Protein AF-0000000086530879 (afdb_homodimer)

Solvent-accessible surface area (backbone atoms only — not comparable to full-atom values): 29934 Å² total; per-residue (Å²): 128,81,74,70,69,75,56,70,91,67,57,65,67,59,52,38,52,54,24,51,44,52,11,49,30,37,56,21,50,66,45,90,52,26,44,53,32,47,45,65,38,48,45,50,78,46,84,65,40,34,40,37,36,34,31,50,44,91,44,89,81,76,51,68,33,58,43,80,74,45,62,28,41,82,51,45,69,60,46,46,56,51,46,52,54,37,57,72,74,40,52,51,72,43,66,82,56,70,73,62,70,94,43,78,56,76,43,78,45,77,45,47,43,87,77,43,56,68,66,57,28,60,63,58,26,54,72,65,46,36,45,29,34,38,40,37,35,32,51,48,94,89,32,43,31,37,42,38,39,33,26,29,70,92,47,78,70,82,47,70,69,52,51,50,50,53,53,31,52,41,45,30,49,46,27,44,49,50,53,22,50,48,45,59,42,39,34,64,59,68,82,72,72,86,81,70,75,35,70,54,46,59,58,55,44,34,58,66,41,51,74,66,29,54,74,66,26,41,48,47,48,53,37,43,56,48,64,45,48,52,59,54,48,6,61,73,68,73,46,52,42,67,55,39,48,50,36,42,51,52,36,25,58,66,68,74,28,91,43,74,66,44,46,48,44,51,54,45,50,57,56,50,57,54,70,78,99,128,81,74,71,70,75,56,70,92,67,56,67,68,58,51,38,53,54,23,51,43,52,11,49,30,38,57,22,49,67,44,91,51,27,44,54,32,48,47,64,38,49,46,49,78,44,84,65,40,35,38,38,36,35,30,53,44,91,43,90,81,77,51,67,34,57,44,80,74,46,62,29,41,81,51,44,68,60,46,46,56,51,47,52,53,38,56,72,74,40,52,50,72,43,66,82,56,70,72,62,68,94,43,79,54,76,42,80,45,77,45,47,46,88,77,44,55,67,65,56,29,60,63,57,25,53,72,64,44,37,45,29,32,40,38,36,34,32,50,47,94,88,33,42,31,36,41,37,39,33,25,29,70,92,47,79,69,82,48,70,69,52,51,52,49,51,55,32,52,41,45,29,49,45,29,43,49,49,54,23,51,48,45,58,40,38,35,63,58,69,81,66,70,86,81,70,73,34,69,54,47,59,58,56,45,33,59,65,42,52,74,65,30,54,74,66,26,41,48,46,49,53,37,43,56,50,63,46,48,52,58,54,49,7,61,74,68,73,46,51,42,66,55,40,48,49,35,43,52,52,35,25,58,69,67,73,30,91,41,73,64,45,46,46,45,52,56,41,49,58,57,51,56,54,69,77,98

pLDDT: mean 76.53, std 20.52, range [23.14, 98.25]

Foldseek 3Di:
DPPPPPDPPDDPVNVCLLCVLLVQLLVCFQHPCNQVSVAVSLCVQPNAFKKFKKWWDPDPVPFTQIGGLDMAGPPRVLGRVLVVVCNVPPVSPFCQCVPPDQDQAKDKDKDALVPGDPVCSVRRCVSQQWGIKMKIWHDDPRMIMIMITTHHPVDDYDDPVSRVVVSVSCVSSRVSSVSSVVLLVVLQPPDDDPHPPPVVLLVVCCVVLVVQAPPLLSQLLSCLSSVDQLPRSCVVVVHDSVVSVVSPCSSCVSVVHDDSVVSNVSSVVVVVVVVVD/DPPPPPDPPDDPVNVCLLCVLLVQLLVCFQHPCNQVSVAVSLCVQPNAFKKFKKWWDPDPVPFTQIGGLDMAGPPRVLGRVLVVVCNVPPVSPFCQCVPPDQDQAKDKDKDALVPGDPVCSVRRCVSQQWGIKMKIWHDDPRMIMIMITTHHPVDDYDDPVSRVVVSVSCVSSRVSSVSSVVLLVVLQPPDDDSPPPPVVLLVVCCVVLVVQAPPLLSQLLSVLSSVDQLPRSCVVVVHDSVVSVVSPCSSCVSVVHDDSVVSNVSSVVVVVVVVVD

Nearest PDB structures (foldseek):
  5m82-assembly1_A  TM=6.038E-01  e=5.013E-04  Synechocystis sp. PCC 6803 substr. Kazusa
  6ozb-assembly1_B  TM=5.522E-01  e=3.438E-04  Nostoc sp. PCC 7120 = FACHB-418
  3e98-assembly1_B  TM=5.899E-01  e=5.085E-03  Pseudomonas aeruginosa
  5zoh-assembly1_A  TM=4.640E-01  e=2.811E-03  Nostoc sp. PCC 7120 = FACHB-418
  2c5w-assembly1_B  TM=3.373E-01  e=5.829E-01  Streptococcus pneumoniae R6

Secondary structure (DSSP, 8-state):
-----------HHHHHHHHHHHHHHHHHTTSTTHHHHHHHHHTTTS--SEEEEEEEE--TTSS-EEEEEEEEESSHHHHHHHHHHHHHHTGGG-GGGGG----SS-EEEEEEGGGS-HHHIIIIIGGGTEEEEEEEEEEETTEEEEEEEEEETTSPPPPHHHHHHHHHHHHHHHHHHHHHHHHHHHTT-SSS-SS---HHHHHHHHHHHHHHS-HHHHHHHHHHHTT--HHHHHHHHT--HHHHHHHHHHHHHHHT-SSHHHHHHHHHHHHHHHHH-/-----------HHHHHHHHHHHHHHHHHTTSTTHHHHHHHHHTTTS--SEEEEEEEE--TTSS-EEEEEEEEESSHHHHHHHHHHHHHHTGGG-GGGGG----SS-EEEEEEGGGS-HHHIIIIIGGGTEEEEEEEEEEETTEEEEEEEEEETTSPPPPHHHHHHHHHHHHHHHHHHHHHHHHHHHTT-SSS-SSS--HHHHHHHHHHHHHHS-HHHHHHHHHHHTT--HHHHHHHHT--HHHHHHHHHHHHHHHT-SSHHHHHHHHHHHHHHHHH-

Radius of gyration: 24.12 Å; Cα contacts (8 Å, |Δi|>4): 813; chains: 2; bounding box: 58×64×62 Å

Structure (mmCIF, N/CA/C/O backbone):
data_AF-0000000086530879-model_v1
#
loop_
_entity.id
_entity.type
_entity.pdbx_description
1 polymer 'Helix-turn-helix transcriptional regulator'
#
loop_
_atom_site.group_PDB
_atom_site.id
_atom_site.type_symbol
_atom_site.label_atom_id
_atom_site.label_alt_id
_atom_site.label_comp_id
_atom_site.label_asym_id
_atom_site.label_entity_id
_atom_site.label_seq_id
_atom_site.pdbx_PDB_ins_code
_atom_site.Cartn_x
_atom_site.Cartn_y
_atom_site.Cartn_z
_atom_site.occupancy
_atom_site.B_iso_or_equiv
_atom_site.auth_seq_id
_atom_site.auth_comp_id
_atom_site.auth_asym_id
_atom_site.auth_atom_id
_atom_site.pdbx_PDB_model_num
ATOM 1 N N . MET A 1 1 ? -23.359 16.75 2.439 1 23.14 1 MET A N 1
ATOM 2 C CA . MET A 1 1 ? -22.688 16.281 3.654 1 23.14 1 MET A CA 1
ATOM 3 C C . MET A 1 1 ? -22.922 14.797 3.875 1 23.14 1 MET A C 1
ATOM 5 O O . MET A 1 1 ? -23.953 14.398 4.434 1 23.14 1 MET A O 1
ATOM 9 N N . SER A 1 2 ? -22.625 13.969 2.914 1 29.23 2 SER A N 1
ATOM 10 C CA . SER A 1 2 ? -23.125 12.602 2.984 1 29.23 2 SER A CA 1
ATOM 11 C C . SER A 1 2 ? -22.672 11.914 4.273 1 29.23 2 SER A C 1
ATOM 13 O O . SER A 1 2 ? -21.5 11.969 4.637 1 29.23 2 SER A O 1
ATOM 15 N N . ALA A 1 3 ? -23.578 11.789 5.195 1 32.69 3 ALA A N 1
ATOM 16 C CA . ALA A 1 3 ? -23.5 11.109 6.484 1 32.69 3 ALA A CA 1
ATOM 17 C C . ALA A 1 3 ? -22.75 9.789 6.367 1 32.69 3 ALA A C 1
ATOM 19 O O . ALA A 1 3 ? -23.156 8.891 5.629 1 32.69 3 ALA A O 1
ATOM 20 N N . ALA A 1 4 ? -21.453 9.867 6.379 1 40.78 4 ALA A N 1
ATOM 21 C CA . ALA A 1 4 ? -20.656 8.641 6.363 1 40.78 4 ALA A CA 1
ATOM 22 C C . ALA A 1 4 ? -21.328 7.539 7.184 1 40.78 4 ALA A C 1
ATOM 24 O O . ALA A 1 4 ? -21.875 7.805 8.258 1 40.78 4 ALA A O 1
ATOM 25 N N . LEU A 1 5 ? -21.906 6.637 6.641 1 45.06 5 LEU A N 1
ATOM 26 C CA . LEU A 1 5 ? -22.5 5.508 7.34 1 45.06 5 LEU A CA 1
ATOM 27 C C . LEU A 1 5 ? -21.688 5.129 8.57 1 45.06 5 LEU A C 1
ATOM 29 O O . LEU A 1 5 ? -20.453 5.133 8.531 1 45.06 5 LEU A O 1
ATOM 33 N N . PRO A 1 6 ? -22.297 5.219 9.695 1 51.03 6 PRO A N 1
ATOM 34 C CA . PRO A 1 6 ? -21.609 4.844 10.93 1 51.03 6 PRO A CA 1
ATOM 35 C C . PRO A 1 6 ? -20.844 3.531 10.805 1 51.03 6 PRO A C 1
ATOM 37 O O . PRO A 1 6 ? -21.234 2.648 10.039 1 51.03 6 PRO A O 1
ATOM 40 N N . ALA A 1 7 ? -19.531 3.504 11.086 1 60.88 7 ALA A N 1
ATOM 41 C CA . ALA A 1 7 ? -18.734 2.283 11.172 1 60.88 7 ALA A CA 1
ATOM 42 C C . ALA A 1 7 ? -19.5 1.18 11.898 1 60.88 7 ALA A C 1
ATOM 44 O O . ALA A 1 7 ? -20.125 1.427 12.93 1 60.88 7 ALA A O 1
ATOM 45 N N . PRO A 1 8 ? -19.828 0.112 11.156 1 65.12 8 PRO A N 1
ATOM 46 C CA . PRO A 1 8 ? -20.391 -1.007 11.914 1 65.12 8 PRO A CA 1
ATOM 47 C C . PRO A 1 8 ? -19.672 -1.251 13.234 1 65.12 8 PRO A C 1
ATOM 49 O O . PRO A 1 8 ? -18.547 -0.789 13.422 1 65.12 8 PRO A O 1
ATOM 52 N N . ASP A 1 9 ? -20.375 -1.642 14.18 1 77.62 9 ASP A N 1
ATOM 53 C CA . ASP A 1 9 ? -19.75 -2.059 15.43 1 77.62 9 ASP A CA 1
ATOM 54 C C . ASP A 1 9 ? -18.672 -3.115 15.18 1 77.62 9 ASP A C 1
ATOM 56 O O . ASP A 1 9 ? -18.969 -4.309 15.117 1 77.62 9 ASP A O 1
ATOM 60 N N . LEU A 1 10 ? -17.547 -2.779 14.875 1 81.56 10 LEU A N 1
ATOM 61 C CA . LEU A 1 10 ? -16.438 -3.654 14.539 1 81.56 10 LEU A CA 1
ATOM 62 C C . LEU A 1 10 ? -15.672 -4.07 15.789 1 81.56 10 LEU A C 1
ATOM 64 O O . LEU A 1 10 ? -15.133 -3.223 16.5 1 81.56 10 LEU A O 1
ATOM 68 N N . PRO A 1 11 ? -15.773 -5.406 16.094 1 86.56 11 PRO A N 1
ATOM 69 C CA . PRO A 1 11 ? -14.867 -5.824 17.172 1 86.56 11 PRO A CA 1
ATOM 70 C C . PRO A 1 11 ? -13.406 -5.516 16.859 1 86.56 11 PRO A C 1
ATOM 72 O O . PRO A 1 11 ? -12.953 -5.715 15.734 1 86.56 11 PRO A O 1
ATOM 75 N N . LEU A 1 12 ? -12.703 -5.031 17.828 1 89.19 12 LEU A N 1
ATOM 76 C CA . LEU A 1 12 ? -11.305 -4.656 17.688 1 89.19 12 LEU A CA 1
ATOM 77 C C . LEU A 1 12 ? -10.477 -5.836 17.188 1 89.19 12 LEU A C 1
ATOM 79 O O . LEU A 1 12 ? -9.555 -5.66 16.391 1 89.19 12 LEU A O 1
ATOM 83 N N . SER A 1 13 ? -10.859 -6.988 17.594 1 88.69 13 SER A N 1
ATOM 84 C CA . SER A 1 13 ? -10.102 -8.18 17.234 1 88.69 13 SER A CA 1
ATOM 85 C C . SER A 1 13 ? -10.188 -8.453 15.734 1 88.69 13 SER A C 1
ATOM 87 O O . SER A 1 13 ? -9.227 -8.938 15.125 1 88.69 13 SER A O 1
ATOM 89 N N . HIS A 1 14 ? -11.344 -8.133 15.195 1 89.06 14 HIS A N 1
ATOM 90 C CA . HIS A 1 14 ? -11.516 -8.344 13.766 1 89.06 14 HIS A CA 1
ATOM 91 C C . HIS A 1 14 ? -10.711 -7.328 12.961 1 89.06 14 HIS A C 1
ATOM 93 O O . HIS A 1 14 ? -10.047 -7.688 11.984 1 89.06 14 HIS A O 1
ATOM 99 N N . VAL A 1 15 ? -10.734 -6.117 13.398 1 91.94 15 VAL A N 1
ATOM 100 C CA . VAL A 1 15 ? -9.961 -5.07 12.734 1 91.94 15 VAL A CA 1
ATOM 101 C C . VAL A 1 15 ? -8.469 -5.387 12.852 1 91.94 15 VAL A C 1
ATOM 103 O O . VAL A 1 15 ? -7.727 -5.277 11.875 1 91.94 15 VAL A O 1
ATOM 106 N N . ALA A 1 16 ? -8.117 -5.844 14.023 1 92.81 16 ALA A N 1
ATOM 107 C CA . ALA A 1 16 ? -6.715 -6.148 14.289 1 92.81 16 ALA A CA 1
ATOM 108 C C . ALA A 1 16 ? -6.207 -7.246 13.367 1 92.81 16 ALA A C 1
ATOM 110 O O . ALA A 1 16 ? -5.117 -7.133 12.797 1 92.81 16 ALA A O 1
ATOM 111 N N . PHE A 1 17 ? -6.996 -8.281 13.219 1 93.69 17 PHE A N 1
ATOM 112 C CA . PHE A 1 17 ? -6.574 -9.391 12.375 1 93.69 17 PHE A CA 1
ATOM 113 C C . PHE A 1 17 ? -6.383 -8.93 10.93 1 93.69 17 PHE A C 1
ATOM 115 O O . PHE A 1 17 ? -5.355 -9.219 10.312 1 93.69 17 PHE A O 1
ATOM 122 N N . VAL A 1 18 ? -7.355 -8.195 10.438 1 95.12 18 VAL A N 1
ATOM 123 C CA . VAL A 1 18 ? -7.336 -7.777 9.039 1 95.12 18 VAL A CA 1
ATOM 124 C C . VAL A 1 18 ? -6.195 -6.789 8.812 1 95.12 18 VAL A C 1
ATOM 126 O O . VAL A 1 18 ? -5.434 -6.918 7.852 1 95.12 18 VAL A O 1
ATOM 129 N N . THR A 1 19 ? -5.977 -5.848 9.688 1 95.5 19 THR A N 1
ATOM 130 C CA . THR A 1 19 ? -4.965 -4.812 9.5 1 95.5 19 THR A CA 1
ATOM 131 C C . THR A 1 19 ? -3.564 -5.387 9.695 1 95.5 19 THR A C 1
ATOM 133 O O . THR A 1 19 ? -2.625 -5 9 1 95.5 19 THR A O 1
ATOM 136 N N . GLU A 1 20 ? -3.424 -6.316 10.609 1 93.75 20 GLU A N 1
ATOM 137 C CA . GLU A 1 20 ? -2.121 -6.941 10.812 1 93.75 20 GLU A CA 1
ATOM 138 C C . GLU A 1 20 ? -1.685 -7.727 9.578 1 93.75 20 GLU A C 1
ATOM 140 O O . GLU A 1 20 ? -0.544 -7.602 9.125 1 93.75 20 GLU A O 1
ATOM 145 N N . THR A 1 21 ? -2.572 -8.484 9.062 1 95.38 21 THR A N 1
ATOM 146 C CA . THR A 1 21 ? -2.234 -9.336 7.93 1 95.38 21 THR A CA 1
ATOM 147 C C . THR A 1 21 ? -2.027 -8.508 6.664 1 95.38 21 THR A C 1
ATOM 149 O O . THR A 1 21 ? -1.065 -8.719 5.926 1 95.38 21 THR A O 1
ATOM 152 N N . LEU A 1 22 ? -2.922 -7.555 6.402 1 96.88 22 LEU A N 1
ATOM 153 C CA . LEU A 1 22 ? -2.734 -6.688 5.242 1 96.88 22 LEU A CA 1
ATOM 154 C C . LEU A 1 22 ? -1.502 -5.809 5.414 1 96.88 22 LEU A C 1
ATOM 156 O O . LEU A 1 22 ? -0.842 -5.457 4.434 1 96.88 22 LEU A O 1
ATOM 160 N N . GLY A 1 23 ? -1.239 -5.453 6.695 1 96.88 23 GLY A N 1
ATOM 161 C CA . GLY A 1 23 ? -0.026 -4.707 6.992 1 96.88 23 GLY A CA 1
ATOM 162 C C . GLY A 1 23 ? 1.238 -5.438 6.586 1 96.88 23 GLY A C 1
ATOM 163 O O . GLY A 1 23 ? 2.199 -4.816 6.125 1 96.88 23 GLY A O 1
ATOM 164 N N . ASP A 1 24 ? 1.228 -6.758 6.715 1 95 24 ASP A N 1
ATOM 165 C CA . ASP A 1 24 ? 2.369 -7.566 6.305 1 95 24 ASP A CA 1
ATOM 166 C C . ASP A 1 24 ? 2.621 -7.441 4.805 1 95 24 ASP A C 1
ATOM 168 O O . ASP A 1 24 ? 3.77 -7.367 4.367 1 95 24 ASP A O 1
ATOM 172 N N . ILE A 1 25 ? 1.554 -7.445 4.02 1 97.81 25 ILE A N 1
ATOM 173 C CA . ILE A 1 25 ? 1.708 -7.266 2.58 1 97.81 25 ILE A CA 1
ATOM 174 C C . ILE A 1 25 ? 2.23 -5.859 2.289 1 97.81 25 ILE A C 1
ATOM 176 O O . ILE A 1 25 ? 3.166 -5.688 1.504 1 97.81 25 ILE A O 1
ATOM 180 N N . ALA A 1 26 ? 1.627 -4.848 2.912 1 97.31 26 ALA A N 1
ATOM 181 C CA . ALA A 1 26 ? 2.012 -3.457 2.689 1 97.31 26 ALA A CA 1
ATOM 182 C C . ALA A 1 26 ? 3.484 -3.236 3.018 1 97.31 26 ALA A C 1
ATOM 184 O O . ALA A 1 26 ? 4.188 -2.527 2.295 1 97.31 26 ALA A O 1
ATOM 185 N N . GLN A 1 27 ? 3.953 -3.912 4.074 1 92.25 27 GLN A N 1
ATOM 186 C CA . GLN A 1 27 ? 5.348 -3.799 4.492 1 92.25 27 GLN A CA 1
ATOM 187 C C . GLN A 1 27 ? 6.289 -4.352 3.426 1 92.25 27 GLN A C 1
ATOM 189 O O . GLN A 1 27 ? 7.43 -3.906 3.307 1 92.25 27 GLN A O 1
ATOM 194 N N . ALA A 1 28 ? 5.789 -5.246 2.654 1 89.38 28 ALA A N 1
ATOM 195 C CA . ALA A 1 28 ? 6.648 -5.965 1.715 1 89.38 28 ALA A CA 1
ATOM 196 C C . ALA A 1 28 ? 6.652 -5.285 0.348 1 89.38 28 ALA A C 1
ATOM 198 O O . ALA A 1 28 ? 7.418 -5.672 -0.54 1 89.38 28 ALA A O 1
ATOM 199 N N . VAL A 1 29 ? 5.801 -4.289 0.153 1 91.94 29 VAL A N 1
ATOM 200 C CA . VAL A 1 29 ? 5.719 -3.605 -1.132 1 91.94 29 VAL A CA 1
ATOM 201 C C . VAL A 1 29 ? 7.098 -3.078 -1.526 1 91.94 29 VAL A C 1
ATOM 203 O O . VAL A 1 29 ? 7.781 -2.445 -0.719 1 91.94 29 VAL A O 1
ATOM 206 N N . GLY A 1 30 ? 7.469 -3.359 -2.754 1 81.62 30 GLY A N 1
ATOM 207 C CA . GLY A 1 30 ? 8.742 -2.902 -3.285 1 81.62 30 GLY A CA 1
ATOM 208 C C . GLY A 1 30 ? 9.906 -3.795 -2.895 1 81.62 30 GLY A C 1
ATOM 209 O O . GLY A 1 30 ? 11.055 -3.508 -3.234 1 81.62 30 GLY A O 1
ATOM 210 N N . THR A 1 31 ? 9.609 -4.891 -2.168 1 76.38 31 THR A N 1
ATOM 211 C CA . THR A 1 31 ? 10.656 -5.812 -1.755 1 76.38 31 THR A CA 1
ATOM 212 C C . THR A 1 31 ? 10.469 -7.176 -2.412 1 76.38 31 THR A C 1
ATOM 214 O O . THR A 1 31 ? 9.383 -7.496 -2.893 1 76.38 31 THR A O 1
ATOM 217 N N . PRO A 1 32 ? 11.445 -8.055 -2.4 1 72.38 32 PRO A N 1
ATOM 218 C CA . PRO A 1 32 ? 11.344 -9.391 -2.998 1 72.38 32 PRO A CA 1
ATOM 219 C C . PRO A 1 32 ? 10.383 -10.297 -2.238 1 72.38 32 PRO A C 1
ATOM 221 O O . PRO A 1 32 ? 9.992 -11.352 -2.75 1 72.38 32 PRO A O 1
ATOM 224 N N . GLN A 1 33 ? 10.031 -9.891 -1.053 1 82.38 33 GLN A N 1
ATOM 225 C CA . GLN A 1 33 ? 9.188 -10.734 -0.217 1 82.38 33 GLN A CA 1
ATOM 226 C C . GLN A 1 33 ? 7.707 -10.484 -0.507 1 82.38 33 GLN A C 1
ATOM 228 O O . GLN A 1 33 ? 6.836 -11.141 0.066 1 82.38 33 GLN A O 1
ATOM 233 N N . PHE A 1 34 ? 7.527 -9.617 -1.483 1 91.44 34 PHE A N 1
ATOM 234 C CA . PHE A 1 34 ? 6.164 -9.156 -1.697 1 91.44 34 PHE A CA 1
ATOM 235 C C . PHE A 1 34 ? 5.238 -10.32 -2.023 1 91.44 34 PHE A C 1
ATOM 237 O O . PHE A 1 34 ? 4.219 -10.516 -1.36 1 91.44 34 PHE A O 1
ATOM 244 N N . MET A 1 35 ? 5.559 -11.172 -2.98 1 91.38 35 MET A N 1
ATOM 245 C CA . MET A 1 35 ? 4.672 -12.25 -3.398 1 91.38 35 MET A CA 1
ATOM 246 C C . MET A 1 35 ? 4.504 -13.281 -2.283 1 91.38 35 MET A C 1
ATOM 248 O O . MET A 1 35 ? 3.418 -13.836 -2.107 1 91.38 35 MET A O 1
ATOM 252 N N . ARG A 1 36 ? 5.562 -13.523 -1.596 1 90.25 36 ARG A N 1
ATOM 253 C CA . ARG A 1 36 ? 5.449 -14.422 -0.452 1 90.25 36 ARG A CA 1
ATOM 254 C C . ARG A 1 36 ? 4.496 -13.859 0.596 1 90.25 36 ARG A C 1
ATOM 256 O O . ARG A 1 36 ? 3.678 -14.594 1.155 1 90.25 36 ARG A O 1
ATOM 263 N N . ALA A 1 37 ? 4.629 -12.586 0.89 1 94.69 37 ALA A N 1
ATOM 264 C CA . ALA A 1 37 ? 3.746 -11.938 1.856 1 94.69 37 ALA A CA 1
ATOM 265 C C . ALA A 1 37 ? 2.289 -12.031 1.414 1 94.69 37 ALA A C 1
ATOM 267 O O . ALA A 1 37 ? 1.397 -12.266 2.236 1 94.69 37 ALA A O 1
ATOM 268 N N . VAL A 1 38 ? 2.049 -11.844 0.111 1 98.19 38 VAL A N 1
ATOM 269 C CA . VAL A 1 38 ? 0.702 -11.961 -0.438 1 98.19 38 VAL A CA 1
ATOM 270 C C . VAL A 1 38 ? 0.165 -13.367 -0.192 1 98.19 38 VAL A C 1
ATOM 272 O O . VAL A 1 38 ? -0.937 -13.539 0.336 1 98.19 38 VAL A O 1
ATOM 275 N N . TYR A 1 39 ? 0.935 -14.375 -0.509 1 97.38 39 TYR A N 1
ATOM 276 C CA . TYR A 1 39 ? 0.527 -15.766 -0.329 1 97.38 39 TYR A CA 1
ATOM 277 C C . TYR A 1 39 ? 0.273 -16.078 1.142 1 97.38 39 TYR A C 1
ATOM 279 O O . TYR A 1 39 ? -0.799 -16.562 1.504 1 97.38 39 TYR A O 1
ATOM 287 N N . ASP A 1 40 ? 1.247 -15.734 2.008 1 95.19 40 ASP A N 1
ATOM 288 C CA . ASP A 1 40 ? 1.188 -16.047 3.43 1 95.19 40 ASP A CA 1
ATOM 289 C C . ASP A 1 40 ? -0.018 -15.383 4.09 1 95.19 40 ASP A C 1
ATOM 291 O O . ASP A 1 40 ? -0.604 -15.938 5.023 1 95.19 40 ASP A O 1
ATOM 295 N N . THR A 1 41 ? -0.344 -14.234 3.572 1 97.31 41 THR A N 1
ATOM 296 C CA . THR A 1 41 ? -1.476 -13.508 4.133 1 97.31 41 THR A CA 1
ATOM 297 C C . THR A 1 41 ? -2.797 -14.117 3.668 1 97.31 41 THR A C 1
ATOM 299 O O . THR A 1 41 ? -3.662 -14.43 4.488 1 97.31 41 THR A O 1
ATOM 302 N N . LEU A 1 42 ? -2.982 -14.312 2.406 1 97.69 42 LEU A N 1
ATOM 303 C CA . LEU A 1 42 ? -4.266 -14.734 1.851 1 97.69 42 LEU A CA 1
ATOM 304 C C . LEU A 1 42 ? -4.625 -16.141 2.314 1 97.69 42 LEU A C 1
ATOM 306 O O . LEU A 1 42 ? -5.797 -16.453 2.523 1 97.69 42 LEU A O 1
ATOM 310 N N . VAL A 1 43 ? -3.637 -16.984 2.543 1 96.62 43 VAL A N 1
ATOM 311 C CA . VAL A 1 43 ? -3.9 -18.375 2.932 1 96.62 43 VAL A CA 1
ATOM 312 C C . VAL A 1 43 ? -4.465 -18.406 4.352 1 96.62 43 VAL A C 1
ATOM 314 O O . VAL A 1 43 ? -5.031 -19.422 4.773 1 96.62 43 VAL A O 1
ATOM 317 N N . ARG A 1 44 ? -4.305 -17.359 5.117 1 95.31 44 ARG A N 1
ATOM 318 C CA . ARG A 1 44 ? -4.871 -17.266 6.461 1 95.31 44 ARG A CA 1
ATOM 319 C C . ARG A 1 44 ? -6.383 -17.078 6.41 1 95.31 44 ARG A C 1
ATOM 321 O O . ARG A 1 44 ? -7.082 -17.344 7.391 1 95.31 44 ARG A O 1
ATOM 328 N N . TYR A 1 45 ? -6.891 -16.609 5.266 1 95.44 45 TYR A N 1
ATOM 329 C CA . TYR A 1 45 ? -8.32 -16.406 5.078 1 95.44 45 TYR A CA 1
ATOM 330 C C . TYR A 1 45 ? -8.945 -17.562 4.305 1 95.44 45 TYR A C 1
ATOM 332 O O . TYR A 1 45 ? -10.031 -18.031 4.648 1 95.44 45 TYR A O 1
ATOM 340 N N . VAL A 1 46 ? -8.297 -17.953 3.221 1 96 46 VAL A N 1
ATOM 341 C CA . VAL A 1 46 ? -8.75 -19 2.309 1 96 46 VAL A CA 1
ATOM 342 C C . VAL A 1 46 ? -7.574 -19.906 1.927 1 96 46 VAL A C 1
ATOM 344 O O . VAL A 1 46 ? -6.566 -19.422 1.396 1 96 46 VAL A O 1
ATOM 347 N N . ASP A 1 47 ? -7.734 -21.203 2.223 1 96.75 47 ASP A N 1
ATOM 348 C CA . ASP A 1 47 ? -6.684 -22.141 1.841 1 96.75 47 ASP A CA 1
ATOM 349 C C . ASP A 1 47 ? -6.625 -22.312 0.325 1 96.75 47 ASP A C 1
ATOM 351 O O . ASP A 1 47 ? -7.652 -22.531 -0.321 1 96.75 47 ASP A O 1
ATOM 355 N N . PHE A 1 48 ? -5.48 -22.188 -0.266 1 97.25 48 PHE A N 1
ATOM 356 C CA . PHE A 1 48 ? -5.258 -22.375 -1.695 1 97.25 48 PHE A CA 1
ATOM 357 C C . PHE A 1 48 ? -3.811 -22.75 -1.976 1 97.25 48 PHE A C 1
ATOM 359 O O . PHE A 1 48 ? -3.01 -22.891 -1.048 1 97.25 48 PHE A O 1
ATOM 366 N N . ASP A 1 49 ? -3.441 -22.875 -3.27 1 97.19 49 ASP A N 1
ATOM 367 C CA . ASP A 1 49 ? -2.176 -23.547 -3.541 1 97.19 49 ASP A CA 1
ATOM 368 C C . ASP A 1 49 ? -1.212 -22.625 -4.285 1 97.19 49 ASP A C 1
ATOM 370 O O . ASP A 1 49 ? 0.003 -22.828 -4.246 1 97.19 49 ASP A O 1
ATOM 374 N N . ALA A 1 50 ? -1.741 -21.672 -5.047 1 97 50 ALA A N 1
ATOM 375 C CA . ALA A 1 50 ? -0.867 -20.75 -5.754 1 97 50 ALA A CA 1
ATOM 376 C C . ALA A 1 50 ? -1.575 -19.422 -6.016 1 97 50 ALA A C 1
ATOM 378 O O . ALA A 1 50 ? -2.803 -19.375 -6.129 1 97 50 ALA A O 1
ATOM 379 N N . VAL A 1 51 ? -0.781 -18.375 -6.082 1 98.19 51 VAL A N 1
ATOM 380 C CA . VAL A 1 51 ? -1.291 -17.047 -6.383 1 98.19 51 VAL A CA 1
ATOM 381 C C . VAL A 1 51 ? -0.379 -16.359 -7.398 1 98.19 51 VAL A C 1
ATOM 383 O O . VAL A 1 51 ? 0.844 -16.5 -7.34 1 98.19 51 VAL A O 1
ATOM 386 N N . HIS A 1 52 ? -0.982 -15.641 -8.344 1 96.12 52 HIS A N 1
ATOM 387 C CA . HIS A 1 52 ? -0.281 -14.945 -9.422 1 96.12 52 HIS A CA 1
ATOM 388 C C . HIS A 1 52 ? -0.783 -13.516 -9.578 1 96.12 52 HIS A C 1
ATOM 390 O O . HIS A 1 52 ? -1.985 -13.258 -9.477 1 96.12 52 HIS A O 1
ATOM 396 N N . LEU A 1 53 ? 0.116 -12.609 -9.719 1 96.12 53 LEU A N 1
ATOM 397 C CA . LEU A 1 53 ? -0.235 -11.219 -9.969 1 96.12 53 LEU A CA 1
ATOM 398 C C . LEU A 1 53 ? 0.305 -10.75 -11.32 1 96.12 53 LEU A C 1
ATOM 400 O O . LEU A 1 53 ? 1.449 -11.047 -11.672 1 96.12 53 LEU A O 1
ATOM 404 N N . ASP A 1 54 ? -0.533 -10.086 -12.094 1 92.38 54 ASP A N 1
ATOM 405 C CA . ASP A 1 54 ? -0.124 -9.539 -13.391 1 92.38 54 ASP A CA 1
ATOM 406 C C . ASP A 1 54 ? -0.879 -8.25 -13.703 1 92.38 54 ASP A C 1
ATOM 408 O O . ASP A 1 54 ? -1.683 -7.781 -12.898 1 92.38 54 ASP A O 1
ATOM 412 N N . TYR A 1 55 ? -0.515 -7.594 -14.758 1 89.25 55 TYR A N 1
ATOM 413 C CA . TYR A 1 55 ? -1.158 -6.359 -15.188 1 89.25 55 TYR A CA 1
ATOM 414 C C . TYR A 1 55 ? -1.211 -6.277 -16.703 1 89.25 55 TYR A C 1
ATOM 416 O O . TYR A 1 55 ? -0.438 -6.945 -17.406 1 89.25 55 TYR A O 1
ATOM 424 N N . GLU A 1 56 ? -2.172 -5.52 -17.125 1 85.25 56 GLU A N 1
ATOM 425 C CA . GLU A 1 56 ? -2.291 -5.316 -18.562 1 85.25 56 GLU A CA 1
ATOM 426 C C . GLU A 1 56 ? -1.394 -4.176 -19.047 1 85.25 56 GLU A C 1
ATOM 428 O O . GLU A 1 56 ? -1.404 -3.09 -18.469 1 85.25 56 GLU A O 1
ATOM 433 N N . ARG A 1 57 ? -0.699 -4.488 -20.094 1 76.5 57 ARG A N 1
ATOM 434 C CA . ARG A 1 57 ? 0.161 -3.482 -20.719 1 76.5 57 ARG A CA 1
ATOM 435 C C . ARG A 1 57 ? -0.589 -2.703 -21.781 1 76.5 57 ARG A C 1
ATOM 437 O O . ARG A 1 57 ? -1.468 -3.248 -22.453 1 76.5 57 ARG A O 1
ATOM 444 N N . SER A 1 58 ? -0.494 -1.348 -21.797 1 61.81 58 SER A N 1
ATOM 445 C CA . SER A 1 58 ? -1.1 -0.559 -22.859 1 61.81 58 SER A CA 1
ATOM 446 C C . SER A 1 58 ? -0.535 -0.948 -24.219 1 61.81 58 SER A C 1
ATOM 448 O O . SER A 1 58 ? 0.682 -0.947 -24.422 1 61.81 58 SER A O 1
ATOM 450 N N . ALA A 1 59 ? -1.057 -1.946 -24.797 1 53.94 59 ALA A N 1
ATOM 451 C CA . ALA A 1 59 ? -0.504 -2.342 -26.094 1 53.94 59 ALA A CA 1
ATOM 452 C C . ALA A 1 59 ? -1.06 -1.472 -27.219 1 53.94 59 ALA A C 1
ATOM 454 O O . ALA A 1 59 ? -2.215 -1.046 -27.156 1 53.94 59 ALA A O 1
ATOM 455 N N . SER A 1 60 ? -0.127 -0.778 -27.969 1 50.03 60 SER A N 1
ATOM 456 C CA . SER A 1 60 ? -0.432 -0.011 -29.172 1 50.03 60 SER A CA 1
ATOM 457 C C . SER A 1 60 ? -1.226 -0.844 -30.172 1 50.03 60 SER A C 1
ATOM 459 O O . SER A 1 60 ? -1.977 -0.3 -30.984 1 50.03 60 SER A O 1
ATOM 461 N N . SER A 1 61 ? -0.964 -2.014 -30.281 1 52.38 61 SER A N 1
ATOM 462 C CA . SER A 1 61 ? -1.432 -2.783 -31.422 1 52.38 61 SER A CA 1
ATOM 463 C C . SER A 1 61 ? -2.807 -3.387 -31.156 1 52.38 61 SER A C 1
ATOM 465 O O . SER A 1 61 ? -3.328 -4.141 -31.984 1 52.38 61 SER A O 1
ATOM 467 N N . GLY A 1 62 ? -3.551 -2.961 -30.094 1 59.41 62 GLY A N 1
ATOM 468 C CA . GLY A 1 62 ? -4.852 -3.572 -29.875 1 59.41 62 GLY A CA 1
ATOM 469 C C . GLY A 1 62 ? -4.766 -4.957 -29.266 1 59.41 62 GLY A C 1
ATOM 470 O O . GLY A 1 62 ? -5.785 -5.547 -28.906 1 59.41 62 GLY A O 1
ATOM 471 N N . ARG A 1 63 ? -3.641 -5.629 -29.359 1 64.44 63 ARG A N 1
ATOM 472 C CA . ARG A 1 63 ? -3.498 -6.941 -28.75 1 64.44 63 ARG A CA 1
ATOM 473 C C . ARG A 1 63 ? -3.215 -6.82 -27.25 1 64.44 63 ARG A C 1
ATOM 475 O O . ARG A 1 63 ? -2.475 -5.934 -26.828 1 64.44 63 ARG A O 1
ATOM 482 N N . ARG A 1 64 ? -3.867 -7.777 -26.516 1 75.56 64 ARG A N 1
ATOM 483 C CA . ARG A 1 64 ? -3.654 -7.824 -25.078 1 75.56 64 ARG A CA 1
ATOM 484 C C . ARG A 1 64 ? -2.211 -8.188 -24.75 1 75.56 64 ARG A C 1
ATOM 486 O O . ARG A 1 64 ? -1.644 -9.102 -25.344 1 75.56 64 ARG A O 1
ATOM 493 N N . SER A 1 65 ? -1.536 -7.344 -24 1 82.12 65 SER A N 1
ATOM 494 C CA . SER A 1 65 ? -0.207 -7.621 -23.469 1 82.12 65 SER A CA 1
ATOM 495 C C . SER A 1 65 ? -0.202 -7.578 -21.938 1 82.12 65 SER A C 1
ATOM 497 O O . SER A 1 65 ? -0.783 -6.672 -21.344 1 82.12 65 SER A O 1
ATOM 499 N N . VAL A 1 66 ? 0.346 -8.695 -21.422 1 86.94 66 VAL A N 1
ATOM 500 C CA . VAL A 1 66 ? 0.282 -8.852 -19.969 1 86.94 66 VAL A CA 1
ATOM 501 C C . VAL A 1 66 ? 1.692 -8.828 -19.391 1 86.94 66 VAL A C 1
ATOM 503 O O . VAL A 1 66 ? 2.619 -9.406 -19.953 1 86.94 66 VAL A O 1
ATOM 506 N N . GLY A 1 67 ? 1.842 -8.039 -18.344 1 86.81 67 GLY A N 1
ATOM 507 C CA . GLY A 1 67 ? 3.066 -8.062 -17.562 1 86.81 67 GLY A CA 1
ATOM 508 C C . GLY A 1 67 ? 2.947 -8.891 -16.297 1 86.81 67 GLY A C 1
ATOM 509 O O . GLY A 1 67 ? 1.913 -8.867 -15.625 1 86.81 67 GLY A O 1
ATOM 510 N N . TRP A 1 68 ? 3.996 -9.609 -16.016 1 88.94 68 TRP A N 1
ATOM 511 C CA . TRP A 1 68 ? 4.055 -10.484 -14.852 1 88.94 68 TRP A CA 1
ATOM 512 C C . TRP A 1 68 ? 4.668 -9.758 -13.664 1 88.94 68 TRP A C 1
ATOM 514 O O . TRP A 1 68 ? 5.785 -9.242 -13.75 1 88.94 68 TRP A O 1
ATOM 524 N N . ILE A 1 69 ? 3.947 -9.703 -12.594 1 89.06 69 ILE A N 1
ATOM 525 C CA . ILE A 1 69 ? 4.48 -9.109 -11.375 1 89.06 69 ILE A CA 1
ATOM 526 C C . ILE A 1 69 ? 5.188 -10.188 -10.547 1 89.06 69 ILE A C 1
ATOM 528 O O . ILE A 1 69 ? 6.293 -9.969 -10.055 1 89.06 69 ILE A O 1
ATOM 532 N N . GLY A 1 70 ? 4.461 -11.344 -10.375 1 89.62 70 GLY A N 1
ATOM 533 C CA . GLY A 1 70 ? 5.059 -12.453 -9.648 1 89.62 70 GLY A CA 1
ATOM 534 C C . GLY A 1 70 ? 4.066 -13.547 -9.297 1 89.62 70 GLY A C 1
ATOM 535 O O . GLY A 1 70 ? 2.863 -13.391 -9.508 1 89.62 70 GLY A O 1
ATOM 536 N N . SER A 1 71 ? 4.672 -14.68 -8.828 1 92.62 71 SER A N 1
ATOM 537 C CA . SER A 1 71 ? 3.893 -15.836 -8.406 1 92.62 71 SER A CA 1
ATOM 538 C C . SER A 1 71 ? 4.508 -16.484 -7.172 1 92.62 71 SER A C 1
ATOM 540 O O . SER A 1 71 ? 5.715 -16.391 -6.949 1 92.62 71 SER A O 1
ATOM 542 N N . PHE A 1 72 ? 3.615 -17.062 -6.375 1 92.5 72 PHE A N 1
ATOM 543 C CA . PHE A 1 72 ? 4.062 -17.812 -5.215 1 92.5 72 PHE A CA 1
ATOM 544 C C . PHE A 1 72 ? 3.043 -18.891 -4.844 1 92.5 72 PHE A C 1
ATOM 546 O O . PHE A 1 72 ? 1.884 -18.828 -5.254 1 92.5 72 PHE A O 1
ATOM 553 N N . GLY A 1 73 ? 3.502 -19.969 -4.125 1 94.25 73 GLY A N 1
ATOM 554 C CA . GLY A 1 73 ? 2.582 -21.016 -3.736 1 94.25 73 GLY A CA 1
ATOM 555 C C . GLY A 1 73 ? 3.211 -22.047 -2.82 1 94.25 73 GLY A C 1
ATOM 556 O O . GLY A 1 73 ? 4.281 -21.812 -2.256 1 94.25 73 GLY A O 1
ATOM 557 N N . ARG A 1 74 ? 2.438 -23.062 -2.568 1 93.31 74 ARG A N 1
ATOM 558 C CA . ARG A 1 74 ? 2.84 -24.156 -1.685 1 93.31 74 ARG A CA 1
ATOM 559 C C . ARG A 1 74 ? 4.133 -24.797 -2.166 1 93.31 74 ARG A C 1
ATOM 561 O O . ARG A 1 74 ? 4.965 -25.219 -1.355 1 93.31 74 ARG A O 1
ATOM 568 N N . GLU A 1 75 ? 4.309 -24.922 -3.461 1 89.19 75 GLU A N 1
ATOM 569 C CA . GLU A 1 75 ? 5.52 -25.391 -4.117 1 89.19 75 GLU A CA 1
ATOM 570 C C . GLU A 1 75 ? 6.184 -24.281 -4.93 1 89.19 75 GLU A C 1
ATOM 572 O O . GLU A 1 75 ? 6.055 -24.25 -6.156 1 89.19 75 GLU A O 1
ATOM 577 N N . PRO A 1 76 ? 6.922 -23.5 -4.297 1 83.56 76 PRO A N 1
ATOM 578 C CA . PRO A 1 76 ? 7.375 -22.25 -4.91 1 83.56 76 PRO A CA 1
ATOM 579 C C . PRO A 1 76 ? 8.211 -22.484 -6.168 1 83.56 76 PRO A C 1
ATOM 581 O O . PRO A 1 76 ? 8.078 -21.75 -7.148 1 83.56 76 PRO A O 1
ATOM 584 N N . GLU A 1 77 ? 9.062 -23.469 -6.195 1 78.31 77 GLU A N 1
ATOM 585 C CA . GLU A 1 77 ? 9.914 -23.734 -7.352 1 78.31 77 GLU A CA 1
ATOM 586 C C . GLU A 1 77 ? 9.094 -24.172 -8.562 1 78.31 77 GLU A C 1
ATOM 588 O O . GLU A 1 77 ? 9.32 -23.703 -9.68 1 78.31 77 GLU A O 1
ATOM 593 N N . LEU A 1 78 ? 8.172 -25.062 -8.305 1 83.25 78 LEU A N 1
ATOM 594 C CA . LEU A 1 78 ? 7.285 -25.531 -9.367 1 83.25 78 LEU A CA 1
ATOM 595 C C . LEU A 1 78 ? 6.457 -24.375 -9.914 1 83.25 78 LEU A C 1
ATOM 597 O O . LEU A 1 78 ? 6.34 -24.219 -11.133 1 83.25 78 LEU A O 1
ATOM 601 N N . VAL A 1 79 ? 5.879 -23.578 -9.023 1 90.38 79 VAL A N 1
ATOM 602 C CA . VAL A 1 79 ? 5.055 -22.438 -9.414 1 90.38 79 VAL A CA 1
ATOM 603 C C . VAL A 1 79 ? 5.875 -21.484 -10.281 1 90.38 79 VAL A C 1
ATOM 605 O O . VAL A 1 79 ? 5.422 -21.047 -11.336 1 90.38 79 VAL A O 1
ATOM 608 N N . ALA A 1 80 ? 7.039 -21.203 -9.852 1 81.94 80 ALA A N 1
ATOM 609 C CA . ALA A 1 80 ? 7.906 -20.297 -10.586 1 81.94 80 ALA A CA 1
ATOM 610 C C . ALA A 1 80 ? 8.203 -20.828 -11.984 1 81.94 80 ALA A C 1
ATOM 612 O O . ALA A 1 80 ? 8.141 -20.078 -12.961 1 81.94 80 ALA A O 1
ATOM 613 N N . GLN A 1 81 ? 8.539 -22.062 -12.094 1 80.38 81 GLN A N 1
ATOM 614 C CA . GLN A 1 81 ? 8.875 -22.672 -13.375 1 80.38 81 GLN A CA 1
ATOM 615 C C . GLN A 1 81 ? 7.684 -22.641 -14.328 1 80.38 81 GLN A C 1
ATOM 617 O O . GLN A 1 81 ? 7.812 -22.234 -15.477 1 80.38 81 GLN A O 1
ATOM 622 N N . VAL A 1 82 ? 6.535 -23.047 -13.859 1 86.69 82 VAL A N 1
ATOM 623 C CA . VAL A 1 82 ? 5.328 -23.156 -14.672 1 86.69 82 VAL A CA 1
ATOM 624 C C . VAL A 1 82 ? 4.875 -21.75 -15.102 1 86.69 82 VAL A C 1
ATOM 626 O O . VAL A 1 82 ? 4.539 -21.531 -16.266 1 86.69 82 VAL A O 1
ATOM 629 N N . MET A 1 83 ? 4.945 -20.859 -14.195 1 89.75 83 MET A N 1
ATOM 630 C CA . MET A 1 83 ? 4.387 -19.531 -14.469 1 89.75 83 MET A CA 1
ATOM 631 C C . MET A 1 83 ? 5.332 -18.719 -15.344 1 89.75 83 MET A C 1
ATOM 633 O O . MET A 1 83 ? 4.891 -17.891 -16.141 1 89.75 83 MET A O 1
ATOM 637 N N . ARG A 1 84 ? 6.57 -19 -15.234 1 82 84 ARG A N 1
ATOM 638 C CA . ARG A 1 84 ? 7.504 -18.391 -16.172 1 82 84 ARG A CA 1
ATOM 639 C C . ARG A 1 84 ? 7.148 -18.75 -17.609 1 82 84 ARG A C 1
ATOM 641 O O . ARG A 1 84 ? 7.148 -17.875 -18.484 1 82 84 ARG A O 1
ATOM 648 N N . HIS A 1 85 ? 6.934 -19.953 -17.812 1 85 85 HIS A N 1
ATOM 649 C CA . HIS A 1 85 ? 6.539 -20.422 -19.125 1 85 85 HIS A CA 1
ATOM 650 C C . HIS A 1 85 ? 5.195 -19.828 -19.547 1 85 85 HIS A C 1
ATOM 652 O O . HIS A 1 85 ? 5.039 -19.375 -20.688 1 85 85 HIS A O 1
ATOM 658 N N . TYR A 1 86 ? 4.238 -19.781 -18.703 1 89.69 86 TYR A N 1
ATOM 659 C CA . TYR A 1 86 ? 2.9 -19.281 -18.969 1 89.69 86 TYR A CA 1
ATOM 660 C C . TYR A 1 86 ? 2.951 -17.812 -19.375 1 89.69 86 TYR A C 1
ATOM 662 O O . TYR A 1 86 ? 2.391 -17.422 -20.406 1 89.69 86 TYR A O 1
ATOM 670 N N . TYR A 1 87 ? 3.635 -16.969 -18.625 1 87.56 87 TYR A N 1
ATOM 671 C CA . TYR A 1 87 ? 3.6 -15.531 -18.859 1 87.56 87 TYR A CA 1
ATOM 672 C C . TYR A 1 87 ? 4.48 -15.148 -20.047 1 87.56 87 TYR A C 1
ATOM 674 O O . TYR A 1 87 ? 4.27 -14.109 -20.672 1 87.56 87 TYR A O 1
ATOM 682 N N . ARG A 1 88 ? 5.402 -15.984 -20.359 1 79.38 88 ARG A N 1
ATOM 683 C CA . ARG A 1 88 ? 6.254 -15.727 -21.516 1 79.38 88 ARG A CA 1
ATOM 684 C C . ARG A 1 88 ? 5.512 -16.016 -22.812 1 79.38 88 ARG A C 1
ATOM 686 O O . ARG A 1 88 ? 5.648 -15.273 -23.781 1 79.38 88 ARG A O 1
ATOM 693 N N . SER A 1 89 ? 4.645 -17 -22.75 1 84.38 89 SER A N 1
ATOM 694 C CA . SER A 1 89 ? 4.242 -17.531 -24.047 1 84.38 89 SER A CA 1
ATOM 695 C C . SER A 1 89 ? 2.725 -17.594 -24.172 1 84.38 89 SER A C 1
ATOM 697 O O . SER A 1 89 ? 2.189 -17.719 -25.281 1 84.38 89 SER A O 1
ATOM 699 N N . TYR A 1 90 ? 1.964 -17.547 -23.047 1 86.25 90 TYR A N 1
ATOM 700 C CA . TYR A 1 90 ? 0.562 -17.938 -23.156 1 86.25 90 TYR A CA 1
ATOM 701 C C . TYR A 1 90 ? -0.347 -16.875 -22.562 1 86.25 90 TYR A C 1
ATOM 703 O O . TYR A 1 90 ? -1.51 -16.75 -22.953 1 86.25 90 TYR A O 1
ATOM 711 N N . ALA A 1 91 ? 0.142 -16.125 -21.656 1 87.19 91 ALA A N 1
ATOM 712 C CA . ALA A 1 91 ? -0.691 -15.227 -20.859 1 87.19 91 ALA A CA 1
ATOM 713 C C . ALA A 1 91 ? -1.411 -14.211 -21.75 1 87.19 91 ALA A C 1
ATOM 715 O O . ALA A 1 91 ? -2.596 -13.938 -21.547 1 87.19 91 ALA A O 1
ATOM 716 N N . SER A 1 92 ? -0.776 -13.68 -22.719 1 83.19 92 SER A N 1
ATOM 717 C CA . SER A 1 92 ? -1.34 -12.625 -23.562 1 83.19 92 SER A CA 1
ATOM 718 C C . SER A 1 92 ? -2.443 -13.18 -24.469 1 83.19 92 SER A C 1
ATOM 720 O O . SER A 1 92 ? -3.301 -12.422 -24.938 1 83.19 92 SER A O 1
ATOM 722 N N . ASP A 1 93 ? -2.48 -14.461 -24.641 1 83.12 93 ASP A N 1
ATOM 723 C CA . ASP A 1 93 ? -3.463 -15.078 -25.531 1 83.12 93 ASP A CA 1
ATOM 724 C C . ASP A 1 93 ? -4.5 -15.867 -24.734 1 83.12 93 ASP A C 1
ATOM 726 O O . ASP A 1 93 ? -5.324 -16.578 -25.312 1 83.12 93 ASP A O 1
ATOM 730 N N . ASP A 1 94 ? -4.414 -15.836 -23.5 1 86.06 94 ASP A N 1
ATOM 731 C CA . ASP A 1 94 ? -5.336 -16.594 -22.656 1 86.06 94 ASP A CA 1
ATOM 732 C C . ASP A 1 94 ? -6.734 -15.984 -22.703 1 86.06 94 ASP A C 1
ATOM 734 O O . ASP A 1 94 ? -6.965 -14.891 -22.172 1 86.06 94 ASP A O 1
ATOM 738 N N . ALA A 1 95 ? -7.672 -16.688 -23.219 1 79.56 95 ALA A N 1
ATOM 739 C CA . ALA A 1 95 ? -9.031 -16.219 -23.469 1 79.56 95 ALA A CA 1
ATOM 740 C C . ALA A 1 95 ? -9.797 -16.031 -22.156 1 79.56 95 ALA A C 1
ATOM 742 O O . ALA A 1 95 ? -10.844 -15.383 -22.125 1 79.56 95 ALA A O 1
ATOM 743 N N . THR A 1 96 ? -9.352 -16.672 -21.078 1 76.56 96 THR A N 1
ATOM 744 C CA . THR A 1 96 ? -9.992 -16.547 -19.781 1 76.56 96 THR A CA 1
ATOM 745 C C . THR A 1 96 ? -10.156 -15.078 -19.391 1 76.56 96 THR A C 1
ATOM 747 O O . THR A 1 96 ? -11.172 -14.688 -18.812 1 76.56 96 THR A O 1
ATOM 750 N N . TYR A 1 97 ? -9.195 -14.281 -19.828 1 77.88 97 TYR A N 1
ATOM 751 C CA . TYR A 1 97 ? -9.156 -12.891 -19.391 1 77.88 97 TYR A CA 1
ATOM 752 C C . TYR A 1 97 ? -9.945 -11.992 -20.344 1 77.88 97 TYR A C 1
ATOM 754 O O . TYR A 1 97 ? -10.164 -10.82 -20.047 1 77.88 97 TYR A O 1
ATOM 762 N N . ALA A 1 98 ? -10.273 -12.5 -21.453 1 74.31 98 ALA A N 1
ATOM 763 C CA . ALA A 1 98 ? -11.055 -11.734 -22.422 1 74.31 98 ALA A CA 1
ATOM 764 C C . ALA A 1 98 ? -12.422 -11.359 -21.859 1 74.31 98 ALA A C 1
ATOM 766 O O . ALA A 1 98 ? -13.016 -10.367 -22.281 1 74.31 98 ALA A O 1
ATOM 767 N N . ALA A 1 99 ? -12.82 -12.102 -20.875 1 71.81 99 ALA A N 1
ATOM 768 C CA . ALA A 1 99 ? -14.148 -11.883 -20.312 1 71.81 99 ALA A CA 1
ATOM 769 C C . ALA A 1 99 ? -14.117 -10.773 -19.266 1 71.81 99 ALA A C 1
ATOM 771 O O . ALA A 1 99 ? -15.172 -10.289 -18.828 1 71.81 99 ALA A O 1
ATOM 772 N N . ILE A 1 100 ? -12.953 -10.406 -18.844 1 75.88 100 ILE A N 1
ATOM 773 C CA . ILE A 1 100 ? -12.836 -9.398 -17.797 1 75.88 100 ILE A CA 1
ATOM 774 C C . ILE A 1 100 ? -12.891 -8.008 -18.406 1 75.88 100 ILE A C 1
ATOM 776 O O . ILE A 1 100 ? -12.023 -7.641 -19.219 1 75.88 100 ILE A O 1
ATOM 780 N N . GLU A 1 101 ? -14 -7.344 -18.188 1 68.38 101 GLU A N 1
ATOM 781 C CA . GLU A 1 101 ? -14.219 -6.004 -18.719 1 68.38 101 GLU A CA 1
ATOM 782 C C . GLU A 1 101 ? -13.453 -4.953 -17.922 1 68.38 101 GLU A C 1
ATOM 784 O O . GLU A 1 101 ? -13.18 -5.145 -16.734 1 68.38 101 GLU A O 1
ATOM 789 N N . THR A 1 102 ? -13.039 -4 -18.656 1 61.53 102 THR A N 1
ATOM 790 C CA . THR A 1 102 ? -12.273 -2.912 -18.078 1 61.53 102 THR A CA 1
ATOM 791 C C . THR A 1 102 ? -13.188 -1.944 -17.328 1 61.53 102 THR A C 1
ATOM 793 O O . THR A 1 102 ? -13.758 -1.034 -17.922 1 61.53 102 THR A O 1
ATOM 796 N N . GLU A 1 103 ? -13.891 -2.533 -16.469 1 62.31 103 GLU A N 1
ATOM 797 C CA . GLU A 1 103 ? -14.656 -1.585 -15.672 1 62.31 103 GLU A CA 1
ATOM 798 C C . GLU A 1 103 ? -13.906 -1.214 -14.398 1 62.31 103 GLU A C 1
ATOM 800 O O . GLU A 1 103 ? -12.953 -1.895 -14.008 1 62.31 103 GLU A O 1
ATOM 805 N N . ASN A 1 104 ? -14.219 -0.117 -13.82 1 63.16 104 ASN A N 1
ATOM 806 C CA . ASN A 1 104 ? -13.57 0.461 -12.648 1 63.16 104 ASN A CA 1
ATOM 807 C C . ASN A 1 104 ? -13.773 -0.404 -11.414 1 63.16 104 ASN A C 1
ATOM 809 O O . ASN A 1 104 ? -12.977 -0.356 -10.477 1 63.16 104 ASN A O 1
ATOM 813 N N . ASP A 1 105 ? -14.703 -1.342 -11.492 1 76.5 105 ASP A N 1
ATOM 814 C CA . ASP A 1 105 ? -14.969 -2.135 -10.297 1 76.5 105 ASP A CA 1
ATOM 815 C C . ASP A 1 105 ? -14.203 -3.453 -10.328 1 76.5 105 ASP A C 1
ATOM 817 O O . ASP A 1 105 ? -13.852 -3.949 -11.406 1 76.5 105 ASP A O 1
ATOM 821 N N . VAL A 1 106 ? -13.891 -3.918 -9.203 1 87.31 106 VAL A N 1
ATOM 822 C CA . VAL A 1 106 ? -13.242 -5.215 -9.062 1 87.31 106 VAL A CA 1
ATOM 823 C C . VAL A 1 106 ? -14.172 -6.32 -9.555 1 87.31 106 VAL A C 1
ATOM 825 O O . VAL A 1 106 ? -15.328 -6.391 -9.141 1 87.31 106 VAL A O 1
ATOM 828 N N . GLN A 1 107 ? -13.758 -7.074 -10.508 1 89.12 107 GLN A N 1
ATOM 829 C CA . GLN A 1 107 ? -14.5 -8.195 -11.078 1 89.12 107 GLN A CA 1
ATOM 830 C C . GLN A 1 107 ? -13.867 -9.523 -10.688 1 89.12 107 GLN A C 1
ATOM 832 O O . GLN A 1 107 ? -12.656 -9.617 -10.516 1 89.12 107 GLN A O 1
ATOM 837 N N . LEU A 1 108 ? -14.742 -10.523 -10.484 1 92.81 108 LEU A N 1
ATOM 838 C CA . LEU A 1 108 ? -14.297 -11.859 -10.102 1 92.81 108 LEU A CA 1
ATOM 839 C C . LEU A 1 108 ? -14.789 -12.906 -11.094 1 92.81 108 LEU A C 1
ATOM 841 O O . LEU A 1 108 ? -15.961 -12.891 -11.484 1 92.81 108 LEU A O 1
ATOM 845 N N . LEU A 1 109 ? -13.906 -13.711 -11.586 1 90.06 109 LEU A N 1
ATOM 846 C CA . LEU A 1 109 ? -14.211 -14.859 -12.43 1 90.06 109 LEU A CA 1
ATOM 847 C C . LEU A 1 109 ? -13.711 -16.156 -11.789 1 90.06 109 LEU A C 1
ATOM 849 O O . LEU A 1 109 ? -12.562 -16.219 -11.344 1 90.06 109 LEU A O 1
ATOM 853 N N . GLN A 1 110 ? -14.586 -17.078 -11.641 1 92.94 110 GLN A N 1
ATOM 854 C CA . GLN A 1 110 ? -14.164 -18.422 -11.227 1 92.94 110 GLN A CA 1
ATOM 855 C C . GLN A 1 110 ? -14.008 -19.344 -12.43 1 92.94 110 GLN A C 1
ATOM 857 O O . GLN A 1 110 ? -14.906 -19.438 -13.266 1 92.94 110 GLN A O 1
ATOM 862 N N . VAL A 1 111 ? -12.914 -19.984 -12.523 1 89.81 111 VAL A N 1
ATOM 863 C CA . VAL A 1 111 ? -12.57 -20.812 -13.672 1 89.81 111 VAL A CA 1
ATOM 864 C C . VAL A 1 111 ? -12.328 -22.25 -13.234 1 89.81 111 VAL A C 1
ATOM 866 O O . VAL A 1 111 ? -11.438 -22.516 -12.422 1 89.81 111 VAL A O 1
ATOM 869 N N . SER A 1 112 ? -13.125 -23.156 -13.797 1 89.25 112 SER A N 1
ATOM 870 C CA . SER A 1 112 ? -12.875 -24.578 -13.617 1 89.25 112 SER A CA 1
ATOM 871 C C . SER A 1 112 ? -11.898 -25.109 -14.664 1 89.25 112 SER A C 1
ATOM 873 O O . SER A 1 112 ? -11.953 -24.703 -15.828 1 89.25 112 SER A O 1
ATOM 875 N N . ALA A 1 113 ? -11.047 -25.969 -14.227 1 87.94 113 ALA A N 1
ATOM 876 C CA . ALA A 1 113 ? -10.078 -26.562 -15.156 1 87.94 113 ALA A CA 1
ATOM 877 C C . ALA A 1 113 ? -10.781 -27.156 -16.375 1 87.94 113 ALA A C 1
ATOM 879 O O . ALA A 1 113 ? -10.234 -27.156 -17.469 1 87.94 113 ALA A O 1
ATOM 880 N N . GLN A 1 114 ? -11.961 -27.641 -16.234 1 84.75 114 GLN A N 1
ATOM 881 C CA . GLN A 1 114 ? -12.719 -28.281 -17.297 1 84.75 114 GLN A CA 1
ATOM 882 C C . GLN A 1 114 ? -13.109 -27.281 -18.391 1 84.75 114 GLN A C 1
ATOM 884 O O . GLN A 1 114 ? -13.414 -27.656 -19.516 1 84.75 114 GLN A O 1
ATOM 889 N N . ARG A 1 115 ? -13.062 -25.969 -18.078 1 83.25 115 ARG A N 1
ATOM 890 C CA . ARG A 1 115 ? -13.508 -24.938 -19 1 83.25 115 ARG A CA 1
ATOM 891 C C . ARG A 1 115 ? -12.328 -24.281 -19.703 1 83.25 115 ARG A C 1
ATOM 893 O O . ARG A 1 115 ? -12.508 -23.391 -20.547 1 83.25 115 ARG A O 1
ATOM 900 N N . VAL A 1 116 ? -11.195 -24.703 -19.312 1 84.19 116 VAL A N 1
ATOM 901 C CA . VAL A 1 116 ? -9.969 -24.172 -19.906 1 84.19 116 VAL A CA 1
ATOM 902 C C . VAL A 1 116 ? -9.586 -25 -21.125 1 84.19 116 VAL A C 1
ATOM 904 O O . VAL A 1 116 ? -9.883 -26.203 -21.203 1 84.19 116 VAL A O 1
ATOM 907 N N . SER A 1 117 ? -8.945 -24.281 -22.078 1 83.38 117 SER A N 1
ATOM 908 C CA . SER A 1 117 ? -8.492 -25.016 -23.266 1 83.38 117 SER A CA 1
ATOM 909 C C . SER A 1 117 ? -7.582 -26.172 -22.875 1 83.38 117 SER A C 1
ATOM 911 O O . SER A 1 117 ? -6.859 -26.094 -21.875 1 83.38 117 SER A O 1
ATOM 913 N N . SER A 1 118 ? -7.652 -27.203 -23.688 1 84.31 118 SER A N 1
ATOM 914 C CA . SER A 1 118 ? -6.906 -28.422 -23.406 1 84.31 118 SER A CA 1
ATOM 915 C C . SER A 1 118 ? -5.41 -28.141 -23.312 1 84.31 118 SER A C 1
ATOM 917 O O . SER A 1 118 ? -4.727 -28.703 -22.453 1 84.31 118 SER A O 1
ATOM 919 N N . GLU A 1 119 ? -4.965 -27.297 -24.109 1 83.75 119 GLU A N 1
ATOM 920 C CA . GLU A 1 119 ? -3.539 -26.984 -24.109 1 83.75 119 GLU A CA 1
ATOM 921 C C . GLU A 1 119 ? -3.129 -26.312 -22.797 1 83.75 119 GLU A C 1
ATOM 923 O O . GLU A 1 119 ? -2.184 -26.75 -22.141 1 83.75 119 GLU A O 1
ATOM 928 N N . LEU A 1 120 ? -3.84 -25.297 -22.469 1 85.75 120 LEU A N 1
ATOM 929 C CA . LEU A 1 120 ? -3.535 -24.562 -21.25 1 85.75 120 LEU A CA 1
ATOM 930 C C . LEU A 1 120 ? -3.715 -25.453 -20.016 1 85.75 120 LEU A C 1
ATOM 932 O O . LEU A 1 120 ? -2.914 -25.406 -19.078 1 85.75 120 LEU A O 1
ATOM 936 N N . ARG A 1 121 ? -4.727 -26.25 -20.062 1 87.94 121 ARG A N 1
ATOM 937 C CA . ARG A 1 121 ? -4.992 -27.156 -18.953 1 87.94 121 ARG A CA 1
ATOM 938 C C . ARG A 1 121 ? -3.826 -28.125 -18.734 1 87.94 121 ARG A C 1
ATOM 940 O O . ARG A 1 121 ? -3.346 -28.281 -17.609 1 87.94 121 ARG A O 1
ATOM 947 N N . HIS A 1 122 ? -3.42 -28.75 -19.781 1 85.75 122 HIS A N 1
ATOM 948 C CA . HIS A 1 122 ? -2.346 -29.734 -19.703 1 85.75 122 HIS A CA 1
ATOM 949 C C . HIS A 1 122 ? -1.041 -29.094 -19.25 1 85.75 122 HIS A C 1
ATOM 951 O O . HIS A 1 122 ? -0.298 -29.672 -18.469 1 85.75 122 HIS A O 1
ATOM 957 N N . LEU A 1 123 ? -0.815 -27.922 -19.688 1 82 123 LEU A N 1
ATOM 958 C CA . LEU A 1 123 ? 0.48 -27.297 -19.453 1 82 123 LEU A CA 1
ATOM 959 C C . LEU A 1 123 ? 0.523 -26.641 -18.078 1 82 123 LEU A C 1
ATOM 961 O O . LEU A 1 123 ? 1.549 -26.688 -17.391 1 82 123 LEU A O 1
ATOM 965 N N . PHE A 1 124 ? -0.598 -26.172 -17.594 1 84.81 124 PHE A N 1
ATOM 966 C CA . PHE A 1 124 ? -0.462 -25.266 -16.469 1 84.81 124 PHE A CA 1
ATOM 967 C 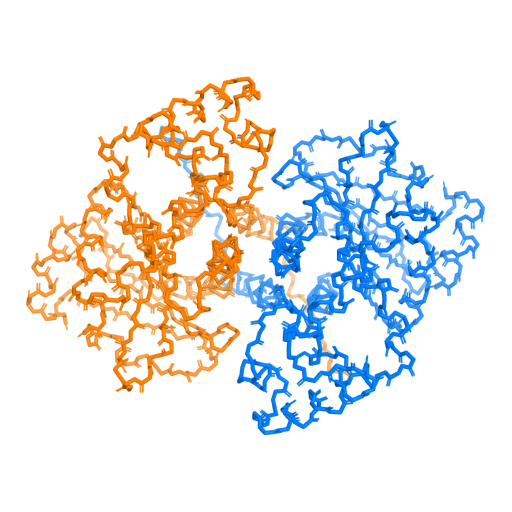C . PHE A 1 124 ? -1.355 -25.703 -15.312 1 84.81 124 PHE A C 1
ATOM 969 O O . PHE A 1 124 ? -1.031 -25.469 -14.141 1 84.81 124 PHE A O 1
ATOM 976 N N . PHE A 1 125 ? -2.445 -26.344 -15.523 1 89.25 125 PHE A N 1
ATOM 977 C CA . PHE A 1 125 ? -3.314 -26.828 -14.461 1 89.25 125 PHE A CA 1
ATOM 978 C C . PHE A 1 125 ? -2.85 -28.203 -13.961 1 89.25 125 PHE A C 1
ATOM 980 O O . PHE A 1 125 ? -2.674 -28.391 -12.758 1 89.25 125 PHE A O 1
ATOM 987 N N . ASP A 1 126 ? -2.605 -29.062 -14.883 1 89.88 126 ASP A N 1
ATOM 988 C CA . ASP A 1 126 ? -2.246 -30.422 -14.539 1 89.88 126 ASP A CA 1
ATOM 989 C C . ASP A 1 126 ? -0.901 -30.484 -13.82 1 89.88 126 ASP A C 1
ATOM 991 O O . ASP A 1 126 ? -0.7 -31.312 -12.93 1 89.88 126 ASP A O 1
ATOM 995 N N . ALA A 1 127 ? -0.016 -29.562 -14.266 1 84.94 127 ALA A N 1
ATOM 996 C CA . ALA A 1 127 ? 1.318 -29.547 -13.672 1 84.94 127 ALA A CA 1
ATOM 997 C C . ALA A 1 127 ? 1.239 -29.422 -12.156 1 84.94 127 ALA A C 1
ATOM 999 O O . ALA A 1 127 ? 2.055 -30 -11.438 1 84.94 127 ALA A O 1
ATOM 1000 N N . GLY A 1 128 ? 0.231 -28.703 -11.609 1 87.38 128 GLY A N 1
ATOM 1001 C CA . GLY A 1 128 ? 0.075 -28.516 -10.172 1 87.38 128 GLY A CA 1
ATOM 1002 C C . GLY A 1 128 ? -1.171 -29.188 -9.617 1 87.38 128 GLY A C 1
ATOM 1003 O O . GLY A 1 128 ? -1.618 -28.844 -8.516 1 87.38 128 GLY A O 1
ATOM 1004 N N . ASP A 1 129 ? -1.757 -30.016 -10.422 1 93.69 129 ASP A N 1
ATOM 1005 C CA . ASP A 1 129 ? -3.006 -30.688 -10.07 1 93.69 129 ASP A CA 1
ATOM 1006 C C . ASP A 1 129 ? -4.094 -29.672 -9.727 1 93.69 129 ASP A C 1
ATOM 1008 O O . ASP A 1 129 ? -4.863 -29.875 -8.789 1 93.69 129 ASP A O 1
ATOM 1012 N N . ILE A 1 130 ? -4.086 -28.562 -10.406 1 95.44 130 ILE A N 1
ATOM 1013 C CA . ILE A 1 130 ? -5.02 -27.469 -10.18 1 95.44 130 ILE A CA 1
ATOM 1014 C C . ILE A 1 130 ? -6.367 -27.797 -10.82 1 95.44 130 ILE A C 1
ATOM 1016 O O . ILE A 1 130 ? -6.418 -28.297 -11.945 1 95.44 130 ILE A O 1
ATOM 1020 N N . HIS A 1 131 ? -7.477 -27.562 -10.164 1 94.81 131 HIS A N 1
ATOM 1021 C CA . HIS A 1 131 ? -8.781 -27.844 -10.766 1 94.81 131 HIS A CA 1
ATOM 1022 C C . HIS A 1 131 ? -9.703 -26.625 -10.664 1 94.81 131 HIS A C 1
ATOM 1024 O O . HIS A 1 131 ? -10.734 -26.578 -11.336 1 94.81 131 HIS A O 1
ATOM 1030 N N . ASP A 1 132 ? -9.453 -25.672 -9.773 1 95.81 132 ASP A N 1
ATOM 1031 C CA . ASP A 1 132 ? -10.273 -24.484 -9.586 1 95.81 132 ASP A CA 1
ATOM 1032 C C . ASP A 1 132 ? -9.406 -23.234 -9.438 1 95.81 132 ASP A C 1
ATOM 1034 O O . ASP A 1 132 ? -8.344 -23.281 -8.805 1 95.81 132 ASP A O 1
ATOM 1038 N N . GLU A 1 133 ? -9.797 -22.188 -10.094 1 95.31 133 GLU A N 1
ATOM 1039 C CA . GLU A 1 133 ? -9.07 -20.922 -10.07 1 95.31 133 GLU A CA 1
ATOM 1040 C C . GLU A 1 133 ? -10.031 -19.734 -9.969 1 95.31 133 GLU A C 1
ATOM 1042 O O . GLU A 1 133 ? -11.141 -19.781 -10.508 1 95.31 133 GLU A O 1
ATOM 1047 N N . CYS A 1 134 ? -9.648 -18.797 -9.195 1 95.62 134 CYS A N 1
ATOM 1048 C CA . CYS A 1 134 ? -10.352 -17.531 -9.086 1 95.62 134 CYS A CA 1
ATOM 1049 C C . CYS A 1 134 ? -9.492 -16.375 -9.594 1 95.62 134 CYS A C 1
ATOM 1051 O O . CYS A 1 134 ? -8.352 -16.219 -9.156 1 95.62 134 CYS A O 1
ATOM 1053 N N . VAL A 1 135 ? -10 -15.641 -10.547 1 94.69 135 VAL A N 1
ATOM 1054 C CA . VAL A 1 135 ? -9.297 -14.477 -11.078 1 94.69 135 VAL A CA 1
ATOM 1055 C C . VAL A 1 135 ? -10.055 -13.203 -10.695 1 94.69 135 VAL A C 1
ATOM 1057 O O . VAL A 1 135 ? -11.25 -13.078 -10.969 1 94.69 135 VAL A O 1
ATOM 1060 N N . ILE A 1 136 ? -9.391 -12.305 -10.086 1 95.38 136 ILE A N 1
ATOM 1061 C CA . ILE A 1 136 ? -9.961 -11.016 -9.695 1 95.38 136 ILE A CA 1
ATOM 1062 C C . ILE A 1 136 ? -9.18 -9.883 -10.352 1 95.38 136 ILE A C 1
ATOM 1064 O O . ILE A 1 136 ? -7.945 -9.859 -10.289 1 95.38 136 ILE A O 1
ATOM 1068 N N . ALA A 1 137 ? -9.906 -8.969 -10.992 1 94 137 ALA A N 1
ATOM 1069 C CA . ALA A 1 137 ? -9.258 -7.879 -11.703 1 94 137 ALA A CA 1
ATOM 1070 C C . ALA A 1 137 ? -9.836 -6.527 -11.297 1 94 137 ALA A C 1
ATOM 1072 O O . ALA A 1 137 ? -11.023 -6.426 -10.977 1 94 137 ALA A O 1
ATOM 1073 N N . GLY A 1 138 ? -9.016 -5.559 -11.242 1 91.31 138 GLY A N 1
ATOM 1074 C CA . GLY A 1 138 ? -9.391 -4.176 -10.977 1 91.31 138 GLY A CA 1
ATOM 1075 C C . GLY A 1 138 ? -8.453 -3.172 -11.625 1 91.31 138 GLY A C 1
ATOM 1076 O O . GLY A 1 138 ? -7.395 -3.541 -12.133 1 91.31 138 GLY A O 1
ATOM 1077 N N . VAL A 1 139 ? -8.93 -1.963 -11.602 1 88 139 VAL A N 1
ATOM 1078 C CA . VAL A 1 139 ? -8.156 -0.918 -12.266 1 88 139 VAL A CA 1
ATOM 1079 C C . VAL A 1 139 ? -7.527 0.004 -11.219 1 88 139 VAL A C 1
ATOM 1081 O O . VAL A 1 139 ? -8.203 0.439 -10.281 1 88 139 VAL A O 1
ATOM 1084 N N . THR A 1 140 ? -6.324 0.223 -11.273 1 86.44 140 THR A N 1
ATOM 1085 C CA . THR A 1 140 ? -5.582 1.195 -10.484 1 86.44 140 THR A CA 1
ATOM 1086 C C . THR A 1 140 ? -4.742 2.1 -11.383 1 86.44 140 THR A C 1
ATOM 1088 O O . THR A 1 140 ? -3.914 1.617 -12.156 1 86.44 140 THR A O 1
ATOM 1091 N N . GLY A 1 141 ? -4.938 3.422 -11.297 1 78.06 141 GLY A N 1
ATOM 1092 C CA . GLY A 1 141 ? -4.176 4.352 -12.117 1 78.06 141 GLY A CA 1
ATOM 1093 C C . GLY A 1 141 ? -4.34 4.105 -13.602 1 78.06 141 GLY A C 1
ATOM 1094 O O . GLY A 1 141 ? -3.371 4.184 -14.359 1 78.06 141 GLY A O 1
ATOM 1095 N N . GLY A 1 142 ? -5.422 3.607 -14.023 1 77.94 142 GLY A N 1
ATOM 1096 C CA . GLY A 1 142 ? -5.719 3.402 -15.43 1 77.94 142 GLY A CA 1
ATOM 1097 C C . GLY A 1 142 ? -5.223 2.068 -15.961 1 77.94 142 GLY A C 1
ATOM 1098 O O . GLY A 1 142 ? -5.445 1.733 -17.125 1 77.94 142 GLY A O 1
ATOM 1099 N N . THR A 1 143 ? -4.559 1.361 -15.172 1 84 143 THR A N 1
ATOM 1100 C CA . THR A 1 143 ? -4.031 0.056 -15.547 1 84 143 THR A CA 1
ATOM 1101 C C . THR A 1 143 ? -4.812 -1.062 -14.867 1 84 143 THR A C 1
ATOM 1103 O O . THR A 1 143 ? -5.133 -0.965 -13.68 1 84 143 THR A O 1
ATOM 1106 N N . ARG A 1 144 ? -5.074 -2.057 -15.617 1 88.88 144 ARG A N 1
ATOM 1107 C CA . ARG A 1 144 ? -5.762 -3.205 -15.039 1 88.88 144 ARG A CA 1
ATOM 1108 C C . ARG A 1 144 ? -4.77 -4.16 -14.383 1 88.88 144 ARG A C 1
ATOM 1110 O O . ARG A 1 144 ? -3.787 -4.57 -15.008 1 88.88 144 ARG A O 1
ATOM 1117 N N . TYR A 1 145 ? -4.98 -4.453 -13.195 1 92.44 145 TYR A N 1
ATOM 1118 C CA . TYR A 1 145 ? -4.23 -5.465 -12.461 1 92.44 145 TYR A CA 1
ATOM 1119 C C . TYR A 1 145 ? -5.105 -6.672 -12.148 1 92.44 145 TYR A C 1
ATOM 1121 O O . TYR A 1 145 ? -6.324 -6.543 -12 1 92.44 145 TYR A O 1
ATOM 1129 N N . SER A 1 146 ? -4.484 -7.848 -12.086 1 94.25 146 SER A N 1
ATOM 1130 C CA . SER A 1 146 ? -5.246 -9.055 -11.781 1 94.25 146 SER A CA 1
ATOM 1131 C C . SER A 1 146 ? -4.492 -9.953 -10.805 1 94.25 146 SER A C 1
ATOM 1133 O O . SER A 1 146 ? -3.26 -10 -10.828 1 94.25 146 SER A O 1
ATOM 1135 N N . ILE A 1 147 ? -5.266 -10.57 -9.953 1 97.25 147 ILE A N 1
ATOM 1136 C CA . ILE A 1 147 ? -4.762 -11.617 -9.07 1 97.25 147 ILE A CA 1
ATOM 1137 C C . ILE A 1 147 ? -5.473 -12.938 -9.383 1 97.25 147 ILE A C 1
ATOM 1139 O O . ILE A 1 147 ? -6.703 -12.977 -9.484 1 97.25 147 ILE A O 1
ATOM 1143 N N . SER A 1 148 ? -4.703 -13.977 -9.648 1 96.69 148 SER A N 1
ATOM 1144 C CA . SER A 1 148 ? -5.215 -15.32 -9.875 1 96.69 148 SER A CA 1
ATOM 1145 C C . SER A 1 148 ? -4.848 -16.25 -8.727 1 96.69 148 SER A C 1
ATOM 1147 O O . SER A 1 148 ? -3.676 -16.359 -8.359 1 96.69 148 SER A O 1
ATOM 1149 N N . ILE A 1 149 ? -5.824 -16.891 -8.18 1 97.94 149 ILE A N 1
ATOM 1150 C CA . ILE A 1 149 ? -5.641 -17.797 -7.055 1 97.94 149 ILE A CA 1
ATOM 1151 C C . ILE A 1 149 ? -6.09 -19.203 -7.449 1 97.94 149 ILE A C 1
ATOM 1153 O O . ILE A 1 149 ? -7.234 -19.406 -7.871 1 97.94 149 ILE A O 1
ATOM 1157 N N . ALA A 1 150 ? -5.184 -20.141 -7.297 1 97.25 150 ALA A N 1
ATOM 1158 C CA . ALA A 1 150 ? -5.422 -21.484 -7.809 1 97.25 150 ALA A CA 1
ATOM 1159 C C . ALA A 1 150 ? -5.484 -22.5 -6.668 1 97.25 150 ALA A C 1
ATOM 1161 O O . ALA A 1 150 ? -4.738 -22.391 -5.691 1 97.25 150 ALA A O 1
ATOM 1162 N N . ARG A 1 151 ? -6.363 -23.375 -6.848 1 97 151 ARG A N 1
ATOM 1163 C CA . ARG A 1 151 ? -6.535 -24.453 -5.867 1 97 151 ARG A CA 1
ATOM 1164 C C . ARG A 1 151 ? -6.383 -25.812 -6.52 1 97 151 ARG A C 1
ATOM 1166 O O . ARG A 1 151 ? -6.926 -26.062 -7.602 1 97 151 ARG A O 1
ATOM 1173 N N . SER A 1 152 ? -5.605 -26.703 -5.914 1 96.31 152 SER A N 1
ATOM 1174 C CA . SER A 1 152 ? -5.406 -28.078 -6.383 1 96.31 152 SER A CA 1
ATOM 1175 C C . SER A 1 152 ? -6.535 -28.984 -5.91 1 96.31 152 SER A C 1
ATOM 1177 O O . SER A 1 152 ? -7.418 -28.562 -5.168 1 96.31 152 SER A O 1
ATOM 1179 N N . ARG A 1 153 ? -6.5 -30.25 -6.332 1 95.81 153 ARG A N 1
ATOM 1180 C CA . ARG A 1 153 ? -7.559 -31.219 -6.051 1 95.81 153 ARG A CA 1
ATOM 1181 C C . ARG A 1 153 ? -7.512 -31.688 -4.598 1 95.81 153 ARG A C 1
ATOM 1183 O O . ARG A 1 153 ? -8.414 -32.375 -4.133 1 95.81 153 ARG A O 1
ATOM 1190 N N . ARG A 1 154 ? -6.527 -31.25 -3.863 1 95.12 154 ARG A N 1
ATOM 1191 C CA . ARG A 1 154 ? -6.492 -31.547 -2.436 1 95.12 154 ARG A CA 1
ATOM 1192 C C . ARG A 1 154 ? -7.664 -30.891 -1.71 1 95.12 154 ARG A C 1
ATOM 1194 O O . ARG A 1 154 ? -8.031 -31.297 -0.608 1 95.12 154 ARG A O 1
ATOM 1201 N N . LEU A 1 155 ? -8.211 -29.875 -2.314 1 95.25 155 LEU A N 1
ATOM 1202 C CA . LEU A 1 155 ? -9.328 -29.125 -1.742 1 95.25 155 LEU A CA 1
ATOM 1203 C C . LEU A 1 155 ? -10.5 -29.062 -2.721 1 95.25 155 LEU A C 1
ATOM 1205 O O . LEU A 1 155 ? -10.305 -29.188 -3.932 1 95.25 155 LEU A O 1
ATOM 1209 N N . PRO A 1 156 ? -11.719 -28.906 -2.193 1 96.12 156 PRO A N 1
ATOM 1210 C CA . PRO A 1 156 ? -12.844 -28.672 -3.096 1 96.12 156 PRO A CA 1
ATOM 1211 C C . PRO A 1 156 ? -12.781 -27.312 -3.791 1 96.12 156 PRO A C 1
ATOM 1213 O O . PRO A 1 156 ? -11.953 -26.469 -3.43 1 96.12 156 PRO A O 1
ATOM 1216 N N . PRO A 1 157 ? -13.609 -27.109 -4.805 1 96.12 157 PRO A N 1
ATOM 1217 C CA . PRO A 1 157 ? -13.656 -25.781 -5.426 1 96.12 157 PRO A CA 1
ATOM 1218 C C . PRO A 1 157 ? -13.969 -24.672 -4.43 1 96.12 157 PRO A C 1
ATOM 1220 O O . PRO A 1 157 ? -14.5 -24.938 -3.35 1 96.12 157 PRO A O 1
ATOM 1223 N N . PHE A 1 158 ? -13.586 -23.484 -4.785 1 96.62 158 PHE A N 1
ATOM 1224 C CA . PHE A 1 158 ? -13.852 -22.344 -3.914 1 96.62 158 PHE A CA 1
ATOM 1225 C C . PHE A 1 158 ? -15.352 -22.188 -3.67 1 96.62 158 PHE A C 1
ATOM 1227 O O . PHE A 1 158 ? -16.141 -22.266 -4.605 1 96.62 158 PHE A O 1
ATOM 1234 N N . SER A 1 159 ? -15.742 -22 -2.422 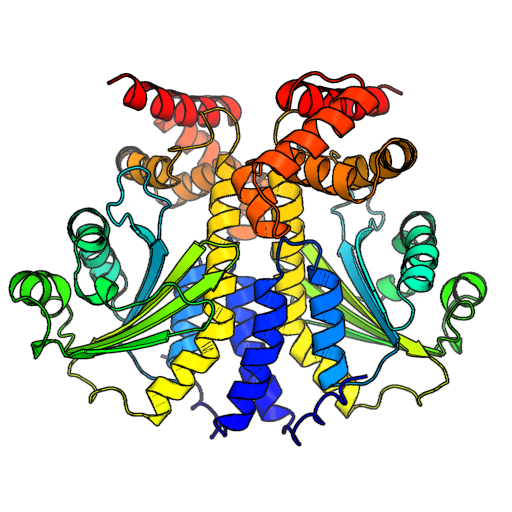1 95.38 159 SER A N 1
ATOM 1235 C CA . SER A 1 159 ? -17.125 -21.672 -2.074 1 95.38 159 SER A CA 1
ATOM 1236 C C . SER A 1 159 ? -17.422 -20.203 -2.348 1 95.38 159 SER A C 1
ATOM 1238 O O . SER A 1 159 ? -16.516 -19.406 -2.547 1 95.38 159 SER A O 1
ATOM 1240 N N . LEU A 1 160 ? -18.703 -19.875 -2.328 1 94.81 160 LEU A N 1
ATOM 1241 C CA . LEU A 1 160 ? -19.109 -18.5 -2.537 1 94.81 160 LEU A CA 1
ATOM 1242 C C . LEU A 1 160 ? -18.547 -17.594 -1.448 1 94.81 160 LEU A C 1
ATOM 1244 O O . LEU A 1 160 ? -18.125 -16.453 -1.726 1 94.81 160 LEU A O 1
ATOM 1248 N N . LYS A 1 161 ? -18.578 -18.047 -0.239 1 94.38 161 LYS A N 1
ATOM 1249 C CA . LYS A 1 161 ? -18.016 -17.281 0.869 1 94.38 161 LYS A CA 1
ATOM 1250 C C . LYS A 1 161 ? -16.531 -17 0.657 1 94.38 161 LYS A C 1
ATOM 1252 O O . LYS A 1 161 ? -16.062 -15.883 0.882 1 94.38 161 LYS A O 1
ATOM 1257 N N . GLU A 1 162 ? -15.805 -18.031 0.236 1 95.31 162 GLU A N 1
ATOM 1258 C CA . GLU A 1 162 ? -14.375 -17.875 -0.007 1 95.31 162 GLU A CA 1
ATOM 1259 C C . GLU A 1 162 ? -14.102 -16.922 -1.155 1 95.31 162 GLU A C 1
ATOM 1261 O O . GLU A 1 162 ? -13.203 -16.078 -1.071 1 95.31 162 GLU A O 1
ATOM 1266 N N . LEU A 1 163 ? -14.883 -17.047 -2.217 1 96.31 163 LEU A N 1
ATOM 1267 C CA . LEU A 1 163 ? -14.75 -16.141 -3.352 1 96.31 163 LEU A CA 1
ATOM 1268 C C . LEU A 1 163 ? -15.016 -14.703 -2.928 1 96.31 163 LEU A C 1
ATOM 1270 O O . LEU A 1 163 ? -14.305 -13.789 -3.354 1 96.31 163 LEU A O 1
ATOM 1274 N N . SER A 1 164 ? -16 -14.523 -2.104 1 95.44 164 SER A N 1
ATOM 1275 C CA . SER A 1 164 ? -16.344 -13.188 -1.615 1 95.44 164 SER A CA 1
ATOM 1276 C C . SER A 1 164 ? -15.203 -12.602 -0.78 1 95.44 164 SER A C 1
ATOM 1278 O O . SER A 1 164 ? -14.883 -11.422 -0.902 1 95.44 164 SER A O 1
ATOM 1280 N N . LEU A 1 165 ? -14.656 -13.406 0.062 1 95.5 165 LEU A N 1
ATOM 1281 C CA . LEU A 1 165 ? -13.531 -12.969 0.889 1 95.5 165 LEU A CA 1
ATOM 1282 C C . LEU A 1 165 ? -12.352 -12.547 0.023 1 95.5 165 LEU A C 1
ATOM 1284 O O . LEU A 1 165 ? -11.75 -11.5 0.249 1 95.5 165 LEU A O 1
ATOM 1288 N N . LEU A 1 166 ? -12.008 -13.367 -0.961 1 96.94 166 LEU A N 1
ATOM 1289 C CA . LEU A 1 166 ? -10.875 -13.078 -1.837 1 96.94 166 LEU A CA 1
ATOM 1290 C C . LEU A 1 166 ? -11.117 -11.789 -2.623 1 96.94 166 LEU A C 1
ATOM 1292 O O . LEU A 1 166 ? -10.195 -11 -2.828 1 96.94 166 LEU A O 1
ATOM 1296 N N . LYS A 1 167 ? -12.336 -11.625 -3.037 1 96.25 167 LYS A N 1
ATOM 1297 C CA . LYS A 1 167 ? -12.688 -10.398 -3.742 1 96.25 167 LYS A CA 1
ATOM 1298 C C . LYS A 1 167 ? -12.469 -9.172 -2.857 1 96.25 167 LYS A C 1
ATOM 1300 O O . LYS A 1 167 ? -11.898 -8.18 -3.301 1 96.25 167 LYS A O 1
ATOM 1305 N N . GLN A 1 168 ? -12.922 -9.273 -1.621 1 95.44 168 GLN A N 1
ATOM 1306 C CA . GLN A 1 168 ? -12.766 -8.164 -0.686 1 95.44 168 GLN A CA 1
ATOM 1307 C C . GLN A 1 168 ? -11.289 -7.875 -0.417 1 95.44 168 GLN A C 1
ATOM 1309 O O . GLN A 1 168 ? -10.859 -6.719 -0.447 1 95.44 168 GLN A O 1
ATOM 1314 N N . LEU A 1 169 ? -10.5 -8.891 -0.164 1 97.12 169 LEU A N 1
ATOM 1315 C CA . LEU A 1 169 ? -9.078 -8.719 0.101 1 97.12 169 LEU A CA 1
ATOM 1316 C C . LEU A 1 169 ? -8.375 -8.109 -1.102 1 97.12 169 LEU A C 1
ATOM 1318 O O . LEU A 1 169 ? -7.441 -7.312 -0.941 1 97.12 169 LEU A O 1
ATOM 1322 N N . SER A 1 170 ? -8.852 -8.422 -2.301 1 97 170 SER A N 1
ATOM 1323 C CA . SER A 1 170 ? -8.219 -7.949 -3.527 1 97 170 SER A CA 1
ATOM 1324 C C . SER A 1 170 ? -8.398 -6.445 -3.695 1 97 170 SER A C 1
ATOM 1326 O O . SER A 1 170 ? -7.645 -5.805 -4.438 1 97 170 SER A O 1
ATOM 1328 N N . GLN A 1 171 ? -9.375 -5.855 -2.996 1 95.19 171 GLN A N 1
ATOM 1329 C CA . GLN A 1 171 ? -9.562 -4.41 -3.027 1 95.19 171 GLN A CA 1
ATOM 1330 C C . GLN A 1 171 ? -8.344 -3.68 -2.484 1 95.19 171 GLN A C 1
ATOM 1332 O O . GLN A 1 171 ? -8.102 -2.52 -2.83 1 95.19 171 GLN A O 1
ATOM 1337 N N . VAL A 1 172 ? -7.586 -4.359 -1.662 1 97.75 172 VAL A N 1
ATOM 1338 C CA . VAL A 1 172 ? -6.367 -3.783 -1.102 1 97.75 172 VAL A CA 1
ATOM 1339 C C . VAL A 1 172 ? -5.148 -4.328 -1.842 1 97.75 172 VAL A C 1
ATOM 1341 O O . VAL A 1 172 ? -4.234 -3.578 -2.186 1 97.75 172 VAL A O 1
ATOM 1344 N N . VAL A 1 173 ? -5.121 -5.598 -2.146 1 98.12 173 VAL A N 1
ATOM 1345 C CA . VAL A 1 173 ? -3.949 -6.285 -2.684 1 98.12 173 VAL A CA 1
ATOM 1346 C C . VAL A 1 173 ? -3.623 -5.738 -4.074 1 98.12 173 VAL A C 1
ATOM 1348 O O . VAL A 1 173 ? -2.453 -5.555 -4.414 1 98.12 173 VAL A O 1
ATOM 1351 N N . LEU A 1 174 ? -4.625 -5.477 -4.902 1 97.06 174 LEU A N 1
ATOM 1352 C CA . LEU A 1 174 ? -4.379 -5.062 -6.281 1 97.06 174 LEU A CA 1
ATOM 1353 C C . LEU A 1 174 ? -3.723 -3.686 -6.324 1 97.06 174 LEU A C 1
ATOM 1355 O O . LEU A 1 174 ? -2.707 -3.5 -7 1 97.06 174 LEU A O 1
ATOM 1359 N N . PRO A 1 175 ? -4.23 -2.703 -5.574 1 96 175 PRO A N 1
ATOM 1360 C CA . PRO A 1 175 ? -3.492 -1.439 -5.555 1 96 175 PRO A CA 1
ATOM 1361 C C . PRO A 1 175 ? -2.09 -1.585 -4.965 1 96 175 PRO A C 1
ATOM 1363 O O . PRO A 1 175 ? -1.167 -0.879 -5.379 1 96 175 PRO A O 1
ATOM 1366 N N . LEU A 1 176 ? -1.918 -2.471 -3.977 1 97.62 176 LEU A N 1
ATOM 1367 C CA . LEU A 1 176 ? -0.578 -2.723 -3.457 1 97.62 176 LEU A CA 1
ATOM 1368 C C . LEU A 1 176 ? 0.321 -3.314 -4.535 1 97.62 176 LEU A C 1
ATOM 1370 O O . LEU A 1 176 ? 1.507 -2.984 -4.613 1 97.62 176 LEU A O 1
ATOM 1374 N N . ALA A 1 177 ? -0.242 -4.199 -5.352 1 95.44 177 ALA A N 1
ATOM 1375 C CA . ALA A 1 177 ? 0.501 -4.754 -6.48 1 95.44 177 ALA A CA 1
ATOM 1376 C C . ALA A 1 177 ? 0.921 -3.656 -7.453 1 95.44 177 ALA A C 1
ATOM 1378 O O . ALA A 1 177 ? 2.031 -3.686 -7.992 1 95.44 177 ALA A O 1
ATOM 1379 N N . SER A 1 178 ? 0.039 -2.729 -7.695 1 92.56 178 SER A N 1
ATOM 1380 C CA . SER A 1 178 ? 0.361 -1.58 -8.539 1 92.56 178 SER A CA 1
ATOM 1381 C C . SER A 1 178 ? 1.534 -0.79 -7.973 1 92.56 178 SER A C 1
ATOM 1383 O O . SER A 1 178 ? 2.49 -0.487 -8.688 1 92.56 178 SER A O 1
ATOM 1385 N N . ALA A 1 179 ? 1.451 -0.466 -6.684 1 90.25 179 ALA A N 1
ATOM 1386 C CA . ALA A 1 179 ? 2.543 0.262 -6.043 1 90.25 179 ALA A CA 1
ATOM 1387 C C . ALA A 1 179 ? 3.85 -0.523 -6.129 1 90.25 179 ALA A C 1
ATOM 1389 O O . ALA A 1 179 ? 4.91 0.051 -6.387 1 90.25 179 ALA A O 1
ATOM 1390 N N . HIS A 1 180 ? 3.768 -1.795 -5.902 1 89.56 180 HIS A N 1
ATOM 1391 C CA . HIS A 1 180 ? 4.934 -2.672 -5.957 1 89.56 180 HIS A CA 1
ATOM 1392 C C . HIS A 1 180 ? 5.586 -2.631 -7.336 1 89.56 180 HIS A C 1
ATOM 1394 O O . HIS A 1 180 ? 6.797 -2.422 -7.445 1 89.56 180 HIS A O 1
ATOM 1400 N N . LYS A 1 181 ? 4.746 -2.783 -8.328 1 85.12 181 LYS A N 1
ATOM 1401 C CA . LYS A 1 181 ? 5.238 -2.758 -9.703 1 85.12 181 LYS A CA 1
ATOM 1402 C C . LYS A 1 181 ? 5.871 -1.412 -10.039 1 85.12 181 LYS A C 1
ATOM 1404 O O . LYS A 1 181 ? 6.934 -1.358 -10.656 1 85.12 181 LYS A O 1
ATOM 1409 N N . ARG A 1 182 ? 5.25 -0.365 -9.672 1 80.81 182 ARG A N 1
ATOM 1410 C CA . ARG A 1 182 ? 5.723 0.98 -9.984 1 80.81 182 ARG A CA 1
ATOM 1411 C C . ARG A 1 182 ? 7.051 1.266 -9.281 1 80.81 182 ARG A C 1
ATOM 1413 O O . ARG A 1 182 ? 7.922 1.935 -9.844 1 80.81 182 ARG A O 1
ATOM 1420 N N . LEU A 1 183 ? 7.176 0.815 -8.133 1 75.5 183 LEU A N 1
ATOM 1421 C CA . LEU A 1 183 ? 8.422 1.012 -7.395 1 75.5 183 LEU A CA 1
ATOM 1422 C C . LEU A 1 183 ? 9.555 0.203 -8.016 1 75.5 183 LEU A C 1
ATOM 1424 O O . LEU A 1 183 ? 10.703 0.652 -8.039 1 75.5 183 LEU A O 1
ATOM 1428 N N . LEU A 1 184 ? 9.156 -0.899 -8.477 1 66.56 184 LEU A N 1
ATOM 1429 C CA . LEU A 1 184 ? 10.172 -1.71 -9.141 1 66.56 184 LEU A CA 1
ATOM 1430 C C . LEU A 1 184 ? 10.602 -1.076 -10.461 1 66.56 184 LEU A C 1
ATOM 1432 O O . LEU A 1 184 ? 11.773 -1.142 -10.828 1 66.56 184 LEU A O 1
ATOM 1436 N N . GLY A 1 185 ? 9.57 -0.452 -11.219 1 57.5 185 GLY A N 1
ATOM 1437 C CA . GLY A 1 185 ? 9.867 0.237 -12.461 1 57.5 185 GLY A CA 1
ATOM 1438 C C . GLY A 1 185 ? 10.602 1.547 -12.266 1 57.5 185 GLY A C 1
ATOM 1439 O O . GLY A 1 185 ? 11.43 1.935 -13.094 1 57.5 185 GLY A O 1
ATOM 1440 N N . ALA A 1 186 ? 10.148 2.496 -11.43 1 43.72 186 ALA A N 1
ATOM 1441 C CA . ALA A 1 186 ? 10.781 3.777 -11.125 1 43.72 186 ALA A CA 1
ATOM 1442 C C . ALA A 1 186 ? 12.258 3.592 -10.773 1 43.72 186 ALA A C 1
ATOM 1444 O O . ALA A 1 186 ? 13.086 4.445 -11.086 1 43.72 186 ALA A O 1
ATOM 1445 N N . ILE A 1 187 ? 12.516 2.686 -10.297 1 37.38 187 ILE A N 1
ATOM 1446 C CA . ILE A 1 187 ? 13.914 2.398 -10.008 1 37.38 187 ILE A CA 1
ATOM 1447 C C . ILE A 1 187 ? 14.664 2.102 -11.305 1 37.38 187 ILE A C 1
ATOM 1449 O O . ILE A 1 187 ? 15.836 2.439 -11.445 1 37.38 187 ILE A O 1
ATOM 1453 N N . SER A 1 188 ? 13.867 1.718 -12.445 1 33.72 188 SER A N 1
ATOM 1454 C CA . SER A 1 188 ? 14.469 1.353 -13.727 1 33.72 188 SER A CA 1
ATOM 1455 C C . SER A 1 188 ? 14.5 2.543 -14.68 1 33.72 188 SER A C 1
ATOM 1457 O O . SER A 1 188 ? 15.016 2.438 -15.789 1 33.72 188 SER A O 1
ATOM 1459 N N . ALA A 1 189 ? 13.797 3.785 -14.422 1 32.62 189 ALA A N 1
ATOM 1460 C CA . ALA A 1 189 ? 13.641 4.848 -15.406 1 32.62 189 ALA A CA 1
ATOM 1461 C C . ALA A 1 189 ? 14.969 5.531 -15.703 1 32.62 189 ALA A C 1
ATOM 1463 O O . ALA A 1 189 ? 15 6.598 -16.328 1 32.62 189 ALA A O 1
ATOM 1464 N N . ASP A 1 190 ? 16.094 5.578 -15.312 1 29.67 190 ASP A N 1
ATOM 1465 C CA . ASP A 1 190 ? 17.141 6.359 -15.945 1 29.67 190 ASP A CA 1
ATOM 1466 C C . ASP A 1 190 ? 17.016 6.32 -17.469 1 29.67 190 ASP A C 1
ATOM 1468 O O . ASP A 1 190 ? 16.641 7.316 -18.094 1 29.67 190 ASP A O 1
ATOM 1472 N N . ASP A 1 191 ? 18.156 6.004 -18.312 1 28.47 191 ASP A N 1
ATOM 1473 C CA . ASP A 1 191 ? 18.516 6.344 -19.688 1 28.47 191 ASP A CA 1
ATOM 1474 C C . ASP A 1 191 ? 17.469 5.832 -20.672 1 28.47 191 ASP A C 1
ATOM 1476 O O . ASP A 1 191 ? 17.516 6.148 -21.859 1 28.47 191 ASP A O 1
ATOM 1480 N N . ALA A 1 192 ? 17.266 4.457 -20.938 1 28.77 192 ALA A N 1
ATOM 1481 C CA . ALA A 1 192 ? 16.734 4.102 -22.25 1 28.77 192 ALA A CA 1
ATOM 1482 C C . ALA A 1 192 ? 15.297 4.602 -22.406 1 28.77 192 ALA A C 1
ATOM 1484 O O . ALA A 1 192 ? 14.594 4.809 -21.406 1 28.77 192 ALA A O 1
ATOM 1485 N N . PRO A 1 193 ? 14.773 5.094 -23.531 1 28.95 193 PRO A N 1
ATOM 1486 C CA . PRO A 1 193 ? 13.422 5.496 -23.906 1 28.95 193 PRO A CA 1
ATOM 1487 C C . PRO A 1 193 ? 12.344 4.801 -23.078 1 28.95 193 PRO A C 1
ATOM 1489 O O . PRO A 1 193 ? 12.508 3.637 -22.688 1 28.95 193 PRO A O 1
ATOM 1492 N N . ARG A 1 194 ? 11.492 5.5 -22.25 1 31.47 194 ARG A N 1
ATOM 1493 C CA . ARG A 1 194 ? 10.406 5.211 -21.328 1 31.47 194 ARG A CA 1
ATOM 1494 C C . ARG A 1 194 ? 9.703 3.908 -21.688 1 31.47 194 ARG A C 1
ATOM 1496 O O . ARG A 1 194 ? 8.758 3.494 -21.016 1 31.47 194 ARG A O 1
ATOM 1503 N N . ASP A 1 195 ? 9.406 3.66 -22.953 1 29.17 195 ASP A N 1
ATOM 1504 C CA . ASP A 1 195 ? 8.578 2.516 -23.328 1 29.17 195 ASP A CA 1
ATOM 1505 C C . ASP A 1 195 ? 9.031 1.253 -22.594 1 29.17 195 ASP A C 1
ATOM 1507 O O . ASP A 1 195 ? 8.219 0.545 -22 1 29.17 195 ASP A O 1
ATOM 1511 N N . GLU A 1 196 ? 9.938 0.343 -23.219 1 28.11 196 GLU A N 1
ATOM 1512 C CA . GLU A 1 196 ? 10.305 -1.068 -23.203 1 28.11 196 GLU A CA 1
ATOM 1513 C C . GLU A 1 196 ? 11.266 -1.364 -22.047 1 28.11 196 GLU A C 1
ATOM 1515 O O . GLU A 1 196 ? 11.938 -2.395 -22.047 1 28.11 196 GLU A O 1
ATOM 1520 N N . LEU A 1 197 ? 11.828 -0.455 -21.453 1 30.11 197 LEU A N 1
ATOM 1521 C CA . LEU A 1 197 ? 12.773 -1.063 -20.516 1 30.11 197 LEU A CA 1
ATOM 1522 C C . LEU A 1 197 ? 12.047 -1.919 -19.484 1 30.11 197 LEU A C 1
ATOM 1524 O O . LEU A 1 197 ? 11.32 -1.396 -18.641 1 30.11 197 LEU A O 1
ATOM 1528 N N . ASP A 1 198 ? 11.422 -2.926 -19.906 1 29.94 198 ASP A N 1
ATOM 1529 C CA . ASP A 1 198 ? 10.82 -4.102 -19.281 1 29.94 198 ASP A CA 1
ATOM 1530 C C . ASP A 1 198 ? 11.523 -4.461 -17.984 1 29.94 198 ASP A C 1
ATOM 1532 O O . ASP A 1 198 ? 12.695 -4.844 -17.984 1 29.94 198 ASP A O 1
ATOM 1536 N N . LEU A 1 199 ? 11.438 -3.867 -17.016 1 32.25 199 LEU A N 1
ATOM 1537 C CA . LEU A 1 199 ? 11.766 -4.664 -15.836 1 32.25 199 LEU A CA 1
ATOM 1538 C C . LEU A 1 199 ? 11.836 -6.145 -16.188 1 32.25 199 LEU A C 1
ATOM 1540 O O . LEU A 1 199 ? 12.375 -6.941 -15.414 1 32.25 199 LEU A O 1
ATOM 1544 N N . ASP A 1 200 ? 11.242 -6.527 -17.281 1 30.94 200 ASP A N 1
ATOM 1545 C CA . ASP A 1 200 ? 11.492 -7.715 -18.094 1 30.94 200 ASP A CA 1
ATOM 1546 C C . ASP A 1 200 ? 12.922 -7.73 -18.625 1 30.94 200 ASP A C 1
ATOM 1548 O O . ASP A 1 200 ? 13.43 -8.781 -19.031 1 30.94 200 ASP A O 1
ATOM 1552 N N . LEU A 1 201 ? 13.453 -6.621 -18.812 1 32.38 201 LEU A N 1
ATOM 1553 C CA . LEU A 1 201 ? 14.82 -6.664 -19.312 1 32.38 201 LEU A CA 1
ATOM 1554 C C . LEU A 1 201 ? 15.789 -7.102 -18.219 1 32.38 201 LEU A C 1
ATOM 1556 O O . LEU A 1 201 ? 16.672 -7.922 -18.453 1 32.38 201 LEU A O 1
ATOM 1560 N N . VAL A 1 202 ? 15.68 -6.531 -17.031 1 35.88 202 VAL A N 1
ATOM 1561 C CA . VAL A 1 202 ? 16.5 -7.078 -15.953 1 35.88 202 VAL A CA 1
ATOM 1562 C C . VAL A 1 202 ? 16.125 -8.531 -15.703 1 35.88 202 VAL A C 1
ATOM 1564 O O . VAL A 1 202 ? 17 -9.391 -15.531 1 35.88 202 VAL A O 1
ATOM 1567 N N . ALA A 1 203 ? 14.859 -8.742 -15.672 1 35.62 203 ALA A N 1
ATOM 1568 C CA . ALA A 1 203 ? 14.375 -10.117 -15.578 1 35.62 203 ALA A CA 1
ATOM 1569 C C . ALA A 1 203 ? 14.812 -10.938 -16.781 1 35.62 203 ALA A C 1
ATOM 1571 O O . ALA A 1 203 ? 15.047 -12.141 -16.672 1 35.62 203 ALA A O 1
ATOM 1572 N N . GLN A 1 204 ? 14.852 -10.352 -17.875 1 36.28 204 GLN A N 1
ATOM 1573 C CA . GLN A 1 204 ? 15.32 -11.062 -19.062 1 36.28 204 GLN A CA 1
ATOM 1574 C C . GLN A 1 204 ? 16.828 -11.242 -19.031 1 36.28 204 GLN A C 1
ATOM 1576 O O . GLN A 1 204 ? 17.359 -12.195 -19.609 1 36.28 204 GLN A O 1
ATOM 1581 N N . TRP A 1 205 ? 17.453 -10.336 -18.562 1 38.03 205 TRP A N 1
ATOM 1582 C CA . TRP A 1 205 ? 18.891 -10.477 -18.531 1 38.03 205 TRP A CA 1
ATOM 1583 C C . TRP A 1 205 ? 19.328 -11.266 -17.297 1 38.03 205 TRP A C 1
ATOM 1585 O O . TRP A 1 205 ? 20.484 -11.695 -17.203 1 38.03 205 TRP A O 1
ATOM 1595 N N . LEU A 1 206 ? 18.438 -11.336 -16.438 1 41.03 206 LEU A N 1
ATOM 1596 C CA . LEU A 1 206 ? 18.688 -12.117 -15.227 1 41.03 206 LEU A CA 1
ATOM 1597 C C . LEU A 1 206 ? 19.016 -13.562 -15.578 1 41.03 206 LEU A C 1
ATOM 1599 O O . LEU A 1 206 ? 19.875 -14.18 -14.945 1 41.03 206 LEU A O 1
ATOM 1603 N N . PRO A 1 207 ? 18.391 -13.953 -16.562 1 41.22 207 PRO A N 1
ATOM 1604 C CA . PRO A 1 207 ? 18.812 -15.328 -16.828 1 41.22 207 PRO A CA 1
ATOM 1605 C C . PRO A 1 207 ? 20.297 -15.438 -17.156 1 41.22 207 PRO A C 1
ATOM 1607 O O . PRO A 1 207 ? 20.969 -16.375 -16.703 1 41.22 207 PRO A O 1
ATOM 1610 N N . GLU A 1 208 ? 20.812 -14.523 -17.938 1 48.12 208 GLU A N 1
ATOM 1611 C CA . GLU A 1 208 ? 22.234 -14.617 -18.25 1 48.12 208 GLU A CA 1
ATOM 1612 C C . GLU A 1 208 ? 23.094 -14.266 -17.047 1 48.12 208 GLU A C 1
ATOM 1614 O O . GLU A 1 208 ? 24.141 -14.859 -16.828 1 48.12 208 GLU A O 1
ATOM 1619 N N . TRP A 1 209 ? 22.625 -13.453 -16.25 1 52.75 209 TRP A N 1
ATOM 1620 C CA . TRP A 1 209 ? 23.344 -13.102 -15.031 1 52.75 209 TRP A CA 1
ATOM 1621 C C . TRP A 1 209 ? 23.172 -14.172 -13.961 1 52.75 209 TRP A C 1
ATOM 1623 O O . TRP A 1 209 ? 24.062 -14.398 -13.148 1 52.75 209 TRP A O 1
ATOM 1633 N N . GLN A 1 210 ? 22.047 -14.742 -14.086 1 49.03 210 GLN A N 1
ATOM 1634 C CA . GLN A 1 210 ? 21.766 -15.812 -13.125 1 49.03 210 GLN A CA 1
ATOM 1635 C C . GLN A 1 210 ? 22.734 -16.969 -13.297 1 49.03 210 GLN A C 1
ATOM 1637 O O . GLN A 1 210 ? 23.016 -17.703 -12.336 1 49.03 210 GLN A O 1
ATOM 1642 N N . GLU A 1 211 ? 23.156 -17.078 -14.516 1 59.97 211 GLU A N 1
ATOM 1643 C CA . GLU A 1 211 ? 24.141 -18.125 -14.742 1 59.97 211 GLU A CA 1
ATOM 1644 C C . GLU A 1 211 ? 25.516 -17.703 -14.211 1 59.97 211 GLU A C 1
ATOM 1646 O O . GLU A 1 211 ? 26.344 -18.562 -13.867 1 59.97 211 GLU A O 1
ATOM 1651 N N . ARG A 1 212 ? 25.719 -16.438 -14.062 1 67.06 212 ARG A N 1
ATOM 1652 C CA . ARG A 1 212 ? 27.047 -15.961 -13.719 1 67.06 212 ARG A CA 1
ATOM 1653 C C . ARG A 1 212 ? 27.094 -15.484 -12.266 1 67.06 212 ARG A C 1
ATOM 1655 O O . ARG A 1 212 ? 28.156 -15.484 -11.648 1 67.06 212 ARG A O 1
ATOM 1662 N N . LEU A 1 213 ? 25.875 -15.172 -11.758 1 72.38 213 LEU A N 1
ATOM 1663 C CA . LEU A 1 213 ? 25.844 -14.594 -10.422 1 72.38 213 LEU A CA 1
ATOM 1664 C C . LEU A 1 213 ? 25.141 -15.523 -9.445 1 72.38 213 LEU A C 1
ATOM 1666 O O . LEU A 1 213 ? 24.188 -16.219 -9.812 1 72.38 213 LEU A O 1
ATOM 1670 N N . THR A 1 214 ? 25.734 -15.648 -8.281 1 68.81 214 THR A N 1
ATOM 1671 C CA . THR A 1 214 ? 25 -16.312 -7.211 1 68.81 214 THR A CA 1
ATOM 1672 C C . THR A 1 214 ? 23.734 -15.531 -6.859 1 68.81 214 THR A C 1
ATOM 1674 O O . THR A 1 214 ? 23.578 -14.375 -7.25 1 68.81 214 THR A O 1
ATOM 1677 N N . ALA A 1 215 ? 22.859 -16.156 -6.172 1 64.06 215 ALA A N 1
ATOM 1678 C CA . ALA A 1 215 ? 21.594 -15.539 -5.77 1 64.06 215 ALA A CA 1
ATOM 1679 C C . ALA A 1 215 ? 21.859 -14.258 -4.973 1 64.06 215 ALA A C 1
ATOM 1681 O O . ALA A 1 215 ? 21.172 -13.25 -5.168 1 64.06 215 ALA A O 1
ATOM 1682 N N . ARG A 1 216 ? 22.812 -14.273 -4.141 1 73 216 ARG A N 1
ATOM 1683 C CA . ARG A 1 216 ? 23.125 -13.109 -3.309 1 73 216 ARG A CA 1
ATOM 1684 C C . ARG A 1 216 ? 23.719 -11.977 -4.145 1 73 216 ARG A C 1
ATOM 1686 O O . ARG A 1 216 ? 23.375 -10.812 -3.949 1 73 216 ARG A O 1
ATOM 1693 N N . GLU A 1 217 ? 24.609 -12.328 -5.082 1 73.44 217 GLU A N 1
ATOM 1694 C CA . GLU A 1 217 ? 25.203 -11.359 -5.992 1 73.44 217 GLU A CA 1
ATOM 1695 C C . GLU A 1 217 ? 24.141 -10.711 -6.883 1 73.44 217 GLU A C 1
ATOM 1697 O O . GLU A 1 217 ? 24.172 -9.5 -7.102 1 73.44 217 GLU A O 1
ATOM 1702 N N . MET A 1 218 ? 23.281 -11.516 -7.234 1 68.12 218 MET A N 1
ATOM 1703 C CA . MET A 1 218 ? 22.172 -11.039 -8.062 1 68.12 218 MET A CA 1
ATOM 1704 C C . MET A 1 218 ? 21.297 -10.055 -7.293 1 68.12 218 MET A C 1
ATOM 1706 O O . MET A 1 218 ? 20.906 -9.016 -7.824 1 68.12 218 MET A O 1
ATOM 1710 N N . HIS A 1 219 ? 21.062 -10.391 -6.188 1 66.38 219 HIS A N 1
ATOM 1711 C CA . HIS A 1 219 ? 20.266 -9.523 -5.332 1 66.38 219 HIS A CA 1
ATOM 1712 C C . HIS A 1 219 ? 20.922 -8.156 -5.16 1 66.38 219 HIS A C 1
ATOM 1714 O O . HIS A 1 219 ? 20.266 -7.125 -5.258 1 66.38 219 HIS A O 1
ATOM 1720 N N . VAL A 1 220 ? 22.172 -8.219 -4.879 1 72.69 220 VAL A N 1
ATOM 1721 C CA . VAL A 1 220 ? 22.938 -6.984 -4.676 1 72.69 220 VAL A CA 1
ATOM 1722 C C . VAL A 1 220 ? 22.891 -6.145 -5.949 1 72.69 220 VAL A C 1
ATOM 1724 O O . VAL A 1 220 ? 22.609 -4.945 -5.902 1 72.69 220 VAL A O 1
ATOM 1727 N N . CYS A 1 221 ? 23.078 -6.809 -7.105 1 70 221 CYS A N 1
ATOM 1728 C CA . CYS A 1 221 ? 23.078 -6.098 -8.383 1 70 221 CYS A CA 1
ATOM 1729 C C . CYS A 1 221 ? 21.688 -5.531 -8.68 1 70 221 CYS A C 1
ATOM 1731 O O . CYS A 1 221 ? 21.562 -4.371 -9.086 1 70 221 CYS A O 1
ATOM 1733 N N . ALA A 1 222 ? 20.812 -6.398 -8.438 1 62.16 222 ALA A N 1
ATOM 1734 C CA . ALA A 1 222 ? 19.438 -5.969 -8.648 1 62.16 222 ALA A CA 1
ATOM 1735 C C . ALA A 1 222 ? 19.078 -4.777 -7.762 1 62.16 222 ALA A C 1
ATOM 1737 O O . ALA A 1 222 ? 18.438 -3.832 -8.211 1 62.16 222 ALA A O 1
ATOM 1738 N N . SER A 1 223 ? 19.578 -4.848 -6.543 1 63 223 SER A N 1
ATOM 1739 C CA . SER A 1 223 ? 19.344 -3.785 -5.574 1 63 223 SER A CA 1
ATOM 1740 C C . SER A 1 223 ? 20.031 -2.494 -5.984 1 63 223 SER A C 1
ATOM 1742 O O . SER A 1 223 ? 19.469 -1.407 -5.863 1 63 223 SER A O 1
ATOM 1744 N N . PHE A 1 224 ? 21.297 -2.688 -6.535 1 62.34 224 PHE A N 1
ATOM 1745 C CA . PHE A 1 224 ? 22.047 -1.539 -7.031 1 62.34 224 PHE A CA 1
ATOM 1746 C C . PHE A 1 224 ? 21.312 -0.881 -8.195 1 62.34 224 PHE A C 1
ATOM 1748 O O . PHE A 1 224 ? 21.234 0.347 -8.273 1 62.34 224 PHE A O 1
ATOM 1755 N N . ILE A 1 225 ? 20.844 -1.783 -8.969 1 58.38 225 ILE A N 1
ATOM 1756 C CA . ILE A 1 225 ? 20.156 -1.315 -10.164 1 58.38 225 ILE A CA 1
ATOM 1757 C C . ILE A 1 225 ? 18.891 -0.557 -9.766 1 58.38 225 ILE A C 1
ATOM 1759 O O . ILE A 1 225 ? 18.516 0.419 -10.414 1 58.38 225 ILE A O 1
ATOM 1763 N N . GLN A 1 226 ? 18.5 -0.992 -8.664 1 49.34 226 GLN A N 1
ATOM 1764 C CA . GLN A 1 226 ? 17.297 -0.369 -8.109 1 49.34 226 GLN A CA 1
ATOM 1765 C C . GLN A 1 226 ? 17.641 0.899 -7.336 1 49.34 226 GLN A C 1
ATOM 1767 O O . GLN A 1 226 ? 16.766 1.545 -6.77 1 49.34 226 GLN A O 1
ATOM 1772 N N . GLY A 1 227 ? 18.922 1.213 -7.262 1 52.19 227 GLY A N 1
ATOM 1773 C CA . GLY A 1 227 ? 19.375 2.461 -6.676 1 52.19 227 GLY A CA 1
ATOM 1774 C C . GLY A 1 227 ? 19.688 2.352 -5.195 1 52.19 227 GLY A C 1
ATOM 1775 O O . GLY A 1 227 ? 19.922 3.359 -4.527 1 52.19 227 GLY A O 1
ATOM 1776 N N . MET A 1 228 ? 19.594 1.303 -4.73 1 56.84 228 MET A N 1
ATOM 1777 C CA . MET A 1 228 ? 19.875 1.14 -3.307 1 56.84 228 MET A CA 1
ATOM 1778 C C . MET A 1 228 ? 21.359 1.308 -3.021 1 56.84 228 MET A C 1
ATOM 1780 O O . MET A 1 228 ? 22.203 0.937 -3.846 1 56.84 228 MET A O 1
ATOM 1784 N N . THR A 1 229 ? 21.641 1.995 -1.894 1 61.44 229 THR A N 1
ATOM 1785 C CA . THR A 1 229 ? 23.016 2.074 -1.441 1 61.44 229 THR A CA 1
ATOM 1786 C C . THR A 1 229 ? 23.453 0.757 -0.806 1 61.44 229 THR A C 1
ATOM 1788 O O . THR A 1 229 ? 22.625 -0.076 -0.451 1 61.44 229 THR A O 1
ATOM 1791 N N . SER A 1 230 ? 24.781 0.576 -0.713 1 71.5 230 SER A N 1
ATOM 1792 C CA . SER A 1 230 ? 25.312 -0.605 -0.046 1 71.5 230 SER A CA 1
ATOM 1793 C C . SER A 1 230 ? 24.781 -0.73 1.376 1 71.5 230 SER A C 1
ATOM 1795 O O . SER A 1 230 ? 24.484 -1.833 1.838 1 71.5 230 SER A O 1
ATOM 1797 N N . ALA A 1 231 ? 24.562 0.404 1.949 1 68.75 231 ALA A N 1
ATOM 1798 C CA . ALA A 1 231 ? 24.078 0.405 3.324 1 68.75 231 ALA A CA 1
ATOM 1799 C C . ALA A 1 231 ? 22.625 -0.041 3.385 1 68.75 231 ALA A C 1
ATOM 1801 O O . ALA A 1 231 ? 22.25 -0.844 4.242 1 68.75 231 ALA A O 1
ATOM 1802 N N . ALA A 1 232 ? 21.938 0.371 2.48 1 62.34 232 ALA A N 1
ATOM 1803 C CA . ALA A 1 232 ? 20.516 0.006 2.404 1 62.34 232 ALA A CA 1
ATOM 1804 C C . ALA A 1 232 ? 20.359 -1.473 2.066 1 62.34 232 ALA A C 1
ATOM 1806 O O . ALA A 1 232 ? 19.5 -2.158 2.646 1 62.34 232 ALA A O 1
ATOM 1807 N N . ILE A 1 233 ? 21.094 -1.936 1.198 1 68.5 233 ILE A N 1
ATOM 1808 C CA . ILE A 1 233 ? 21.094 -3.34 0.807 1 68.5 233 ILE A CA 1
ATOM 1809 C C . ILE A 1 233 ? 21.484 -4.211 2 1 68.5 233 ILE A C 1
ATOM 1811 O O . ILE A 1 233 ? 20.844 -5.23 2.268 1 68.5 233 ILE A O 1
ATOM 1815 N N . ALA A 1 234 ? 22.5 -3.744 2.688 1 75.56 234 ALA A N 1
ATOM 1816 C CA . ALA A 1 234 ? 22.969 -4.465 3.871 1 75.56 234 ALA A CA 1
ATOM 1817 C C . ALA A 1 234 ? 21.844 -4.613 4.898 1 75.56 234 ALA A C 1
ATOM 1819 O O . ALA A 1 234 ? 21.609 -5.707 5.418 1 75.56 234 ALA A O 1
ATOM 1820 N N . GLN A 1 235 ? 21.25 -3.578 5.074 1 63.16 235 GLN A N 1
ATOM 1821 C CA . GLN A 1 235 ? 20.141 -3.572 6.035 1 63.16 235 GLN A CA 1
ATOM 1822 C C . GLN A 1 235 ? 19.016 -4.504 5.59 1 63.16 235 GLN A C 1
ATOM 1824 O O . GLN A 1 235 ? 18.484 -5.27 6.395 1 63.16 235 GLN A O 1
ATOM 1829 N N . SER A 1 236 ? 18.828 -4.473 4.363 1 59.19 236 SER A N 1
ATOM 1830 C CA . SER A 1 236 ? 17.719 -5.266 3.828 1 59.19 236 SER A CA 1
ATOM 1831 C C . SER A 1 236 ? 18.047 -6.754 3.865 1 59.19 236 SER A C 1
ATOM 1833 O O . SER A 1 236 ? 17.141 -7.59 3.98 1 59.19 236 SER A O 1
ATOM 1835 N N . MET A 1 237 ? 19.281 -7.062 3.781 1 62.19 237 MET A N 1
ATOM 1836 C CA . MET A 1 237 ? 19.734 -8.445 3.701 1 62.19 237 MET A CA 1
ATOM 1837 C C . MET A 1 237 ? 20.234 -8.938 5.059 1 62.19 237 MET A C 1
ATOM 1839 O O . MET A 1 237 ? 20.594 -10.109 5.211 1 62.19 237 MET A O 1
ATOM 1843 N N . GLY A 1 238 ? 20.156 -7.945 6.02 1 66.81 238 GLY A N 1
ATOM 1844 C CA . GLY A 1 238 ? 20.719 -8.305 7.309 1 66.81 238 GLY A CA 1
ATOM 1845 C C . GLY A 1 238 ? 22.203 -8.586 7.254 1 66.81 238 GLY A C 1
ATOM 1846 O O . GLY A 1 238 ? 22.688 -9.516 7.891 1 66.81 238 GLY A O 1
ATOM 1847 N N . LEU A 1 239 ? 22.891 -7.992 6.484 1 76.19 239 LEU A N 1
ATOM 1848 C CA . LEU A 1 239 ? 24.328 -8.164 6.293 1 76.19 239 LEU A CA 1
ATOM 1849 C C . LEU A 1 239 ? 25.078 -6.879 6.641 1 76.19 239 LEU A C 1
ATOM 1851 O O . LEU A 1 239 ? 24.469 -5.824 6.805 1 76.19 239 LEU A O 1
ATOM 1855 N N . LYS A 1 240 ? 26.359 -6.996 6.883 1 79.25 240 LYS A N 1
ATOM 1856 C CA . LYS A 1 240 ? 27.219 -5.82 6.988 1 79.25 240 LYS A CA 1
ATOM 1857 C C . LYS A 1 240 ? 27.422 -5.16 5.625 1 79.25 240 LYS A C 1
ATOM 1859 O O . LYS A 1 240 ? 27.484 -5.848 4.605 1 79.25 240 LYS A O 1
ATOM 1864 N N . THR A 1 241 ? 27.484 -3.852 5.707 1 80.38 241 THR A N 1
ATOM 1865 C CA . THR A 1 241 ? 27.719 -3.102 4.48 1 80.38 241 THR A CA 1
ATOM 1866 C C . THR A 1 241 ? 28.969 -3.617 3.766 1 80.38 241 THR A C 1
ATOM 1868 O O . THR A 1 241 ? 29 -3.688 2.535 1 80.38 241 THR A O 1
ATOM 1871 N N . SER A 1 242 ? 29.922 -4.051 4.527 1 87.81 242 SER A N 1
ATOM 1872 C CA . SER A 1 242 ? 31.141 -4.586 3.949 1 87.81 242 SER A CA 1
ATOM 1873 C C . SER A 1 242 ? 30.875 -5.875 3.182 1 87.81 242 SER A C 1
ATOM 1875 O O . SER A 1 242 ? 31.516 -6.141 2.162 1 87.81 242 SER A O 1
ATOM 1877 N N . THR A 1 243 ? 29.984 -6.688 3.617 1 86.12 243 THR A N 1
ATOM 1878 C CA . THR A 1 243 ? 29.609 -7.93 2.955 1 86.12 243 THR A CA 1
ATOM 1879 C C . THR A 1 243 ? 28.906 -7.648 1.632 1 86.12 243 THR A C 1
ATOM 1881 O O . THR A 1 243 ? 29.156 -8.328 0.634 1 86.12 243 THR A O 1
ATOM 1884 N N . VAL A 1 244 ? 28.109 -6.656 1.714 1 81.94 244 VAL A N 1
ATOM 1885 C CA . VAL A 1 244 ? 27.422 -6.254 0.489 1 81.94 244 VAL A CA 1
ATOM 1886 C C . VAL A 1 244 ? 28.453 -5.75 -0.53 1 81.94 244 VAL A C 1
ATOM 1888 O O . VAL A 1 244 ? 28.359 -6.078 -1.717 1 81.94 244 VAL A O 1
ATOM 1891 N N . ASP A 1 245 ? 29.359 -4.996 -0.046 1 84 245 ASP A N 1
ATOM 1892 C CA . ASP A 1 245 ? 30.406 -4.508 -0.927 1 84 245 ASP A CA 1
ATOM 1893 C C . ASP A 1 245 ? 31.203 -5.664 -1.536 1 84 245 ASP A C 1
ATOM 1895 O O . ASP A 1 245 ? 31.594 -5.605 -2.701 1 84 245 ASP A O 1
ATOM 1899 N N . THR A 1 246 ? 31.406 -6.605 -0.757 1 87.5 246 THR A N 1
ATOM 1900 C CA . THR A 1 246 ? 32.094 -7.809 -1.237 1 87.5 246 THR A CA 1
ATOM 1901 C C . THR A 1 246 ? 31.25 -8.492 -2.32 1 87.5 246 THR A C 1
ATOM 1903 O O . THR A 1 246 ? 31.781 -8.867 -3.369 1 87.5 246 THR A O 1
ATOM 1906 N N . TYR A 1 247 ? 30 -8.695 -2.111 1 83.88 247 TYR A N 1
ATOM 1907 C CA . TYR A 1 247 ? 29.109 -9.289 -3.109 1 83.88 247 TYR A CA 1
ATOM 1908 C C . TYR A 1 247 ? 29.094 -8.453 -4.383 1 83.88 247 TYR A C 1
ATOM 1910 O O . TYR A 1 247 ? 29.094 -8.992 -5.488 1 83.88 247 TYR A O 1
ATOM 1918 N N . ALA A 1 248 ? 29.031 -7.191 -4.164 1 83.94 248 ALA A N 1
ATOM 1919 C CA . ALA A 1 248 ? 29.031 -6.277 -5.305 1 83.94 248 ALA A CA 1
ATOM 1920 C C . ALA A 1 248 ? 30.312 -6.43 -6.117 1 83.94 248 ALA A C 1
ATOM 1922 O O . ALA A 1 248 ? 30.266 -6.531 -7.348 1 83.94 248 ALA A O 1
ATOM 1923 N N . LYS A 1 249 ? 31.344 -6.387 -5.438 1 85.62 249 LYS A N 1
ATOM 1924 C CA . LYS A 1 249 ? 32.625 -6.539 -6.102 1 85.62 249 LYS A CA 1
ATOM 1925 C C . LYS A 1 249 ? 32.719 -7.855 -6.871 1 85.62 249 LYS A C 1
ATOM 1927 O O . LYS A 1 249 ? 33.188 -7.891 -8.008 1 85.62 249 LYS A O 1
ATOM 1932 N N . ARG A 1 250 ? 32.281 -8.922 -6.289 1 85.81 250 ARG A N 1
ATOM 1933 C CA . ARG A 1 250 ? 32.25 -10.227 -6.945 1 85.81 250 ARG A CA 1
ATOM 1934 C C . ARG A 1 250 ? 31.344 -10.211 -8.164 1 85.81 250 ARG A C 1
ATOM 1936 O O . ARG A 1 250 ? 31.703 -10.711 -9.227 1 85.81 250 ARG A O 1
ATOM 1943 N N . ALA A 1 251 ? 30.203 -9.703 -7.941 1 81.44 251 ALA A N 1
ATOM 1944 C CA . ALA A 1 251 ? 29.234 -9.617 -9.031 1 81.44 251 ALA A CA 1
ATOM 1945 C C . ALA A 1 251 ? 29.781 -8.781 -10.188 1 81.44 251 ALA A C 1
ATOM 1947 O O . ALA A 1 251 ? 29.656 -9.164 -11.352 1 81.44 251 ALA A O 1
ATOM 1948 N N . PHE A 1 252 ? 30.406 -7.695 -9.859 1 80.94 252 PHE A N 1
ATOM 1949 C CA . PHE A 1 252 ? 30.953 -6.805 -10.867 1 80.94 252 PHE A CA 1
ATOM 1950 C C . PHE A 1 252 ? 32.062 -7.504 -11.664 1 80.94 252 PHE A C 1
ATOM 1952 O O . PHE A 1 252 ? 32.094 -7.395 -12.891 1 80.94 252 PHE A O 1
ATOM 1959 N N . ALA A 1 253 ? 32.875 -8.148 -10.961 1 85.62 253 ALA A N 1
ATOM 1960 C CA . ALA A 1 253 ? 33.938 -8.914 -11.609 1 85.62 253 ALA A CA 1
ATOM 1961 C C . ALA A 1 253 ? 33.344 -9.938 -12.586 1 85.62 253 ALA A C 1
ATOM 1963 O O . ALA A 1 253 ? 33.844 -10.07 -13.711 1 85.62 253 ALA A O 1
ATOM 1964 N N . LYS A 1 254 ? 32.25 -10.586 -12.18 1 81.5 254 LYS A N 1
ATOM 1965 C CA . LYS A 1 254 ? 31.641 -11.625 -13.008 1 81.5 254 LYS A CA 1
ATOM 1966 C C . LYS A 1 254 ? 30.953 -11.016 -14.227 1 81.5 254 LYS A C 1
ATOM 1968 O O . LYS A 1 254 ? 30.859 -11.648 -15.281 1 81.5 254 LYS A O 1
ATOM 1973 N N . LEU A 1 255 ? 30.625 -9.859 -14.016 1 75.44 255 LEU A N 1
ATOM 1974 C CA . LEU A 1 255 ? 29.859 -9.203 -15.078 1 75.44 255 LEU A CA 1
ATOM 1975 C C . LEU A 1 255 ? 30.781 -8.32 -15.922 1 75.44 255 LEU A C 1
ATOM 1977 O O . LEU A 1 255 ? 30.344 -7.758 -16.938 1 75.44 255 LEU A O 1
ATOM 1981 N N . GLY A 1 256 ? 32.031 -8.156 -15.5 1 79.56 256 GLY A N 1
ATOM 1982 C CA . GLY A 1 256 ? 33 -7.363 -16.25 1 79.56 256 GLY A CA 1
ATOM 1983 C C . GLY A 1 256 ? 32.781 -5.871 -16.094 1 79.56 256 GLY A C 1
ATOM 1984 O O . GLY A 1 256 ? 32.969 -5.105 -17.031 1 79.56 256 GLY A O 1
ATOM 1985 N N . VAL A 1 257 ? 32.219 -5.574 -14.922 1 77.88 257 VAL A N 1
ATOM 1986 C CA . VAL A 1 257 ? 32.062 -4.152 -14.641 1 77.88 257 VAL A CA 1
ATOM 1987 C C . VAL A 1 257 ? 32.844 -3.781 -13.383 1 77.88 257 VAL A C 1
ATOM 1989 O O . VAL A 1 257 ? 33.156 -4.645 -12.562 1 77.88 257 VAL A O 1
ATOM 1992 N N . ASP A 1 258 ? 33.219 -2.432 -13.312 1 74.62 258 ASP A N 1
ATOM 1993 C CA . ASP A 1 258 ? 34.094 -2.018 -12.234 1 74.62 258 ASP A CA 1
ATOM 1994 C C . ASP A 1 258 ? 33.375 -1.126 -11.234 1 74.62 258 ASP A C 1
ATOM 1996 O O . ASP A 1 258 ? 33.938 -0.723 -10.219 1 74.62 258 ASP A O 1
ATOM 2000 N N . SER A 1 259 ? 32.156 -0.748 -11.609 1 70.56 259 SER A N 1
ATOM 2001 C CA . SER A 1 259 ? 31.438 0.195 -10.758 1 70.56 259 SER A CA 1
ATOM 2002 C C . SER A 1 259 ? 29.938 0.058 -10.922 1 70.56 259 SER A C 1
ATOM 2004 O O . SER A 1 259 ? 29.469 -0.545 -11.891 1 70.56 259 SER A O 1
ATOM 2006 N N . ARG A 1 260 ? 29.297 0.545 -9.93 1 64.44 260 ARG A N 1
ATOM 2007 C CA . ARG A 1 260 ? 27.844 0.612 -10 1 64.44 260 ARG A CA 1
ATOM 2008 C C . ARG A 1 260 ? 27.391 1.337 -11.266 1 64.44 260 ARG A C 1
ATOM 2010 O O . ARG A 1 260 ? 26.422 0.932 -11.906 1 64.44 260 ARG A O 1
ATOM 2017 N N . ARG A 1 261 ? 28.094 2.309 -11.539 1 57.97 261 ARG A N 1
ATOM 2018 C CA . ARG A 1 261 ? 27.797 3.057 -12.75 1 57.97 261 ARG A CA 1
ATOM 2019 C C . ARG A 1 261 ? 27.906 2.172 -13.984 1 57.97 261 ARG A C 1
ATOM 2021 O O . ARG A 1 261 ? 27.062 2.217 -14.875 1 57.97 261 ARG A O 1
ATOM 2028 N N . GLN A 1 262 ? 28.984 1.453 -14.094 1 62.88 262 GLN A N 1
ATOM 2029 C CA . GLN A 1 262 ? 29.188 0.557 -15.227 1 62.88 262 GLN A CA 1
ATOM 2030 C C . GLN A 1 262 ? 28.141 -0.55 -15.25 1 62.88 262 GLN A C 1
ATOM 2032 O O . GLN A 1 262 ? 27.719 -0.991 -16.312 1 62.88 262 GLN A O 1
ATOM 2037 N N . LEU A 1 263 ? 27.719 -1.01 -14.07 1 68.06 263 LEU A N 1
ATOM 2038 C CA . LEU A 1 263 ? 26.609 -1.967 -13.992 1 68.06 263 LEU A CA 1
ATOM 2039 C C . LEU A 1 263 ? 25.359 -1.403 -14.648 1 68.06 263 LEU A C 1
ATOM 2041 O O . LEU A 1 263 ? 24.719 -2.084 -15.453 1 68.06 263 LEU A O 1
ATOM 2045 N N . MET A 1 264 ? 25.156 -0.252 -14.336 1 58.62 264 MET A N 1
ATOM 2046 C CA . MET A 1 264 ? 23.969 0.407 -14.891 1 58.62 264 MET A CA 1
ATOM 2047 C C . MET A 1 264 ? 24.094 0.569 -16.406 1 58.62 264 MET A C 1
ATOM 2049 O O . MET A 1 264 ? 23.125 0.366 -17.125 1 58.62 264 MET A O 1
ATOM 2053 N N . THR A 1 265 ? 25.312 0.955 -16.766 1 55.53 265 THR A N 1
ATOM 2054 C CA . THR A 1 265 ? 25.594 1.075 -18.203 1 55.53 265 THR A CA 1
ATOM 2055 C C . THR A 1 265 ? 25.406 -0.267 -18.906 1 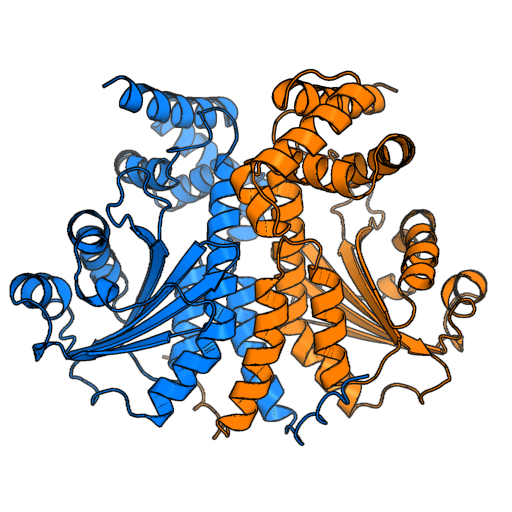55.53 265 THR A C 1
ATOM 2057 O O . THR A 1 265 ? 24.859 -0.328 -20 1 55.53 265 THR A O 1
ATOM 2060 N N . LEU A 1 266 ? 25.984 -1.271 -18.281 1 59.28 266 LEU A N 1
ATOM 2061 C CA . LEU A 1 266 ? 25.859 -2.615 -18.828 1 59.28 266 LEU A CA 1
ATOM 2062 C C . LEU A 1 266 ? 24.391 -2.998 -19.016 1 59.28 266 LEU A C 1
ATOM 2064 O O . LEU A 1 266 ? 24.016 -3.574 -20.031 1 59.28 266 LEU A O 1
ATOM 2068 N N . VAL A 1 267 ? 23.719 -2.684 -18.031 1 56.72 267 VAL A N 1
ATOM 2069 C CA . VAL A 1 267 ? 22.297 -3.023 -18.047 1 56.72 267 VAL A CA 1
ATOM 2070 C C . VAL A 1 267 ? 21.578 -2.217 -19.141 1 56.72 267 VAL A C 1
ATOM 2072 O O . VAL A 1 267 ? 20.75 -2.754 -19.875 1 56.72 267 VAL A O 1
ATOM 2075 N N . LEU A 1 268 ? 21.984 -1.052 -19.188 1 47.22 268 LEU A N 1
ATOM 2076 C CA . LEU A 1 268 ? 21.375 -0.153 -20.156 1 47.22 268 LEU A CA 1
ATOM 2077 C C . LEU A 1 268 ? 21.797 -0.521 -21.578 1 47.22 268 LEU A C 1
ATOM 2079 O O . LEU A 1 268 ? 20.984 -0.461 -22.516 1 47.22 268 LEU A O 1
ATOM 2083 N N . ARG A 1 269 ? 23.109 -0.662 -21.75 1 47.31 269 ARG A N 1
ATOM 2084 C CA . ARG A 1 269 ? 23.641 -1.048 -23.062 1 47.31 269 ARG A CA 1
ATOM 2085 C C . ARG A 1 269 ? 22.969 -2.318 -23.578 1 47.31 269 ARG A C 1
ATOM 2087 O O . ARG A 1 269 ? 22.688 -2.445 -24.766 1 47.31 269 ARG A O 1
ATOM 2094 N N . ASN A 1 270 ? 22.875 -3.154 -22.734 1 44.66 270 ASN A N 1
ATOM 2095 C CA . ASN A 1 270 ? 22.266 -4.41 -23.172 1 44.66 270 ASN A CA 1
ATOM 2096 C C . ASN A 1 270 ? 20.766 -4.238 -23.469 1 44.66 270 ASN A C 1
ATOM 2098 O O . ASN A 1 270 ? 20.219 -4.945 -24.297 1 44.66 270 ASN A O 1
ATOM 2102 N N . ALA A 1 271 ? 20.25 -3.363 -22.875 1 40.69 271 ALA A N 1
ATOM 2103 C CA . ALA A 1 271 ? 18.859 -3.029 -23.172 1 40.69 271 ALA A CA 1
ATOM 2104 C C . ALA A 1 271 ? 18.719 -2.375 -24.547 1 40.69 271 ALA A C 1
ATOM 2106 O O . ALA A 1 271 ? 17.75 -2.619 -25.266 1 40.69 271 ALA A O 1
ATOM 2107 N N . SER A 1 272 ? 19.609 -1.472 -24.891 1 37.81 272 SER A N 1
ATOM 2108 C CA . SER A 1 272 ? 19.625 -0.809 -26.188 1 37.81 272 SER A CA 1
ATOM 2109 C C . SER A 1 272 ? 19.953 -1.795 -27.297 1 37.81 272 SER A C 1
ATOM 2111 O O . SER A 1 272 ? 19.469 -1.65 -28.422 1 37.81 272 SER A O 1
ATOM 2113 N N . ARG A 1 273 ? 20.953 -2.525 -27.172 1 37.47 273 ARG A N 1
ATOM 2114 C CA . ARG A 1 273 ? 21.375 -3.432 -28.234 1 37.47 273 ARG A CA 1
ATOM 2115 C C . ARG A 1 273 ? 20.203 -4.297 -28.703 1 37.47 273 ARG A C 1
ATOM 2117 O O . ARG A 1 273 ? 20.156 -4.699 -29.875 1 37.47 273 ARG A O 1
ATOM 2124 N N . ARG A 1 274 ? 19.297 -4.609 -28.031 1 35.41 274 ARG A N 1
ATOM 2125 C CA . ARG A 1 274 ? 18.234 -5.488 -28.531 1 35.41 274 ARG A CA 1
ATOM 2126 C C . ARG A 1 274 ? 17.188 -4.699 -29.312 1 35.41 274 ARG A C 1
ATOM 2128 O O . ARG A 1 274 ? 16.422 -5.281 -30.078 1 35.41 274 ARG A O 1
ATOM 2135 N N . HIS A 1 275 ? 17.031 -3.52 -29.031 1 33.12 275 HIS A N 1
ATOM 2136 C CA . HIS A 1 275 ? 16.188 -2.738 -29.922 1 33.12 275 HIS A CA 1
ATOM 2137 C C . HIS A 1 275 ? 16.797 -2.615 -31.312 1 33.12 275 HIS A C 1
ATOM 2139 O O . HIS A 1 275 ? 16.078 -2.482 -32.312 1 33.12 275 HIS A O 1
ATOM 2145 N N . ASP A 1 276 ? 17.969 -2.492 -31.453 1 30.98 276 ASP A N 1
ATOM 21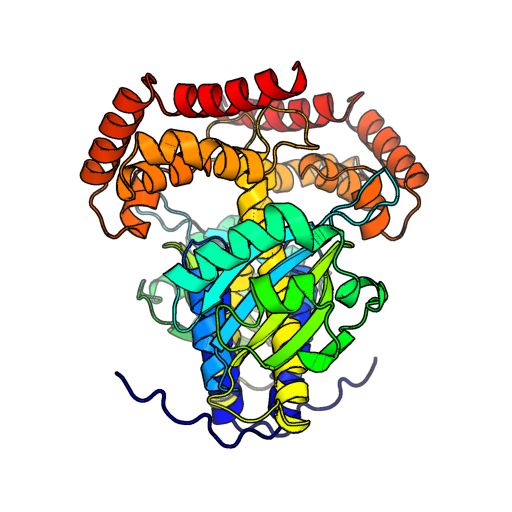46 C CA . ASP A 1 276 ? 18.562 -2.412 -32.781 1 30.98 276 ASP A CA 1
ATOM 2147 C C . ASP A 1 276 ? 18.562 -3.779 -33.469 1 30.98 276 ASP A C 1
ATOM 2149 O O . ASP A 1 276 ? 18.75 -3.875 -34.688 1 30.98 276 ASP A O 1
ATOM 2153 N N . ALA A 1 277 ? 18.328 -4.836 -32.844 1 31.59 277 ALA A N 1
ATOM 2154 C CA . ALA A 1 277 ? 18.297 -6.105 -33.562 1 31.59 277 ALA A CA 1
ATOM 2155 C C . ALA A 1 277 ? 16.859 -6.504 -33.906 1 31.59 277 ALA A C 1
ATOM 2157 O O . ALA A 1 277 ? 15.938 -6.297 -33.094 1 31.59 277 ALA A O 1
ATOM 2158 N N . MET B 1 1 ? 6.246 -26.078 11.062 1 23.66 1 MET B N 1
ATOM 2159 C CA . MET B 1 1 ? 4.988 -25.922 10.344 1 23.66 1 MET B CA 1
ATOM 2160 C C . MET B 1 1 ? 4 -25.078 11.141 1 23.66 1 MET B C 1
ATOM 2162 O O . MET B 1 1 ? 3.289 -25.594 12 1 23.66 1 MET B O 1
ATOM 2166 N N . SER B 1 2 ? 4.402 -23.875 11.531 1 29.39 2 SER B N 1
ATOM 2167 C CA . SER B 1 2 ? 3.619 -23.188 12.547 1 29.39 2 SER B CA 1
ATOM 2168 C C . SER B 1 2 ? 2.158 -23.062 12.125 1 29.39 2 SER B C 1
ATOM 2170 O O . SER B 1 2 ? 1.867 -22.625 11.008 1 29.39 2 SER B O 1
ATOM 2172 N N . ALA B 1 3 ? 1.32 -23.859 12.703 1 32.94 3 ALA B N 1
ATOM 2173 C CA . ALA B 1 3 ? -0.134 -23.922 12.578 1 32.94 3 ALA B CA 1
ATOM 2174 C C . ALA B 1 3 ? -0.735 -22.516 12.555 1 32.94 3 ALA B C 1
ATOM 2176 O O . ALA B 1 3 ? -0.626 -21.766 13.531 1 32.94 3 ALA B O 1
ATOM 2177 N N . ALA B 1 4 ? -0.695 -21.906 11.438 1 41 4 ALA B N 1
ATOM 2178 C CA . ALA B 1 4 ? -1.316 -20.594 11.289 1 41 4 ALA B CA 1
ATOM 2179 C C . ALA B 1 4 ? -2.615 -20.5 12.094 1 41 4 ALA B C 1
ATOM 2181 O O . ALA B 1 4 ? -3.4 -21.453 12.109 1 41 4 ALA B O 1
ATOM 2182 N N . LEU B 1 5 ? -2.672 -19.906 13.141 1 44.97 5 LEU B N 1
ATOM 2183 C CA . LEU B 1 5 ? -3.889 -19.719 13.922 1 44.97 5 LEU B CA 1
ATOM 2184 C C . LEU B 1 5 ? -5.102 -19.562 13.016 1 44.97 5 LEU B C 1
ATOM 2186 O O . LEU B 1 5 ? -5.031 -18.875 11.992 1 44.97 5 LEU B O 1
ATOM 2190 N N . PRO B 1 6 ? -6.016 -20.453 13.148 1 50.84 6 PRO B N 1
ATOM 2191 C CA . PRO B 1 6 ? -7.234 -20.359 12.336 1 50.84 6 PRO B CA 1
ATOM 2192 C C . PRO B 1 6 ? -7.812 -18.938 12.305 1 50.84 6 PRO B C 1
ATOM 2194 O O . PRO B 1 6 ? -7.664 -18.188 13.273 1 50.84 6 PRO B O 1
ATOM 2197 N N . ALA B 1 7 ? -8.039 -18.359 11.141 1 60.84 7 ALA B N 1
ATOM 2198 C CA . ALA B 1 7 ? -8.742 -17.078 10.984 1 60.84 7 ALA B CA 1
ATOM 2199 C C . ALA B 1 7 ? -9.977 -17.031 11.883 1 60.84 7 ALA B C 1
ATOM 2201 O O . ALA B 1 7 ? -10.719 -18 11.984 1 60.84 7 ALA B O 1
ATOM 2202 N N . PRO B 1 8 ? -9.938 -16.125 12.867 1 65.12 8 PRO B N 1
ATOM 2203 C CA . PRO B 1 8 ? -11.195 -15.953 13.602 1 65.12 8 PRO B CA 1
ATOM 2204 C C . PRO B 1 8 ? -12.422 -15.977 12.688 1 65.12 8 PRO B C 1
ATOM 2206 O O . PRO B 1 8 ? -12.289 -15.781 11.477 1 65.12 8 PRO B O 1
ATOM 2209 N N . ASP B 1 9 ? -13.453 -16.484 13.141 1 77.81 9 ASP B N 1
ATOM 2210 C CA . ASP B 1 9 ? -14.711 -16.391 12.406 1 77.81 9 ASP B CA 1
ATOM 2211 C C . ASP B 1 9 ? -15.031 -14.953 12.039 1 77.81 9 ASP B C 1
ATOM 2213 O O . ASP B 1 9 ? -15.633 -14.227 12.836 1 77.81 9 ASP B O 1
ATOM 2217 N N . LEU B 1 10 ? -14.555 -14.461 11.055 1 81.62 10 LEU B N 1
ATOM 2218 C CA . LEU B 1 10 ? -14.703 -13.078 10.602 1 81.62 10 LEU B CA 1
ATOM 2219 C C . LEU B 1 10 ? -15.961 -12.922 9.75 1 81.62 10 LEU B C 1
ATOM 2221 O O . LEU B 1 10 ? -16.078 -13.555 8.703 1 81.62 10 LEU B O 1
ATOM 2225 N N . PRO B 1 11 ? -16.938 -12.141 10.336 1 86.44 11 PRO B N 1
ATOM 2226 C CA . PRO B 1 11 ? -18.047 -11.828 9.422 1 86.44 11 PRO B CA 1
ATOM 2227 C C . PRO B 1 11 ? -17.578 -11.125 8.148 1 86.44 11 PRO B C 1
ATOM 2229 O O . PRO B 1 11 ? -16.719 -10.234 8.211 1 86.44 11 PRO B O 1
ATOM 2232 N N . LEU B 1 12 ? -18.109 -11.531 7.031 1 89.06 12 LEU B N 1
ATOM 2233 C CA . LEU B 1 12 ? -17.734 -10.977 5.734 1 89.06 12 LEU B CA 1
ATOM 2234 C C . LEU B 1 12 ? -17.922 -9.461 5.711 1 89.06 12 LEU B C 1
ATOM 2236 O O . LEU B 1 12 ? -17.125 -8.742 5.109 1 89.06 12 LEU B O 1
ATOM 2240 N N . SER B 1 13 ? -18.891 -9.023 6.418 1 88.69 13 SER B N 1
ATOM 2241 C CA . SER B 1 13 ? -19.203 -7.594 6.41 1 88.69 13 SER B CA 1
ATOM 2242 C C . SER B 1 13 ? -18.094 -6.785 7.074 1 88.69 13 SER B C 1
ATOM 2244 O O . SER B 1 13 ? -17.812 -5.656 6.664 1 88.69 13 SER B O 1
ATOM 2246 N N . HIS B 1 14 ? -17.516 -7.402 8.07 1 89.12 14 HIS B N 1
ATOM 2247 C CA . HIS B 1 14 ? -16.422 -6.715 8.766 1 89.12 14 HIS B CA 1
ATOM 2248 C C . HIS B 1 14 ? -15.172 -6.66 7.895 1 89.12 14 HIS B C 1
ATOM 2250 O O . HIS B 1 14 ? -14.523 -5.613 7.801 1 89.12 14 HIS B O 1
ATOM 2256 N N . VAL B 1 15 ? -14.891 -7.742 7.246 1 91.88 15 VAL B N 1
ATOM 2257 C CA . VAL B 1 15 ? -13.75 -7.785 6.34 1 91.88 15 VAL B CA 1
ATOM 2258 C C . VAL B 1 15 ? -13.969 -6.809 5.188 1 91.88 15 VAL B C 1
ATOM 2260 O O . VAL B 1 15 ? -13.055 -6.062 4.82 1 91.88 15 VAL B O 1
ATOM 2263 N N . ALA B 1 16 ? -15.188 -6.797 4.723 1 92.81 16 ALA B N 1
ATOM 2264 C CA . ALA B 1 16 ? -15.523 -5.938 3.592 1 92.81 16 ALA B CA 1
ATOM 2265 C C . ALA B 1 16 ? -15.32 -4.469 3.939 1 92.81 16 ALA B C 1
ATOM 2267 O O . ALA B 1 16 ? -14.742 -3.713 3.156 1 92.81 16 ALA B O 1
ATOM 2268 N N . PHE B 1 17 ? -15.773 -4.09 5.113 1 93.62 17 PHE B N 1
ATOM 2269 C CA . PHE B 1 17 ? -15.648 -2.695 5.516 1 93.62 17 PHE B CA 1
ATOM 2270 C C . PHE B 1 17 ? -14.18 -2.291 5.609 1 93.62 17 PHE B C 1
ATOM 2272 O O . PHE B 1 17 ? -13.781 -1.259 5.066 1 93.62 17 PHE B O 1
ATOM 2279 N N . VAL B 1 18 ? -13.406 -3.129 6.254 1 95.19 18 VAL B N 1
ATOM 2280 C CA . VAL B 1 18 ? -12 -2.807 6.5 1 95.19 18 VAL B CA 1
ATOM 2281 C C . VAL B 1 18 ? -11.234 -2.809 5.18 1 95.19 18 VAL B C 1
ATOM 2283 O O . VAL B 1 18 ? -10.469 -1.885 4.898 1 95.19 18 VAL B O 1
ATOM 2286 N N . THR B 1 19 ? -11.461 -3.752 4.305 1 95.56 19 THR B N 1
ATOM 2287 C CA . THR B 1 19 ? -10.711 -3.867 3.061 1 95.56 19 THR B CA 1
ATOM 2288 C C . THR B 1 19 ? -11.133 -2.783 2.07 1 95.56 19 THR B C 1
ATOM 2290 O O . THR B 1 19 ? -10.297 -2.248 1.337 1 95.56 19 THR B O 1
ATOM 2293 N N . GLU B 1 20 ? -12.391 -2.439 2.064 1 93.75 20 GLU B N 1
ATOM 2294 C CA . GLU B 1 20 ? -12.852 -1.376 1.178 1 93.75 20 GLU B CA 1
ATOM 2295 C C . GLU B 1 20 ? -12.219 -0.037 1.546 1 93.75 20 GLU B C 1
ATOM 2297 O O . GLU B 1 20 ? -11.734 0.684 0.675 1 93.75 20 GLU B O 1
ATOM 2302 N N . THR B 1 21 ? -12.219 0.261 2.789 1 95.5 21 THR B N 1
ATOM 2303 C CA . THR B 1 21 ? -11.711 1.554 3.24 1 95.5 21 THR B CA 1
ATOM 2304 C C . THR B 1 21 ? -10.195 1.618 3.104 1 95.5 21 THR B C 1
ATOM 2306 O O . THR B 1 21 ? -9.648 2.615 2.623 1 95.5 21 THR B O 1
ATOM 2309 N N . LEU B 1 22 ? -9.5 0.554 3.508 1 96.94 22 LEU B N 1
ATOM 2310 C CA . LEU B 1 22 ? -8.055 0.541 3.338 1 96.94 22 LEU B CA 1
ATOM 2311 C C . LEU B 1 22 ? -7.68 0.5 1.859 1 96.94 22 LEU B C 1
ATOM 2313 O O . LEU B 1 22 ? -6.645 1.038 1.462 1 96.94 22 LEU B O 1
ATOM 2317 N N . GLY B 1 23 ? -8.555 -0.178 1.076 1 96.94 23 GLY B N 1
ATOM 2318 C CA . GLY B 1 23 ? -8.359 -0.185 -0.365 1 96.94 23 GLY B CA 1
ATOM 2319 C C . GLY B 1 23 ? -8.367 1.204 -0.976 1 96.94 23 GLY B C 1
ATOM 2320 O O . GLY B 1 23 ? -7.613 1.481 -1.908 1 96.94 23 GLY B O 1
ATOM 2321 N N . ASP B 1 24 ? -9.195 2.088 -0.435 1 95.12 24 ASP B N 1
ATOM 2322 C CA . ASP B 1 24 ? -9.25 3.469 -0.905 1 95.12 24 ASP B CA 1
ATOM 2323 C C . ASP B 1 24 ? -7.914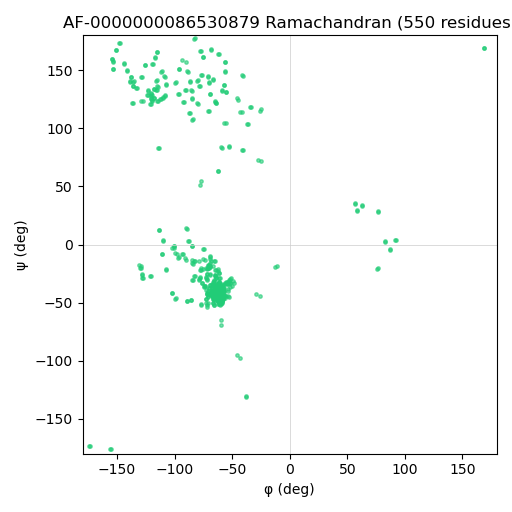 4.172 -0.697 1 95.12 24 ASP B C 1
ATOM 2325 O O . ASP B 1 24 ? -7.465 4.93 -1.56 1 95.12 24 ASP B O 1
ATOM 2329 N N . ILE B 1 25 ? -7.293 3.943 0.453 1 97.94 25 ILE B N 1
ATOM 2330 C CA . ILE B 1 25 ? -5.98 4.527 0.701 1 97.94 25 ILE B CA 1
ATOM 2331 C C . ILE B 1 25 ? -4.961 3.932 -0.264 1 97.94 25 ILE B C 1
ATOM 2333 O O . ILE B 1 25 ? -4.176 4.66 -0.877 1 97.94 25 ILE B O 1
ATOM 2337 N N . ALA B 1 26 ? -4.957 2.613 -0.399 1 97.38 26 ALA B N 1
ATOM 2338 C CA . ALA B 1 26 ? -4.004 1.921 -1.261 1 97.38 26 ALA B CA 1
ATOM 2339 C C . ALA B 1 26 ? -4.109 2.414 -2.701 1 97.38 26 ALA B C 1
ATOM 2341 O O . ALA B 1 26 ? -3.094 2.605 -3.375 1 97.38 26 ALA B O 1
ATOM 2342 N N . GLN B 1 27 ? -5.34 2.682 -3.133 1 92.31 27 GLN B N 1
ATOM 2343 C CA . GLN B 1 27 ? -5.582 3.168 -4.488 1 92.31 27 GLN B CA 1
ATOM 2344 C C . GLN B 1 27 ? -4.953 4.543 -4.699 1 92.31 27 GLN B C 1
ATOM 2346 O O . GLN B 1 27 ? -4.574 4.891 -5.816 1 92.31 27 GLN B O 1
ATOM 2351 N N . ALA B 1 28 ? -4.805 5.262 -3.646 1 89.69 28 ALA B N 1
ATOM 2352 C CA . ALA B 1 28 ? -4.375 6.652 -3.756 1 89.69 28 ALA B CA 1
ATOM 2353 C C . ALA B 1 28 ? -2.857 6.766 -3.629 1 89.69 28 ALA B C 1
ATOM 2355 O O . ALA B 1 28 ? -2.291 7.844 -3.826 1 89.69 28 ALA B O 1
ATOM 2356 N N . VAL B 1 29 ? -2.193 5.676 -3.289 1 92.31 29 VAL B N 1
ATOM 2357 C CA . VAL B 1 29 ? -0.744 5.703 -3.115 1 92.31 29 VAL B CA 1
ATOM 2358 C C . VAL B 1 29 ? -0.082 6.238 -4.383 1 92.31 29 VAL B C 1
ATOM 2360 O O . VAL B 1 29 ? -0.395 5.793 -5.488 1 92.31 29 VAL B O 1
ATOM 2363 N N . GLY B 1 30 ? 0.808 7.176 -4.191 1 81.88 30 GLY B N 1
ATOM 2364 C CA . GLY B 1 30 ? 1.544 7.766 -5.297 1 81.88 30 GLY B CA 1
ATOM 2365 C C . GLY B 1 30 ? 0.774 8.859 -6.008 1 81.88 30 GLY B C 1
ATOM 2366 O O . GLY B 1 30 ? 1.252 9.422 -7 1 81.88 30 GLY B O 1
ATOM 2367 N N . THR B 1 31 ? -0.439 9.18 -5.496 1 76.81 31 THR B N 1
ATOM 2368 C CA . THR B 1 31 ? -1.249 10.227 -6.105 1 76.81 31 THR B CA 1
ATOM 2369 C C . THR B 1 31 ? -1.435 11.398 -5.141 1 76.81 31 THR B C 1
ATOM 2371 O O . THR B 1 31 ? -1.244 11.25 -3.934 1 76.81 31 THR B O 1
ATOM 2374 N N . PRO B 1 32 ? -1.895 12.555 -5.594 1 73.44 32 PRO B N 1
ATOM 2375 C CA . PRO B 1 32 ? -2.111 13.719 -4.73 1 73.44 32 PRO B CA 1
ATOM 2376 C C . PRO B 1 32 ? -3.273 13.523 -3.758 1 73.44 32 PRO B C 1
ATOM 2378 O O . PRO B 1 32 ? -3.422 14.289 -2.803 1 73.44 32 PRO B O 1
ATOM 2381 N N . GLN B 1 33 ? -4.035 12.516 -4 1 82.44 33 GLN B N 1
ATOM 2382 C CA . GLN B 1 33 ? -5.223 12.297 -3.182 1 82.44 33 GLN B CA 1
ATOM 2383 C C . GLN B 1 33 ? -4.895 11.445 -1.957 1 82.44 33 GLN B C 1
ATOM 2385 O O . GLN B 1 33 ? -5.762 11.188 -1.12 1 82.44 33 GLN B O 1
ATOM 2390 N N . PHE B 1 34 ? -3.602 11.156 -1.878 1 91.62 34 PHE B N 1
ATOM 2391 C CA . PHE B 1 34 ? -3.219 10.18 -0.867 1 91.62 34 PHE B CA 1
ATOM 2392 C C . PHE B 1 34 ? -3.609 10.664 0.526 1 91.62 34 PHE B C 1
ATOM 2394 O O . PHE B 1 34 ? -4.305 9.953 1.259 1 91.62 34 PHE B O 1
ATOM 2401 N N . MET B 1 35 ? -3.268 11.875 0.923 1 92 35 MET B N 1
ATOM 2402 C CA . MET B 1 35 ? -3.529 12.352 2.275 1 92 35 MET B CA 1
ATOM 2403 C C . MET B 1 35 ? -5.027 12.508 2.516 1 92 35 MET B C 1
ATOM 2405 O O . MET B 1 35 ? -5.516 12.25 3.619 1 92 35 MET B O 1
ATOM 2409 N N . ARG B 1 36 ? -5.699 12.945 1.528 1 90.69 36 ARG B N 1
ATOM 2410 C CA . ARG B 1 36 ? -7.152 13.031 1.654 1 90.69 36 ARG B CA 1
ATOM 2411 C C . ARG B 1 36 ? -7.762 11.656 1.881 1 90.69 36 ARG B C 1
ATOM 2413 O O . ARG B 1 36 ? -8.656 11.492 2.715 1 90.69 36 ARG B O 1
ATOM 2420 N N . ALA B 1 37 ? -7.328 10.688 1.117 1 94.81 37 ALA B N 1
ATOM 2421 C CA . ALA B 1 37 ? -7.824 9.328 1.273 1 94.81 37 ALA B CA 1
ATOM 2422 C C . ALA B 1 37 ? -7.551 8.797 2.68 1 94.81 37 ALA B C 1
ATOM 2424 O O . ALA B 1 37 ? -8.398 8.125 3.273 1 94.81 37 ALA B O 1
ATOM 2425 N N . VAL B 1 38 ? -6.359 9.102 3.207 1 98.25 38 VAL B N 1
ATOM 2426 C CA . VAL B 1 38 ? -6.008 8.695 4.566 1 98.25 38 VAL B CA 1
ATOM 2427 C C . VAL B 1 38 ? -6.988 9.312 5.559 1 98.25 38 VAL B C 1
ATOM 2429 O O . VAL B 1 38 ? -7.562 8.602 6.391 1 98.25 38 VAL B O 1
ATOM 2432 N N . TYR B 1 39 ? -7.23 10.594 5.453 1 97.44 39 TYR B N 1
ATOM 2433 C CA . TYR B 1 39 ? -8.148 11.297 6.348 1 97.44 39 TYR B CA 1
ATOM 2434 C C . TYR B 1 39 ? -9.562 10.734 6.234 1 97.44 39 TYR B C 1
ATOM 2436 O O . TYR B 1 39 ? -10.164 10.352 7.238 1 97.44 39 TYR B O 1
ATOM 2444 N N . ASP B 1 40 ? -10.07 10.633 5 1 95.31 40 ASP B N 1
ATOM 2445 C CA . ASP B 1 40 ? -11.445 10.211 4.742 1 95.31 40 ASP B CA 1
ATOM 2446 C C . ASP B 1 40 ? -11.688 8.789 5.258 1 95.31 40 ASP B C 1
ATOM 2448 O O . ASP B 1 40 ? -12.789 8.469 5.699 1 95.31 40 ASP B O 1
ATOM 2452 N N . THR B 1 41 ? -10.648 8.023 5.188 1 97.31 41 THR B N 1
ATOM 2453 C CA . THR B 1 41 ? -10.766 6.641 5.641 1 97.31 41 THR B CA 1
ATOM 2454 C C . THR B 1 41 ? -10.75 6.57 7.164 1 97.31 41 THR B C 1
ATOM 2456 O O . THR B 1 41 ? -11.633 5.969 7.773 1 97.31 41 THR B O 1
ATOM 2459 N N . LEU B 1 42 ? -9.789 7.164 7.809 1 97.69 42 LEU B N 1
ATOM 2460 C CA . LEU B 1 42 ? -9.594 7.016 9.25 1 97.69 42 LEU B CA 1
ATOM 2461 C C . LEU B 1 42 ? -10.75 7.633 10.023 1 97.69 42 LEU B C 1
ATOM 2463 O O . LEU B 1 42 ? -11.133 7.129 11.078 1 97.69 42 LEU B O 1
ATOM 2467 N N . VAL B 1 43 ? -11.367 8.672 9.492 1 96.69 43 VAL B N 1
ATOM 2468 C CA . VAL B 1 43 ? -12.445 9.352 10.203 1 96.69 43 VAL B CA 1
ATOM 2469 C C . VAL B 1 43 ? -13.68 8.461 10.25 1 96.69 43 VAL B C 1
ATOM 2471 O O . VAL B 1 43 ? -14.594 8.688 11.039 1 96.69 43 VAL B O 1
ATOM 2474 N N . ARG B 1 44 ? -13.758 7.441 9.406 1 95.31 44 ARG B N 1
ATOM 2475 C CA . ARG B 1 44 ? -14.867 6.488 9.43 1 95.31 44 ARG B CA 1
ATOM 2476 C C . ARG B 1 44 ? -14.773 5.562 10.633 1 95.31 44 ARG B C 1
ATOM 2478 O O . ARG B 1 44 ? -15.766 4.945 11.023 1 95.31 44 ARG B O 1
ATOM 2485 N N . TYR B 1 45 ? -13.57 5.449 11.203 1 95.5 45 TYR B N 1
ATOM 2486 C CA . TYR B 1 45 ? -13.352 4.613 12.375 1 95.5 45 TYR B CA 1
ATOM 2487 C C . TYR B 1 45 ? -13.352 5.449 13.648 1 95.5 45 TYR B C 1
ATOM 2489 O O . TYR B 1 45 ? -13.922 5.051 14.664 1 95.5 45 TYR B O 1
ATOM 2497 N N . VAL B 1 46 ? -12.633 6.562 13.617 1 96.06 46 VAL B N 1
ATOM 2498 C CA . VAL B 1 46 ? -12.445 7.469 14.75 1 96.06 46 VAL B CA 1
ATOM 2499 C C . VAL B 1 46 ? -12.562 8.914 14.273 1 96.06 46 VAL B C 1
ATOM 2501 O O . VAL B 1 46 ? -11.82 9.352 13.391 1 96.06 46 VAL B O 1
ATOM 2504 N N . ASP B 1 47 ? -13.523 9.633 14.891 1 96.69 47 ASP B N 1
ATOM 2505 C CA . ASP B 1 47 ? -13.672 11.039 14.539 1 96.69 47 ASP B CA 1
ATOM 2506 C C . ASP B 1 47 ? -12.484 11.859 15.047 1 96.69 47 ASP B C 1
ATOM 2508 O O . ASP B 1 47 ? -12.094 11.75 16.203 1 96.69 47 ASP B O 1
ATOM 2512 N N . PHE B 1 48 ? -11.883 12.648 14.219 1 97.25 48 PHE B N 1
ATOM 2513 C CA . PHE B 1 48 ? -10.766 13.516 14.555 1 97.25 48 PHE B CA 1
ATOM 2514 C C . PHE B 1 48 ? -10.68 14.695 13.594 1 97.25 48 PHE B C 1
ATOM 2516 O O . PHE B 1 48 ? -11.516 14.82 12.688 1 97.25 48 PHE B O 1
ATOM 2523 N N . ASP B 1 49 ? -9.633 15.547 13.734 1 97.19 49 ASP B N 1
ATOM 2524 C CA . ASP B 1 49 ? -9.727 16.828 13.047 1 97.19 49 ASP B CA 1
ATOM 2525 C C . ASP B 1 49 ? -8.562 17.016 12.07 1 97.19 49 ASP B C 1
ATOM 2527 O O . ASP B 1 49 ? -8.664 17.797 11.125 1 97.19 49 ASP B O 1
ATOM 2531 N N . ALA B 1 50 ? -7.445 16.391 12.336 1 97.06 50 ALA B N 1
ATOM 2532 C CA . ALA B 1 50 ? -6.316 16.5 11.414 1 97.06 50 ALA B CA 1
ATOM 2533 C C . ALA B 1 50 ? -5.402 15.281 11.508 1 97.06 50 ALA B C 1
ATOM 2535 O O . ALA B 1 50 ? -5.332 14.633 12.555 1 97.06 50 ALA B O 1
ATOM 2536 N N . VAL B 1 51 ? -4.762 14.984 10.398 1 98.19 51 VAL B N 1
ATOM 2537 C CA . VAL B 1 51 ? -3.807 13.883 10.336 1 98.19 51 VAL B CA 1
ATOM 2538 C C . VAL B 1 51 ? -2.551 14.328 9.594 1 98.19 51 VAL B C 1
ATOM 2540 O O . VAL B 1 51 ? -2.635 15.07 8.609 1 98.19 51 VAL B O 1
ATOM 2543 N N . HIS B 1 52 ? -1.382 13.898 10.078 1 96.19 52 HIS B N 1
ATOM 2544 C CA . HIS B 1 52 ? -0.079 14.25 9.531 1 96.19 52 HIS B CA 1
ATOM 2545 C C . HIS B 1 52 ? 0.806 13.016 9.375 1 96.19 52 HIS B C 1
ATOM 2547 O O . HIS B 1 52 ? 0.819 12.141 10.242 1 96.19 52 HIS B O 1
ATOM 2553 N N . LEU B 1 53 ? 1.441 12.914 8.266 1 96.25 53 LEU B N 1
ATOM 2554 C CA . LEU B 1 53 ? 2.393 11.828 8.031 1 96.25 53 LEU B CA 1
ATOM 2555 C C . LEU B 1 53 ? 3.795 12.383 7.801 1 96.25 53 LEU B C 1
ATOM 2557 O O . LEU B 1 53 ? 3.969 13.367 7.082 1 96.25 53 LEU B O 1
ATOM 2561 N N . ASP B 1 54 ? 4.777 11.789 8.453 1 92.5 54 ASP B N 1
ATOM 2562 C CA . ASP B 1 54 ? 6.172 12.188 8.273 1 92.5 54 ASP B CA 1
ATOM 2563 C C . ASP B 1 54 ? 7.105 10.992 8.445 1 92.5 54 ASP B C 1
ATOM 2565 O O . ASP B 1 54 ? 6.648 9.867 8.656 1 92.5 54 ASP B O 1
ATOM 2569 N N . TYR B 1 55 ? 8.359 11.172 8.18 1 89.56 55 TYR B N 1
ATOM 2570 C CA . TYR B 1 55 ? 9.367 10.125 8.32 1 89.56 55 TYR B CA 1
ATOM 2571 C C . TYR B 1 55 ? 10.688 10.711 8.805 1 89.56 55 TYR B C 1
ATOM 2573 O O . TYR B 1 55 ? 10.938 11.906 8.664 1 89.56 55 TYR B O 1
ATOM 2581 N N . GLU B 1 56 ? 11.414 9.82 9.406 1 85.62 56 GLU B N 1
ATOM 2582 C CA . GLU B 1 56 ? 12.734 10.242 9.875 1 85.62 56 GLU B CA 1
ATOM 2583 C C . GLU B 1 56 ? 13.781 10.117 8.773 1 85.62 56 GLU B C 1
ATOM 2585 O O . GLU B 1 56 ? 13.875 9.078 8.117 1 85.62 56 GLU B O 1
ATOM 2590 N N . ARG B 1 57 ? 14.531 11.18 8.664 1 76.94 57 ARG B N 1
ATOM 2591 C CA . ARG B 1 57 ? 15.625 11.188 7.695 1 76.94 57 ARG B CA 1
ATOM 2592 C C . ARG B 1 57 ? 16.922 10.695 8.328 1 76.94 57 ARG B C 1
ATOM 2594 O O . ARG B 1 57 ? 17.156 10.906 9.516 1 76.94 57 ARG B O 1
ATOM 2601 N N . SER B 1 58 ? 17.656 9.773 7.652 1 62 58 SER B N 1
ATOM 2602 C CA . SER B 1 58 ? 18.969 9.344 8.156 1 62 58 SER B CA 1
ATOM 2603 C C . SER B 1 58 ? 19.922 10.523 8.281 1 62 58 SER B C 1
ATOM 2605 O O . SER B 1 58 ? 20.125 11.273 7.328 1 62 58 SER B O 1
ATOM 2607 N N . ALA B 1 59 ? 19.828 11.219 9.328 1 53.81 59 ALA B N 1
ATOM 2608 C CA . ALA B 1 59 ? 20.719 12.367 9.445 1 53.81 59 ALA B CA 1
ATOM 2609 C C . ALA B 1 59 ? 22.125 11.938 9.883 1 53.81 59 ALA B C 1
ATOM 2611 O O . ALA B 1 59 ? 22.266 10.984 10.648 1 53.81 59 ALA B O 1
ATOM 2612 N N . SER B 1 60 ? 23.172 12.258 9.031 1 49.84 60 SER B N 1
ATOM 2613 C CA . SER B 1 60 ? 24.578 12.086 9.328 1 49.84 60 SER B CA 1
ATOM 2614 C C . SER B 1 60 ? 24.953 12.695 10.672 1 49.84 60 SER B C 1
ATOM 2616 O O . SER B 1 60 ? 25.906 12.25 11.328 1 49.84 60 SER B O 1
ATOM 2618 N N . SER B 1 61 ? 24.391 13.727 11 1 52.62 61 SER B N 1
ATOM 2619 C CA . SER B 1 61 ? 24.938 14.539 12.086 1 52.62 61 SER B CA 1
ATOM 2620 C C . SER B 1 61 ? 24.344 14.117 13.43 1 52.62 61 SER B C 1
ATOM 2622 O O . SER B 1 61 ? 24.625 14.734 14.461 1 52.62 61 SER B O 1
ATOM 2624 N N . GLY B 1 62 ? 23.656 12.922 13.547 1 59.44 62 GLY B N 1
ATOM 2625 C CA . GLY B 1 62 ? 23.094 12.555 14.844 1 59.44 62 GLY B CA 1
ATOM 2626 C C . GLY B 1 62 ? 21.828 13.328 15.188 1 59.44 62 GLY B C 1
ATOM 2627 O O . GLY B 1 62 ? 21.172 13.047 16.188 1 59.44 62 GLY B O 1
ATOM 2628 N N . ARG B 1 63 ? 21.594 14.469 14.57 1 64.62 63 ARG B N 1
ATOM 2629 C CA . ARG B 1 63 ? 20.375 15.219 14.836 1 64.62 63 ARG B CA 1
ATOM 2630 C C . ARG B 1 63 ? 19.188 14.625 14.078 1 64.62 63 ARG B C 1
ATOM 2632 O O . ARG B 1 63 ? 19.328 14.195 12.93 1 64.62 63 ARG B O 1
ATOM 2639 N N . ARG B 1 64 ? 18.047 14.648 14.82 1 75.69 64 ARG B N 1
ATOM 2640 C CA . ARG B 1 64 ? 16.812 14.164 14.203 1 75.69 64 ARG B CA 1
ATOM 2641 C C . ARG B 1 64 ? 16.391 15.055 13.039 1 75.69 64 ARG B C 1
ATOM 2643 O O . ARG B 1 64 ? 16.438 16.281 13.148 1 75.69 64 ARG B O 1
ATOM 2650 N N . SER B 1 65 ? 16.25 14.492 11.875 1 82.62 65 SER B N 1
ATOM 2651 C CA . SER B 1 65 ? 15.695 15.172 10.703 1 82.62 65 SER B CA 1
ATOM 2652 C C . SER B 1 65 ? 14.438 14.469 10.195 1 82.62 65 SER B C 1
ATOM 2654 O O . SER B 1 65 ? 14.398 13.242 10.117 1 82.62 65 SER B O 1
ATOM 2656 N N . VAL B 1 66 ? 13.414 15.352 10.039 1 87.19 66 VAL B N 1
ATOM 2657 C CA . VAL B 1 66 ? 12.109 14.789 9.703 1 87.19 66 VAL B CA 1
ATOM 2658 C C . VAL B 1 66 ? 11.68 15.273 8.32 1 87.19 66 VAL B C 1
ATOM 2660 O O . VAL B 1 66 ? 11.883 16.438 7.973 1 87.19 66 VAL B O 1
ATOM 2663 N N . GLY B 1 67 ? 11.219 14.336 7.52 1 87.12 67 GLY B N 1
ATOM 2664 C CA . GLY B 1 67 ? 10.594 14.664 6.254 1 87.12 67 GLY B CA 1
ATOM 2665 C C . GLY B 1 67 ? 9.078 14.648 6.316 1 87.12 67 GLY B C 1
ATOM 2666 O O . GLY B 1 67 ? 8.492 13.781 6.969 1 87.12 67 GLY B O 1
ATOM 2667 N N . TRP B 1 68 ? 8.492 15.617 5.664 1 89.38 68 TRP B N 1
ATOM 2668 C CA . TRP B 1 68 ? 7.043 15.766 5.625 1 89.38 68 TRP B CA 1
ATOM 2669 C C . TRP B 1 68 ? 6.449 15.055 4.418 1 89.38 68 TRP B C 1
ATOM 2671 O O . TRP B 1 68 ? 6.844 15.32 3.277 1 89.38 68 TRP B O 1
ATOM 2681 N N . ILE B 1 69 ? 5.559 14.156 4.664 1 89.44 69 ILE B N 1
ATOM 2682 C CA . ILE B 1 69 ? 4.867 13.477 3.57 1 89.44 69 ILE B CA 1
ATOM 2683 C C . ILE B 1 69 ? 3.615 14.266 3.188 1 89.44 69 ILE B C 1
ATOM 2685 O O . ILE B 1 69 ? 3.352 14.492 2.004 1 89.44 69 ILE B O 1
ATOM 2689 N N . GLY B 1 70 ? 2.822 14.633 4.254 1 90.12 70 GLY B N 1
ATOM 2690 C CA . GLY B 1 70 ? 1.634 15.438 4.008 1 90.12 70 GLY B CA 1
ATOM 2691 C C . GLY B 1 70 ? 0.719 15.531 5.211 1 90.12 70 GLY B C 1
ATOM 2692 O O . GLY B 1 70 ? 0.941 14.859 6.223 1 90.12 70 GLY B O 1
ATOM 2693 N N . SER B 1 71 ? -0.261 16.469 5.055 1 93 71 SER B N 1
ATOM 2694 C CA . SER B 1 71 ? -1.27 16.688 6.082 1 93 71 SER B CA 1
ATOM 2695 C C . SER B 1 71 ? -2.639 16.953 5.469 1 93 71 SER B C 1
ATOM 2697 O O . SER B 1 71 ? -2.734 17.422 4.336 1 93 71 SER B O 1
ATOM 2699 N N . PHE B 1 72 ? -3.646 16.547 6.219 1 92.62 72 PHE B N 1
ATOM 2700 C CA . PHE B 1 72 ? -5.02 16.828 5.812 1 92.62 72 PHE B CA 1
ATOM 2701 C C . PHE B 1 72 ? -5.941 16.891 7.023 1 92.62 72 PHE B C 1
ATOM 2703 O O . PHE B 1 72 ? -5.59 16.406 8.102 1 92.62 72 PHE B O 1
ATOM 2710 N N . GLY B 1 73 ? -7.109 17.578 6.883 1 94.5 73 GLY B N 1
ATOM 2711 C CA . GLY B 1 73 ? -8.039 17.656 8 1 94.5 73 GLY B CA 1
ATOM 2712 C C . GLY B 1 73 ? -9.344 18.344 7.633 1 94.5 73 GLY B C 1
ATOM 2713 O O . GLY B 1 73 ? -9.656 18.5 6.453 1 94.5 73 GLY B O 1
ATOM 2714 N N . ARG B 1 74 ? -10.117 18.547 8.656 1 93.38 74 ARG B N 1
ATOM 2715 C CA . ARG B 1 74 ? -11.43 19.156 8.516 1 93.38 74 ARG B CA 1
ATOM 2716 C C . ARG B 1 74 ? -11.336 20.531 7.863 1 93.38 74 ARG B C 1
ATOM 2718 O O . ARG B 1 74 ? -12.211 20.922 7.09 1 93.38 74 ARG B O 1
ATOM 2725 N N . GLU B 1 75 ? -10.305 21.266 8.18 1 89.56 75 GLU B N 1
ATOM 2726 C CA . GLU B 1 75 ? -9.977 22.562 7.578 1 89.56 75 GLU B CA 1
ATOM 2727 C C . GLU B 1 75 ? -8.672 22.469 6.785 1 89.56 75 GLU B C 1
ATOM 2729 O O . GLU B 1 75 ? -7.625 22.922 7.258 1 89.56 75 GLU B O 1
ATOM 2734 N N . PRO B 1 76 ? -8.758 22.031 5.617 1 84.38 76 PRO B N 1
ATOM 2735 C CA . PRO B 1 76 ? -7.551 21.641 4.879 1 84.38 76 PRO B CA 1
ATOM 2736 C C . PRO B 1 76 ? -6.59 22.812 4.672 1 84.38 76 PRO B C 1
ATOM 2738 O O . PRO B 1 76 ? -5.375 22.641 4.762 1 84.38 76 PRO B O 1
ATOM 2741 N N . GLU B 1 77 ? -7.066 24 4.395 1 79.12 77 GLU B N 1
ATOM 2742 C CA . GLU B 1 77 ? -6.203 25.141 4.152 1 79.12 77 GLU B CA 1
ATOM 2743 C C . GLU B 1 77 ? -5.453 25.547 5.418 1 79.12 77 GLU B C 1
ATOM 2745 O O . GLU B 1 77 ? -4.254 25.828 5.375 1 79.12 77 GLU B O 1
ATOM 2750 N N . LEU B 1 78 ? -6.188 25.578 6.508 1 84 78 LEU B N 1
ATOM 2751 C CA . LEU B 1 78 ? -5.566 25.906 7.789 1 84 78 LEU B CA 1
ATOM 2752 C C . LEU B 1 78 ? -4.508 24.859 8.156 1 84 78 LEU B C 1
ATOM 2754 O O . LEU B 1 78 ? -3.404 25.219 8.57 1 84 78 LEU B O 1
ATOM 2758 N N . VAL B 1 79 ? -4.859 23.594 8.016 1 90.94 79 VAL B N 1
ATOM 2759 C CA . VAL B 1 79 ? -3.939 22.5 8.328 1 90.94 79 VAL B CA 1
ATOM 2760 C C . VAL B 1 79 ? -2.674 22.641 7.484 1 90.94 79 VAL B C 1
ATOM 2762 O O . VAL B 1 79 ? -1.561 22.547 8.008 1 90.94 79 VAL B O 1
ATOM 2765 N N . ALA B 1 80 ? -2.85 22.891 6.246 1 82.44 80 ALA B N 1
ATOM 2766 C CA . ALA B 1 80 ? -1.708 23.016 5.344 1 82.44 80 ALA B CA 1
ATOM 2767 C C . ALA B 1 80 ? -0.805 24.172 5.77 1 82.44 80 ALA B C 1
ATOM 2769 O O . ALA B 1 80 ? 0.42 24.031 5.801 1 82.44 80 ALA B O 1
ATOM 2770 N N . GLN B 1 81 ? -1.364 25.281 6.059 1 80.69 81 GLN B N 1
ATOM 2771 C CA . GLN B 1 81 ? -0.606 26.469 6.449 1 80.69 81 GLN B CA 1
ATOM 2772 C C . GLN B 1 81 ? 0.171 26.234 7.738 1 80.69 81 GLN B C 1
ATOM 2774 O O . GLN B 1 81 ? 1.371 26.5 7.809 1 80.69 81 GLN B O 1
ATOM 2779 N N . VAL B 1 82 ? -0.474 25.703 8.742 1 86.88 82 VAL B N 1
ATOM 2780 C CA . VAL B 1 82 ? 0.116 25.469 10.055 1 86.88 82 VAL B CA 1
ATOM 2781 C C . VAL B 1 82 ? 1.208 24.406 9.961 1 86.88 82 VAL B C 1
ATOM 2783 O O . VAL B 1 82 ? 2.299 24.578 10.508 1 86.88 82 VAL B O 1
ATOM 2786 N N . MET B 1 83 ? 0.929 23.406 9.227 1 90 83 MET B N 1
ATOM 2787 C CA . MET B 1 83 ? 1.854 22.281 9.203 1 90 83 MET B CA 1
ATOM 2788 C C . MET B 1 83 ? 3.061 22.578 8.32 1 90 83 MET B C 1
ATOM 2790 O O . MET B 1 83 ? 4.16 22.078 8.578 1 90 83 MET B O 1
ATOM 2794 N N . ARG B 1 84 ? 2.865 23.406 7.363 1 82.38 84 ARG B N 1
ATOM 2795 C CA . ARG B 1 84 ? 4.02 23.875 6.605 1 82.38 84 ARG B CA 1
ATOM 2796 C C . ARG B 1 84 ? 5.027 24.562 7.516 1 82.38 84 ARG B C 1
ATOM 2798 O O . ARG B 1 84 ? 6.23 24.328 7.41 1 82.38 84 ARG B O 1
ATOM 2805 N N . HIS B 1 85 ? 4.531 25.391 8.289 1 85.06 85 HIS B N 1
ATOM 2806 C CA . HIS B 1 85 ? 5.379 26.094 9.242 1 85.06 85 HIS B CA 1
ATOM 2807 C C . HIS B 1 85 ? 6 25.141 10.25 1 85.06 85 HIS B C 1
ATOM 2809 O O . HIS B 1 85 ? 7.199 25.219 10.531 1 85.06 85 HIS B O 1
ATOM 2815 N N . TYR B 1 86 ? 5.27 24.219 10.766 1 89.69 86 TYR B N 1
ATOM 2816 C CA . TYR B 1 86 ? 5.73 23.25 11.75 1 89.69 86 TYR B CA 1
ATOM 2817 C C . TYR B 1 86 ? 6.867 22.406 11.195 1 89.69 86 TYR B C 1
ATOM 2819 O O . TYR B 1 86 ? 7.922 22.281 11.82 1 89.69 86 TYR B O 1
ATOM 2827 N N . TYR B 1 87 ? 6.715 21.844 10.016 1 87.88 87 TYR B N 1
ATOM 2828 C CA . TYR B 1 87 ? 7.68 20.891 9.484 1 87.88 87 TYR B CA 1
ATOM 2829 C C . TYR B 1 87 ? 8.914 21.609 8.945 1 87.88 87 TYR B C 1
ATOM 2831 O O . TYR B 1 87 ? 9.992 21.031 8.859 1 87.88 87 TYR B O 1
ATOM 2839 N N . ARG B 1 88 ? 8.75 22.844 8.641 1 79.81 88 ARG B N 1
ATOM 2840 C CA . ARG B 1 88 ? 9.891 23.641 8.172 1 79.81 88 ARG B CA 1
ATOM 2841 C C . ARG B 1 88 ? 10.805 24.016 9.336 1 79.81 88 ARG B C 1
ATOM 2843 O O . ARG B 1 88 ? 12.031 23.984 9.195 1 79.81 88 ARG B O 1
ATOM 2850 N N . SER B 1 89 ? 10.203 24.203 10.477 1 84.94 89 SER B N 1
ATOM 2851 C CA . SER B 1 89 ? 11 24.938 11.461 1 84.94 89 SER B CA 1
ATOM 2852 C C . SER B 1 89 ? 11.008 24.234 12.805 1 84.94 89 SER B C 1
ATOM 2854 O O . SER B 1 89 ? 11.859 24.5 13.656 1 84.94 89 SER B O 1
ATOM 2856 N N . TYR B 1 90 ? 10.062 23.297 13.062 1 86.38 90 TYR B N 1
ATOM 2857 C CA . TYR B 1 90 ? 9.898 22.859 14.453 1 86.38 90 TYR B CA 1
ATOM 2858 C C . TYR B 1 90 ? 9.938 21.344 14.562 1 86.38 90 TYR B C 1
ATOM 2860 O O . TYR B 1 90 ? 10.289 20.797 15.609 1 86.38 90 TYR B O 1
ATOM 2868 N N . ALA B 1 91 ? 9.602 20.672 13.539 1 87.12 91 ALA B N 1
ATOM 2869 C CA . ALA B 1 91 ? 9.391 19.234 13.602 1 87.12 91 ALA B CA 1
ATOM 2870 C C . ALA B 1 91 ? 10.656 18.5 14.039 1 87.12 91 ALA B C 1
ATOM 2872 O O . ALA B 1 91 ? 10.602 17.578 14.852 1 87.12 91 ALA B O 1
ATOM 2873 N N . SER B 1 92 ? 11.773 18.891 13.586 1 83.44 92 SER B N 1
ATOM 2874 C CA . SER B 1 92 ? 13.031 18.219 13.867 1 83.44 92 SER B CA 1
ATOM 2875 C C . SER B 1 92 ? 13.453 18.406 15.32 1 83.44 92 SER B C 1
ATOM 2877 O O . SER B 1 92 ? 14.227 17.609 15.859 1 83.44 92 SER B O 1
ATOM 2879 N N . ASP B 1 93 ? 12.906 19.391 15.961 1 83.19 93 ASP B N 1
ATOM 2880 C CA . ASP B 1 93 ? 13.289 19.688 17.344 1 83.19 93 ASP B CA 1
ATOM 2881 C C . ASP B 1 93 ? 12.164 19.344 18.312 1 83.19 93 ASP B C 1
ATOM 2883 O O . ASP B 1 93 ? 12.234 19.672 19.5 1 83.19 93 ASP B O 1
ATOM 2887 N N . ASP B 1 94 ? 11.141 18.812 17.844 1 85.94 94 ASP B N 1
ATOM 2888 C CA . ASP B 1 94 ? 9.992 18.484 18.688 1 85.94 94 ASP B CA 1
ATOM 2889 C C . ASP B 1 94 ? 10.312 17.312 19.609 1 85.94 94 ASP B C 1
ATOM 2891 O O . ASP B 1 94 ? 10.453 16.172 19.156 1 85.94 94 ASP B O 1
ATOM 2895 N N . ALA B 1 95 ? 10.336 17.547 20.875 1 79.62 95 ALA B N 1
ATOM 2896 C CA . ALA B 1 95 ? 10.75 16.594 21.891 1 79.62 95 ALA B CA 1
ATOM 2897 C C . ALA B 1 95 ? 9.727 15.469 22.047 1 79.62 95 ALA B C 1
ATOM 2899 O O . ALA B 1 95 ? 10.016 14.422 22.625 1 79.62 95 ALA B O 1
ATOM 2900 N N . THR B 1 96 ? 8.477 15.695 21.609 1 76.62 96 THR B N 1
ATOM 2901 C CA . THR B 1 96 ? 7.434 14.688 21.672 1 76.62 96 THR B CA 1
ATOM 2902 C C . THR B 1 96 ? 7.902 13.375 21.047 1 76.62 96 THR B C 1
ATOM 2904 O O . THR B 1 96 ? 7.582 12.297 21.547 1 76.62 96 THR B O 1
ATOM 2907 N N . TYR B 1 97 ? 8.734 13.508 20.031 1 78.25 97 TYR B N 1
ATOM 2908 C CA . TYR B 1 97 ? 9.117 12.336 19.25 1 78.25 97 TYR B CA 1
ATOM 2909 C C . TYR B 1 97 ? 10.375 11.688 19.828 1 78.25 97 TYR B C 1
ATOM 2911 O O . TYR B 1 97 ? 10.766 10.602 19.391 1 78.25 97 TYR B O 1
ATOM 2919 N N . ALA B 1 98 ? 11.008 12.344 20.688 1 74.44 98 ALA B N 1
ATOM 2920 C CA . ALA B 1 98 ? 12.211 11.812 21.312 1 74.44 98 ALA B CA 1
ATOM 2921 C C . ALA B 1 98 ? 11.898 10.539 22.109 1 74.44 98 ALA B C 1
ATOM 2923 O O . ALA B 1 98 ? 12.766 9.695 22.312 1 74.44 98 ALA B O 1
ATOM 2924 N N . ALA B 1 99 ? 10.664 10.43 22.469 1 72.19 99 ALA B N 1
ATOM 2925 C CA . ALA B 1 99 ? 10.258 9.297 23.281 1 72.19 99 ALA B CA 1
ATOM 2926 C C . ALA B 1 99 ? 9.977 8.062 22.438 1 72.19 99 ALA B C 1
ATOM 2928 O O . ALA B 1 99 ? 9.844 6.957 22.953 1 72.19 99 ALA B O 1
ATOM 2929 N N . ILE B 1 100 ? 9.859 8.266 21.156 1 76.31 100 ILE B N 1
ATOM 2930 C CA . ILE B 1 100 ? 9.531 7.152 20.266 1 76.31 100 ILE B CA 1
ATOM 2931 C C . ILE B 1 100 ? 10.797 6.395 19.891 1 76.31 100 ILE B C 1
ATOM 2933 O O . ILE B 1 100 ? 11.703 6.953 19.266 1 76.31 100 ILE B O 1
ATOM 2937 N N . GLU B 1 101 ? 10.922 5.219 20.453 1 68.75 101 GLU B N 1
ATOM 2938 C CA . GLU B 1 101 ? 12.086 4.371 20.219 1 68.75 101 GLU B CA 1
ATOM 2939 C C . GLU B 1 101 ? 12.008 3.686 18.859 1 68.75 101 GLU B C 1
ATOM 2941 O O . GLU B 1 101 ? 10.914 3.461 18.344 1 68.75 101 GLU B O 1
ATOM 2946 N N . THR B 1 102 ? 13.156 3.543 18.328 1 61.75 102 THR B N 1
ATOM 2947 C CA . THR B 1 102 ? 13.266 2.928 17.016 1 61.75 102 THR B CA 1
ATOM 2948 C C . THR B 1 102 ? 13.125 1.411 17.109 1 61.75 102 THR B C 1
ATOM 2950 O O . THR B 1 102 ? 14.102 0.702 17.344 1 61.75 102 THR B O 1
ATOM 2953 N N . GLU B 1 103 ? 12.109 1.084 17.734 1 62.53 103 GLU B N 1
ATOM 2954 C CA . GLU B 1 103 ? 11.906 -0.362 17.703 1 62.53 103 GLU B CA 1
ATOM 2955 C C . GLU B 1 103 ? 11.047 -0.778 16.516 1 62.53 103 GLU B C 1
ATOM 2957 O O . GLU B 1 103 ? 10.383 0.058 15.898 1 62.53 103 GLU B O 1
ATOM 2962 N N . ASN B 1 104 ? 11.148 -1.987 16.109 1 63 104 ASN B N 1
ATOM 2963 C CA . ASN B 1 104 ? 10.484 -2.562 14.945 1 63 104 ASN B CA 1
ATOM 2964 C C . ASN B 1 104 ? 8.969 -2.594 15.117 1 63 104 ASN B C 1
ATOM 2966 O O . ASN B 1 104 ? 8.227 -2.592 14.133 1 63 104 ASN B O 1
ATOM 2970 N N . ASP B 1 105 ? 8.516 -2.396 16.328 1 76.5 105 ASP B N 1
ATOM 2971 C CA . ASP B 1 105 ? 7.07 -2.496 16.531 1 76.5 105 ASP B CA 1
ATOM 2972 C C . ASP B 1 105 ? 6.41 -1.12 16.484 1 76.5 105 ASP B C 1
ATOM 2974 O O . ASP B 1 105 ? 7.059 -0.103 16.734 1 76.5 105 ASP B O 1
ATOM 2978 N N . VAL B 1 106 ? 5.223 -1.123 16.078 1 87.19 106 VAL B N 1
ATOM 2979 C CA . VAL B 1 106 ? 4.426 0.097 16.047 1 87.19 106 VAL B CA 1
ATOM 2980 C C . VAL B 1 106 ? 4.219 0.609 17.484 1 87.19 106 VAL B C 1
ATOM 2982 O O . VAL B 1 106 ? 3.807 -0.147 18.359 1 87.19 106 VAL B O 1
ATOM 2985 N N . GLN B 1 107 ? 4.621 1.801 17.766 1 89.12 107 GLN B N 1
ATOM 2986 C CA . GLN B 1 107 ? 4.477 2.461 19.047 1 89.12 107 GLN B CA 1
ATOM 2987 C C . GLN B 1 107 ? 3.439 3.58 18.984 1 89.12 107 GLN B C 1
ATOM 2989 O O . GLN B 1 107 ? 3.283 4.227 17.953 1 89.12 107 GLN B O 1
ATOM 2994 N N . LEU B 1 108 ? 2.705 3.74 20.094 1 92.69 108 LEU B N 1
ATOM 2995 C CA . LEU B 1 108 ? 1.677 4.773 20.172 1 92.69 108 LEU B CA 1
ATOM 2996 C C . LEU B 1 108 ? 1.933 5.695 21.359 1 92.69 108 LEU B C 1
ATOM 2998 O O . LEU B 1 108 ? 2.238 5.227 22.469 1 92.69 108 LEU B O 1
ATOM 3002 N N . LEU B 1 109 ? 1.943 6.973 21.125 1 89.94 109 LEU B N 1
ATOM 3003 C CA . LEU B 1 109 ? 2.021 8.008 22.156 1 89.94 109 LEU B CA 1
ATOM 3004 C C . LEU B 1 109 ? 0.801 8.922 22.094 1 89.94 109 LEU B C 1
ATOM 3006 O O . LEU B 1 109 ? 0.426 9.398 21.016 1 89.94 109 LEU B O 1
ATOM 3010 N N . GLN B 1 110 ? 0.151 9.047 23.188 1 92.62 110 GLN B N 1
ATOM 3011 C CA . GLN B 1 110 ? -0.904 10.047 23.297 1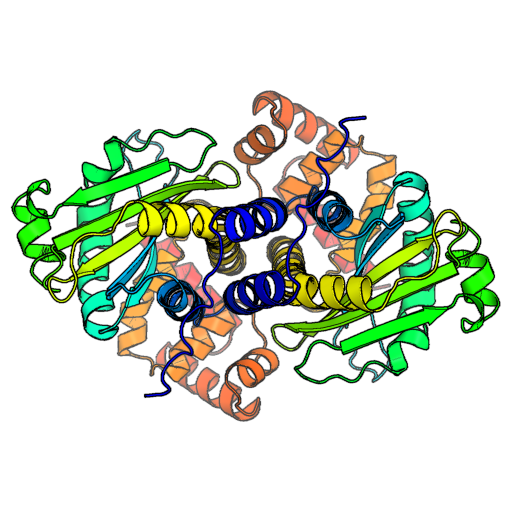 92.62 110 GLN B CA 1
ATOM 3012 C C . GLN B 1 110 ? -0.382 11.328 23.938 1 92.62 110 GLN B C 1
ATOM 3014 O O . GLN B 1 110 ? 0.241 11.289 25 1 92.62 110 GLN B O 1
ATOM 3019 N N . VAL B 1 111 ? -0.625 12.422 23.328 1 89.5 111 VAL B N 1
ATOM 3020 C CA . VAL B 1 111 ? -0.083 13.711 23.766 1 89.5 111 VAL B CA 1
ATOM 3021 C C . VAL B 1 111 ? -1.225 14.68 24.062 1 89.5 111 VAL B C 1
ATOM 3023 O O . VAL B 1 111 ? -2.023 14.992 23.172 1 89.5 111 VAL B O 1
ATOM 3026 N N . SER B 1 112 ? -1.261 15.141 25.297 1 88.69 112 SER B N 1
ATOM 3027 C CA . SER B 1 112 ? -2.168 16.219 25.672 1 88.69 112 SER B CA 1
ATOM 3028 C C . SER B 1 112 ? -1.536 17.578 25.406 1 88.69 112 SER B C 1
ATOM 3030 O O . SER B 1 112 ? -0.343 17.781 25.641 1 88.69 112 SER B O 1
ATOM 3032 N N . ALA B 1 113 ? -2.346 18.469 24.922 1 87.38 113 ALA B N 1
ATOM 3033 C CA . ALA B 1 113 ? -1.849 19.812 24.672 1 87.38 113 ALA B CA 1
ATOM 3034 C C . ALA B 1 113 ? -1.174 20.406 25.906 1 87.38 113 ALA B C 1
ATOM 3036 O O . ALA B 1 113 ? -0.227 21.188 25.797 1 87.38 113 ALA B O 1
ATOM 3037 N N . GLN B 1 114 ? -1.586 20.047 27.062 1 84 114 GLN B N 1
ATOM 3038 C CA . GLN B 1 114 ? -1.062 20.578 28.312 1 84 114 GLN B CA 1
ATOM 3039 C C . GLN B 1 114 ? 0.377 20.109 28.547 1 84 114 GLN B C 1
ATOM 3041 O O . GLN B 1 114 ? 1.11 20.719 29.328 1 84 114 GLN B O 1
ATOM 3046 N N . ARG B 1 115 ? 0.84 19.078 27.828 1 82.75 115 ARG B N 1
ATOM 3047 C CA . ARG B 1 115 ? 2.162 18.5 28.047 1 82.75 115 ARG B CA 1
ATOM 3048 C C . ARG B 1 115 ? 3.146 18.969 26.984 1 82.75 115 ARG B C 1
ATOM 3050 O O . ARG B 1 115 ? 4.324 18.594 27 1 82.75 115 ARG B O 1
ATOM 3057 N N . VAL B 1 116 ? 2.623 19.703 26.094 1 83.38 116 VAL B N 1
ATOM 3058 C CA . VAL B 1 116 ? 3.449 20.25 25.016 1 83.38 116 VAL B CA 1
ATOM 3059 C C . VAL B 1 116 ? 4.055 21.578 25.438 1 83.38 116 VAL B C 1
ATOM 3061 O O . VAL B 1 116 ? 3.461 22.312 26.234 1 83.38 116 VAL B O 1
ATOM 3064 N N . SER B 1 117 ? 5.254 21.828 24.891 1 82.38 117 SER B N 1
ATOM 3065 C CA . SER B 1 117 ? 5.875 23.109 25.188 1 82.38 117 SER B CA 1
ATOM 3066 C C . SER B 1 117 ? 4.957 24.266 24.812 1 82.38 117 SER B C 1
ATOM 3068 O O . SER B 1 117 ? 4.188 24.172 23.844 1 82.38 117 SER B O 1
ATOM 3070 N N . SER B 1 118 ? 5.09 25.312 25.562 1 83.06 118 SER B N 1
ATOM 3071 C CA . SER B 1 118 ? 4.215 26.469 25.391 1 83.06 118 SER B CA 1
ATOM 3072 C C . SER B 1 118 ? 4.328 27.031 23.984 1 83.06 118 SER B C 1
ATOM 3074 O O . SER B 1 118 ? 3.326 27.438 23.375 1 83.06 118 SER B O 1
ATOM 3076 N N . GLU B 1 119 ? 5.48 27 23.5 1 82.62 119 GLU B N 1
ATOM 3077 C CA . GLU B 1 119 ? 5.695 27.547 22.156 1 82.62 119 GLU B CA 1
ATOM 3078 C C . GLU B 1 119 ? 4.969 26.719 21.094 1 82.62 119 GLU B C 1
ATOM 3080 O O . GLU B 1 119 ? 4.215 27.25 20.297 1 82.62 119 GLU B O 1
ATOM 3085 N N . LEU B 1 120 ? 5.215 25.469 21.141 1 84.81 120 LEU B N 1
ATOM 3086 C CA . LEU B 1 120 ? 4.578 24.578 20.188 1 84.81 120 LEU B CA 1
ATOM 3087 C C . LEU B 1 120 ? 3.062 24.594 20.344 1 84.81 120 LEU B C 1
ATOM 3089 O O . LEU B 1 120 ? 2.328 24.578 19.359 1 84.81 120 LEU B O 1
ATOM 3093 N N . ARG B 1 121 ? 2.643 24.641 21.547 1 87.38 121 ARG B N 1
ATOM 3094 C CA . ARG B 1 121 ? 1.211 24.672 21.828 1 87.38 121 ARG B CA 1
ATOM 3095 C C . ARG B 1 121 ? 0.557 25.891 21.203 1 87.38 121 ARG B C 1
ATOM 3097 O O . ARG B 1 121 ? -0.458 25.781 20.516 1 87.38 121 ARG B O 1
ATOM 3104 N N . HIS B 1 122 ? 1.113 27.031 21.469 1 84.75 122 HIS B N 1
ATOM 3105 C CA . HIS B 1 122 ? 0.556 28.281 20.969 1 84.75 122 HIS B CA 1
ATOM 3106 C C . HIS B 1 122 ? 0.56 28.328 19.453 1 84.75 122 HIS B C 1
ATOM 3108 O O . HIS B 1 122 ? -0.394 28.812 18.844 1 84.75 122 HIS B O 1
ATOM 3114 N N . LEU B 1 123 ? 1.553 27.781 18.906 1 81 123 LEU B N 1
ATOM 3115 C CA . LEU B 1 123 ? 1.732 27.938 17.469 1 81 123 LEU B CA 1
ATOM 3116 C C . LEU B 1 123 ? 0.919 26.891 16.703 1 81 123 LEU B C 1
ATOM 3118 O O . LEU B 1 123 ? 0.35 27.172 15.656 1 81 123 LEU B O 1
ATOM 3122 N N . PHE B 1 124 ? 0.742 25.734 17.297 1 84.25 124 PHE B N 1
ATOM 3123 C CA . PHE B 1 124 ? 0.275 24.656 16.422 1 84.25 124 PHE B CA 1
ATOM 3124 C C . PHE B 1 124 ? -0.964 23.984 17 1 84.25 124 PHE B C 1
ATOM 3126 O O . PHE B 1 124 ? -1.813 23.5 16.266 1 84.25 124 PHE B O 1
ATOM 3133 N N . PHE B 1 125 ? -1.167 23.953 18.266 1 88.88 125 PHE B N 1
ATOM 3134 C CA . PHE B 1 125 ? -2.355 23.359 18.875 1 88.88 125 PHE B CA 1
ATOM 3135 C C . PHE B 1 125 ? -3.492 24.375 18.922 1 88.88 125 PHE B C 1
ATOM 3137 O O . PHE B 1 125 ? -4.609 24.094 18.5 1 88.88 125 PHE B O 1
ATOM 3144 N N . ASP B 1 126 ? -3.162 25.547 19.391 1 89.5 126 ASP B N 1
ATOM 3145 C CA . ASP B 1 126 ? -4.176 26.578 19.578 1 89.5 126 ASP B CA 1
ATOM 3146 C C . ASP B 1 126 ? -4.77 27.016 18.25 1 89.5 126 ASP B C 1
ATOM 3148 O O . ASP B 1 126 ? -5.961 27.328 18.156 1 89.5 126 ASP B O 1
ATOM 3152 N N . ALA B 1 127 ? -3.875 27.047 17.25 1 84.56 127 ALA B N 1
ATOM 3153 C CA . ALA B 1 127 ? -4.32 27.484 15.922 1 84.56 127 ALA B CA 1
ATOM 3154 C C . ALA B 1 127 ? -5.531 26.672 15.461 1 84.56 127 ALA B C 1
ATOM 3156 O O . ALA B 1 127 ? -6.43 27.219 14.812 1 84.56 127 ALA B O 1
ATOM 3157 N N . GLY B 1 128 ? -5.633 25.375 15.82 1 87.12 128 GLY B N 1
ATOM 3158 C CA . GLY B 1 128 ? -6.738 24.531 15.414 1 87.12 128 GLY B CA 1
ATOM 3159 C C . GLY B 1 128 ? -7.609 24.094 16.578 1 87.12 128 GLY B C 1
ATOM 3160 O O . GLY B 1 128 ? -8.375 23.125 16.469 1 87.12 128 GLY B O 1
ATOM 3161 N N . ASP B 1 129 ? -7.406 24.734 17.703 1 93.5 129 ASP B N 1
ATOM 3162 C CA . ASP B 1 129 ? -8.109 24.391 18.938 1 93.5 129 ASP B CA 1
ATOM 3163 C C . ASP B 1 129 ? -7.883 22.922 19.297 1 93.5 129 ASP B C 1
ATOM 3165 O O . ASP B 1 129 ? -8.805 22.234 19.734 1 93.5 129 ASP B O 1
ATOM 3169 N N . ILE B 1 130 ? -6.715 22.422 19.016 1 95.31 130 ILE B N 1
ATOM 3170 C CA . ILE B 1 130 ? -6.348 21.031 19.25 1 95.31 130 ILE B CA 1
ATOM 3171 C C . ILE B 1 130 ? -6.023 20.828 20.734 1 95.31 130 ILE B C 1
ATOM 3173 O O . ILE B 1 130 ? -5.348 21.656 21.344 1 95.31 130 ILE B O 1
ATOM 3177 N N . HIS B 1 131 ? -6.484 19.766 21.344 1 94.69 131 HIS B N 1
ATOM 3178 C CA . HIS B 1 131 ? -6.176 19.531 22.75 1 94.69 131 HIS B CA 1
ATOM 3179 C C . HIS B 1 131 ? -5.645 18.109 22.969 1 94.69 131 HIS B C 1
ATOM 3181 O O . HIS B 1 131 ? -5.086 17.812 24.031 1 94.69 131 HIS B O 1
ATOM 3187 N N . ASP B 1 132 ? -5.883 17.172 22.062 1 95.75 132 ASP B N 1
ATOM 3188 C CA . ASP B 1 132 ? -5.426 15.789 22.172 1 95.75 132 ASP B CA 1
ATOM 3189 C C . ASP B 1 132 ? -4.852 15.297 20.844 1 95.75 132 ASP B C 1
ATOM 3191 O O . ASP B 1 132 ? -5.375 15.617 19.781 1 95.75 132 ASP B O 1
ATOM 3195 N N . GLU B 1 133 ? -3.742 14.617 20.922 1 95.19 133 GLU B N 1
ATOM 3196 C CA . GLU B 1 133 ? -3.061 14.086 19.75 1 95.19 133 GLU B CA 1
ATOM 3197 C C . GLU B 1 133 ? -2.539 12.672 20.016 1 95.19 133 GLU B C 1
ATOM 3199 O O . GLU B 1 133 ? -2.146 12.344 21.125 1 95.19 133 GLU B O 1
ATOM 3204 N N . CYS B 1 134 ? -2.666 11.875 19.031 1 95.56 134 CYS B N 1
ATOM 3205 C CA . CYS B 1 134 ? -2.1 10.531 19.031 1 95.56 134 CYS B CA 1
ATOM 3206 C C . CYS B 1 134 ? -1.024 10.391 17.953 1 95.56 134 CYS B C 1
ATOM 3208 O O . CYS B 1 134 ? -1.263 10.695 16.781 1 95.56 134 CYS B O 1
ATOM 3210 N N . VAL B 1 135 ? 0.158 10 18.359 1 94.69 135 VAL B N 1
ATOM 3211 C CA . VAL B 1 135 ? 1.255 9.773 17.422 1 94.69 135 VAL B CA 1
ATOM 3212 C C . VAL B 1 135 ? 1.594 8.281 17.391 1 94.69 135 VAL B C 1
ATOM 3214 O O . VAL B 1 135 ? 1.853 7.672 18.422 1 94.69 135 VAL B O 1
ATOM 3217 N N . ILE B 1 136 ? 1.583 7.723 16.234 1 95.31 136 ILE B N 1
ATOM 3218 C CA . ILE B 1 136 ? 1.93 6.32 16.031 1 95.31 136 ILE B CA 1
ATOM 3219 C C . ILE B 1 136 ? 3.119 6.219 15.078 1 95.31 136 ILE B C 1
ATOM 3221 O O . ILE B 1 136 ? 3.123 6.836 14.008 1 95.31 136 ILE B O 1
ATOM 3225 N N . ALA B 1 137 ? 4.125 5.445 15.5 1 94 137 ALA B N 1
ATOM 3226 C CA . ALA B 1 137 ? 5.336 5.328 14.688 1 94 137 ALA B CA 1
ATOM 3227 C C . ALA B 1 137 ? 5.699 3.863 14.461 1 94 137 ALA B C 1
ATOM 3229 O O . ALA B 1 137 ? 5.449 3.012 15.312 1 94 137 ALA B O 1
ATOM 3230 N N . GLY B 1 138 ? 6.203 3.578 13.32 1 91.31 138 GLY B N 1
ATOM 3231 C CA . GLY B 1 138 ? 6.715 2.27 12.953 1 91.31 138 GLY B CA 1
ATOM 3232 C C . GLY B 1 138 ? 7.832 2.332 11.922 1 91.31 138 GLY B C 1
ATOM 3233 O O . GLY B 1 138 ? 8.086 3.391 11.344 1 91.31 138 GLY B O 1
ATOM 3234 N N . VAL B 1 139 ? 8.445 1.204 11.797 1 87.94 139 VAL B N 1
ATOM 3235 C CA . VAL B 1 139 ? 9.586 1.162 10.898 1 87.94 139 VAL B CA 1
ATOM 3236 C C . VAL B 1 139 ? 9.227 0.378 9.641 1 87.94 139 VAL B C 1
ATOM 3238 O O . VAL B 1 139 ? 8.648 -0.708 9.719 1 87.94 139 VAL B O 1
ATOM 3241 N N . THR B 1 140 ? 9.453 0.891 8.539 1 86.38 140 THR B N 1
ATOM 3242 C CA . THR B 1 140 ? 9.328 0.246 7.238 1 86.38 140 THR B CA 1
ATOM 3243 C C . THR B 1 140 ? 10.602 0.442 6.418 1 86.38 140 THR B C 1
ATOM 3245 O O . THR B 1 140 ? 11.023 1.575 6.18 1 86.38 140 THR B O 1
ATOM 3248 N N . GLY B 1 141 ? 11.227 -0.653 5.969 1 78.19 141 GLY B N 1
ATOM 3249 C CA . GLY B 1 141 ? 12.438 -0.549 5.18 1 78.19 141 GLY B CA 1
ATOM 3250 C C . GLY B 1 141 ? 13.555 0.188 5.895 1 78.19 141 GLY B C 1
ATOM 3251 O O . GLY B 1 141 ? 14.266 0.993 5.285 1 78.19 141 GLY B O 1
ATOM 3252 N N . GLY B 1 142 ? 13.602 0.148 7.148 1 77.81 142 GLY B N 1
ATOM 3253 C CA . GLY B 1 142 ? 14.672 0.75 7.934 1 77.81 142 GLY B CA 1
ATOM 3254 C C . GLY B 1 142 ? 14.414 2.207 8.266 1 77.81 142 GLY B C 1
ATOM 3255 O O . GLY B 1 142 ? 15.211 2.836 8.969 1 77.81 142 GLY B O 1
ATOM 3256 N N . THR B 1 143 ? 13.391 2.732 7.777 1 84.12 143 THR B N 1
ATOM 3257 C CA . THR B 1 143 ? 13.023 4.121 8.031 1 84.12 143 THR B CA 1
ATOM 3258 C C . THR B 1 143 ? 11.82 4.203 8.961 1 84.12 143 THR B C 1
ATOM 3260 O O . THR B 1 143 ? 10.859 3.445 8.812 1 84.12 143 THR B O 1
ATOM 3263 N N . ARG B 1 144 ? 11.914 5.102 9.859 1 89 144 ARG B N 1
ATOM 3264 C CA . ARG B 1 144 ? 10.781 5.305 10.758 1 89 144 ARG B CA 1
ATOM 3265 C C . ARG B 1 144 ? 9.75 6.238 10.133 1 89 144 ARG B C 1
ATOM 3267 O O . ARG B 1 144 ? 10.086 7.332 9.68 1 89 144 ARG B O 1
ATOM 3274 N N . TYR B 1 145 ? 8.578 5.812 10.07 1 92.56 145 TYR B N 1
ATOM 3275 C CA . TYR B 1 145 ? 7.441 6.621 9.648 1 92.56 145 TYR B CA 1
ATOM 3276 C C . TYR B 1 145 ? 6.496 6.883 10.812 1 92.56 145 TYR B C 1
ATOM 3278 O O . TYR B 1 145 ? 6.402 6.07 11.734 1 92.56 145 TYR B O 1
ATOM 3286 N N . SER B 1 146 ? 5.832 8.047 10.789 1 94.31 146 SER B N 1
ATOM 3287 C CA . SER B 1 146 ? 4.902 8.367 11.859 1 94.31 146 SER B CA 1
ATOM 3288 C C . SER B 1 146 ? 3.623 8.992 11.312 1 94.31 146 SER B C 1
ATOM 3290 O O . SER B 1 146 ? 3.652 9.703 10.305 1 94.31 146 SER B O 1
ATOM 3292 N N . ILE B 1 147 ? 2.543 8.641 11.961 1 97.25 147 ILE B N 1
ATOM 3293 C CA . ILE B 1 147 ? 1.256 9.289 11.719 1 97.25 147 ILE B CA 1
ATOM 3294 C C . ILE B 1 147 ? 0.784 9.984 12.992 1 97.25 147 ILE B C 1
ATOM 3296 O O . ILE B 1 147 ? 0.792 9.398 14.078 1 97.25 147 ILE B O 1
ATOM 3300 N N . SER B 1 148 ? 0.48 11.258 12.898 1 96.69 148 SER B N 1
ATOM 3301 C CA . SER B 1 148 ? -0.073 12.055 13.984 1 96.69 148 SER B CA 1
ATOM 3302 C C . SER B 1 148 ? -1.53 12.422 13.727 1 96.69 148 SER B C 1
ATOM 3304 O O . SER B 1 148 ? -1.858 12.969 12.672 1 96.69 148 SER B O 1
ATOM 3306 N N . ILE B 1 149 ? -2.361 12.117 14.656 1 97.94 149 ILE B N 1
ATOM 3307 C CA . ILE B 1 149 ? -3.793 12.375 14.547 1 97.94 149 ILE B CA 1
ATOM 3308 C C . ILE B 1 149 ? -4.238 13.32 15.664 1 97.94 149 ILE B C 1
ATOM 3310 O O . ILE B 1 149 ? -4.023 13.031 16.844 1 97.94 149 ILE B O 1
ATOM 3314 N N . ALA B 1 150 ? -4.828 14.414 15.258 1 97.25 150 ALA B N 1
ATOM 3315 C CA . ALA B 1 150 ? -5.133 15.477 16.203 1 97.25 150 ALA B CA 1
ATOM 3316 C C . ALA B 1 150 ? -6.637 15.672 16.344 1 97.25 150 ALA B C 1
ATOM 3318 O O . ALA B 1 150 ? -7.379 15.57 15.367 1 97.25 150 ALA B O 1
ATOM 3319 N N . ARG B 1 151 ? -6.996 15.922 17.531 1 96.88 151 ARG B N 1
ATOM 3320 C CA . ARG B 1 151 ? -8.398 16.172 17.844 1 96.88 151 ARG B CA 1
ATOM 3321 C C . ARG B 1 151 ? -8.586 17.516 18.516 1 96.88 151 ARG B C 1
ATOM 3323 O O . ARG B 1 151 ? -7.824 17.875 19.422 1 96.88 151 ARG B O 1
ATOM 3330 N N . SER B 1 152 ? -9.539 18.312 18.062 1 96.19 152 SER B N 1
ATOM 3331 C CA . SER B 1 152 ? -9.875 19.594 18.641 1 96.19 152 SER B CA 1
ATOM 3332 C C . SER B 1 152 ? -10.805 19.438 19.844 1 96.19 152 SER B C 1
ATOM 3334 O O . SER B 1 152 ? -11.227 18.328 20.172 1 96.19 152 SER B O 1
ATOM 3336 N N . ARG B 1 153 ? -11.141 20.562 20.5 1 95.69 153 ARG B N 1
ATOM 3337 C CA . ARG B 1 153 ? -11.93 20.562 21.734 1 95.69 153 ARG B CA 1
ATOM 3338 C C . ARG B 1 153 ? -13.398 20.281 21.438 1 95.69 153 ARG B C 1
ATOM 3340 O O . ARG B 1 153 ? -14.195 20.094 22.359 1 95.69 153 ARG B O 1
ATOM 3347 N N . ARG B 1 154 ? -13.742 20.172 20.203 1 95.06 154 ARG B N 1
ATOM 3348 C CA . ARG B 1 154 ? -15.102 19.766 19.844 1 95.06 154 ARG B CA 1
ATOM 3349 C C . ARG B 1 154 ? -15.398 18.344 20.312 1 95.06 154 ARG B C 1
ATOM 3351 O O . ARG B 1 154 ? -16.562 17.969 20.469 1 95.06 154 ARG B O 1
ATOM 3358 N N . LEU B 1 155 ? -14.359 17.594 20.516 1 95.19 155 LEU B N 1
ATOM 3359 C CA . LEU B 1 155 ? -14.477 16.203 20.953 1 95.19 155 LEU B CA 1
ATOM 3360 C C . LEU B 1 155 ? -13.664 15.961 22.219 1 95.19 155 LEU B C 1
ATOM 3362 O O . LEU B 1 155 ? -12.711 16.688 22.5 1 95.19 155 LEU B O 1
ATOM 3366 N N . PRO B 1 156 ? -14.078 14.961 23 1 96.06 156 PRO B N 1
ATOM 3367 C CA . PRO B 1 156 ? -13.234 14.578 24.141 1 96.06 156 PRO B CA 1
ATOM 3368 C C . PRO B 1 156 ? -11.914 13.945 23.703 1 96.06 156 PRO B C 1
ATOM 3370 O O . PRO B 1 156 ? -11.734 13.625 22.531 1 96.06 156 PRO B O 1
ATOM 3373 N N . PRO B 1 157 ? -10.969 13.789 24.641 1 96 157 PRO B N 1
ATOM 3374 C CA . PRO B 1 157 ? -9.734 13.078 24.297 1 96 157 PRO B CA 1
ATOM 3375 C C . PRO B 1 157 ? -9.984 11.68 23.75 1 96 157 PRO B C 1
ATOM 3377 O O . PRO B 1 157 ? -11.055 11.109 23.984 1 96 157 PRO B O 1
ATOM 3380 N N . PHE B 1 158 ? -9.023 11.18 23.016 1 96.56 158 PHE B N 1
ATOM 3381 C CA . PHE B 1 158 ? -9.156 9.828 22.469 1 96.56 158 PHE B CA 1
ATOM 3382 C C . PHE B 1 158 ? -9.336 8.805 23.578 1 96.56 158 PHE B C 1
ATOM 3384 O O . PHE B 1 158 ? -8.617 8.844 24.594 1 96.56 158 PHE B O 1
ATOM 3391 N N . SER B 1 159 ? -10.305 7.918 23.453 1 95.31 159 SER B N 1
ATOM 3392 C CA . SER B 1 159 ? -10.469 6.785 24.359 1 95.31 159 SER B CA 1
ATOM 3393 C C . SER B 1 159 ? -9.453 5.684 24.047 1 95.31 159 SER B C 1
ATOM 3395 O O . SER B 1 159 ? -8.828 5.688 22.984 1 95.31 159 SER B O 1
ATOM 3397 N N . LEU B 1 160 ? -9.328 4.746 24.984 1 94.81 160 LEU B N 1
ATOM 3398 C CA . LEU B 1 160 ? -8.422 3.623 24.781 1 94.81 160 LEU B CA 1
ATOM 3399 C C . LEU B 1 160 ? -8.836 2.799 23.562 1 94.81 160 LEU B C 1
ATOM 3401 O O . LEU B 1 160 ? -7.977 2.332 22.812 1 94.81 160 LEU B O 1
ATOM 3405 N N . LYS B 1 161 ? -10.109 2.59 23.422 1 94.38 161 LYS B N 1
ATOM 3406 C CA . LYS B 1 161 ? -10.602 1.845 22.266 1 94.38 161 LYS B CA 1
ATOM 3407 C C . LYS B 1 161 ? -10.227 2.537 20.953 1 94.38 161 LYS B C 1
ATOM 3409 O O . LYS B 1 161 ? -9.797 1.884 20 1 94.38 161 LYS B O 1
ATOM 3414 N N . GLU B 1 162 ? -10.398 3.852 20.922 1 95.31 162 GLU B N 1
ATOM 3415 C CA . GLU B 1 162 ? -10.07 4.625 19.719 1 95.31 162 GLU B CA 1
ATOM 3416 C C . GLU B 1 162 ? -8.57 4.574 19.438 1 95.31 162 GLU B C 1
ATOM 3418 O O . GLU B 1 162 ? -8.164 4.418 18.281 1 95.31 162 GLU B O 1
ATOM 3423 N N . LEU B 1 163 ? -7.777 4.723 20.484 1 96.31 163 LEU B N 1
ATOM 3424 C CA . LEU B 1 163 ? -6.328 4.637 20.328 1 96.31 163 LEU B CA 1
ATOM 3425 C C . LEU B 1 163 ? -5.918 3.273 19.797 1 96.31 163 LEU B C 1
ATOM 3427 O O . LEU B 1 163 ? -5.043 3.186 18.922 1 96.31 163 LEU B O 1
ATOM 3431 N N . SER B 1 164 ? -6.547 2.252 20.281 1 95.44 164 SER B N 1
ATOM 3432 C CA . SER B 1 164 ? -6.25 0.898 19.828 1 95.44 164 SER B CA 1
ATOM 3433 C C . SER B 1 164 ? -6.602 0.724 18.344 1 95.44 164 SER B C 1
ATOM 3435 O O . SER B 1 164 ? -5.848 0.103 17.594 1 95.44 164 SER B O 1
ATOM 3437 N N . LEU B 1 165 ? -7.719 1.229 17.969 1 95.5 165 LEU B N 1
ATOM 3438 C CA . LEU B 1 165 ? -8.141 1.157 16.578 1 95.5 165 LEU B CA 1
ATOM 3439 C C . LEU B 1 165 ? -7.148 1.874 15.672 1 95.5 165 LEU B C 1
ATOM 3441 O O . LEU B 1 165 ? -6.75 1.338 14.633 1 95.5 165 LEU B O 1
ATOM 3445 N N . LEU B 1 166 ? -6.75 3.078 16.047 1 96.88 166 LEU B N 1
ATOM 3446 C CA . LEU B 1 166 ? -5.816 3.857 15.242 1 96.88 166 LEU B CA 1
ATOM 3447 C C . LEU B 1 166 ? -4.473 3.148 15.133 1 96.88 166 LEU B C 1
ATOM 3449 O O . LEU B 1 166 ? -3.84 3.17 14.07 1 96.88 166 LEU B O 1
ATOM 3453 N N . LYS B 1 167 ? -4.082 2.562 16.219 1 96.31 167 LYS B N 1
ATOM 3454 C CA . LYS B 1 167 ? -2.836 1.8 16.188 1 96.31 167 LYS B CA 1
ATOM 3455 C C . LYS B 1 167 ? -2.914 0.649 15.195 1 96.31 167 LYS B C 1
ATOM 3457 O O . LYS B 1 167 ? -1.984 0.431 14.414 1 96.31 167 LYS B O 1
ATOM 3462 N N . GLN B 1 168 ? -4.023 -0.069 15.227 1 95.5 168 GLN B N 1
ATOM 3463 C CA . GLN B 1 168 ? -4.211 -1.191 14.312 1 95.5 168 GLN B CA 1
ATOM 3464 C C . GLN B 1 168 ? -4.23 -0.722 12.859 1 95.5 168 GLN B C 1
ATOM 3466 O O . GLN B 1 168 ? -3.566 -1.309 12 1 95.5 168 GLN B O 1
ATOM 3471 N N . LEU B 1 169 ? -4.961 0.323 12.562 1 97.06 169 LEU B N 1
ATOM 3472 C CA . LEU B 1 169 ? -5.047 0.854 11.203 1 97.06 169 LEU B CA 1
ATOM 3473 C C . LEU B 1 169 ? -3.68 1.32 10.719 1 97.06 169 LEU B C 1
ATOM 3475 O O . LEU B 1 169 ? -3.357 1.183 9.531 1 97.06 169 LEU B O 1
ATOM 3479 N N . SER B 1 170 ? -2.857 1.81 11.633 1 97.06 170 SER B N 1
ATOM 3480 C CA . SER B 1 170 ? -1.551 2.352 11.273 1 97.06 170 SER B CA 1
ATOM 3481 C C . SER B 1 170 ? -0.603 1.248 10.82 1 97.06 170 SER B C 1
ATOM 3483 O O . SER B 1 170 ? 0.392 1.52 10.141 1 97.06 170 SER B O 1
ATOM 3485 N N . GLN B 1 171 ? -0.909 -0.003 11.164 1 95.25 171 GLN B N 1
ATOM 3486 C CA . GLN B 1 171 ? -0.108 -1.133 10.703 1 95.25 171 GLN B CA 1
ATOM 3487 C C . GLN B 1 171 ? -0.126 -1.234 9.18 1 95.25 171 GLN B C 1
ATOM 3489 O O . GLN B 1 171 ? 0.798 -1.787 8.578 1 95.25 171 GLN B O 1
ATOM 3494 N N . VAL B 1 172 ? -1.156 -0.702 8.586 1 97.75 172 VAL B N 1
ATOM 3495 C CA . VAL B 1 172 ? -1.272 -0.704 7.129 1 97.75 172 VAL B CA 1
ATOM 3496 C C . VAL B 1 172 ? -0.902 0.671 6.578 1 97.75 172 VAL B C 1
ATOM 3498 O O . VAL B 1 172 ? -0.178 0.775 5.586 1 97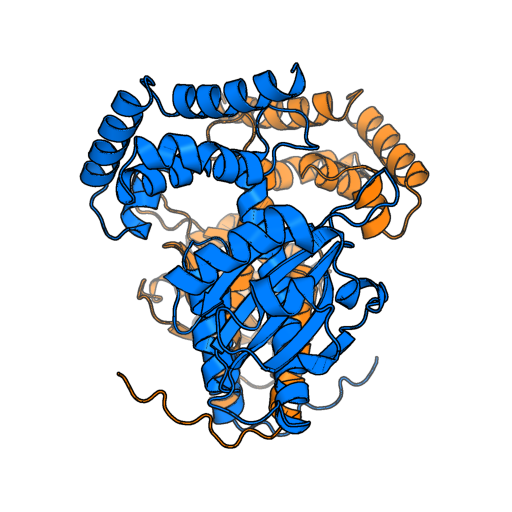.75 172 VAL B O 1
ATOM 3501 N N . VAL B 1 173 ? -1.326 1.73 7.207 1 98.19 173 VAL B N 1
ATOM 3502 C CA . VAL B 1 173 ? -1.201 3.09 6.695 1 98.19 173 VAL B CA 1
ATOM 3503 C C . VAL B 1 173 ? 0.273 3.48 6.617 1 98.19 173 VAL B C 1
ATOM 3505 O O . VAL B 1 173 ? 0.702 4.125 5.656 1 98.19 173 VAL B O 1
ATOM 3508 N N . LEU B 1 174 ? 1.07 3.119 7.609 1 97.12 174 LEU B N 1
ATOM 3509 C CA . LEU B 1 174 ? 2.463 3.555 7.656 1 97.12 174 LEU B CA 1
ATOM 3510 C C . LEU B 1 174 ? 3.264 2.938 6.516 1 97.12 174 LEU B C 1
ATOM 3512 O O . LEU B 1 174 ? 3.971 3.645 5.793 1 97.12 174 LEU B O 1
ATOM 3516 N N . PRO B 1 175 ? 3.143 1.635 6.27 1 96 175 PRO B N 1
ATOM 3517 C CA . PRO B 1 175 ? 3.832 1.112 5.086 1 96 175 PRO B CA 1
ATOM 3518 C C . PRO B 1 175 ? 3.309 1.715 3.785 1 96 175 PRO B C 1
ATOM 3520 O O . PRO B 1 175 ? 4.07 1.886 2.828 1 96 175 PRO B O 1
ATOM 3523 N N . LEU B 1 176 ? 2.008 2.01 3.717 1 97.69 176 LEU B N 1
ATOM 3524 C CA . LEU B 1 176 ? 1.482 2.686 2.533 1 97.69 176 LEU B CA 1
ATOM 3525 C C . LEU B 1 176 ? 2.102 4.07 2.379 1 97.69 176 LEU B C 1
ATOM 3527 O O . LEU B 1 176 ? 2.385 4.504 1.26 1 97.69 176 LEU B O 1
ATOM 3531 N N . ALA B 1 177 ? 2.293 4.762 3.498 1 95.56 177 ALA B N 1
ATOM 3532 C CA . ALA B 1 177 ? 2.969 6.055 3.471 1 95.56 177 ALA B CA 1
ATOM 3533 C C . ALA B 1 177 ? 4.395 5.918 2.941 1 95.56 177 ALA B C 1
ATOM 3535 O O . ALA B 1 177 ? 4.867 6.773 2.188 1 95.56 177 ALA B O 1
ATOM 3536 N N . SER B 1 178 ? 5.066 4.887 3.352 1 92.81 178 SER B N 1
ATOM 3537 C CA . SER B 1 178 ? 6.402 4.602 2.842 1 92.81 178 SER B CA 1
ATOM 3538 C C . SER B 1 178 ? 6.387 4.418 1.328 1 92.81 178 SER B C 1
ATOM 3540 O O . SER B 1 178 ? 7.188 5.023 0.615 1 92.81 178 SER B O 1
ATOM 3542 N N . ALA B 1 179 ? 5.477 3.574 0.853 1 90.25 179 ALA B N 1
ATOM 3543 C CA . ALA B 1 179 ? 5.367 3.355 -0.587 1 90.25 179 ALA B CA 1
ATOM 3544 C C . ALA B 1 179 ? 5.059 4.66 -1.316 1 90.25 179 ALA B C 1
ATOM 3546 O O . ALA B 1 179 ? 5.621 4.93 -2.381 1 90.25 179 ALA B O 1
ATOM 3547 N N . HIS B 1 180 ? 4.184 5.434 -0.76 1 89.75 180 HIS B N 1
ATOM 3548 C CA . HIS B 1 180 ? 3.799 6.719 -1.338 1 89.75 180 HIS B CA 1
ATOM 3549 C C . HIS B 1 180 ? 5 7.645 -1.474 1 89.75 180 HIS B C 1
ATOM 3551 O O . HIS B 1 180 ? 5.246 8.195 -2.549 1 89.75 180 HIS B O 1
ATOM 3557 N N . LYS B 1 181 ? 5.727 7.734 -0.39 1 85.31 181 LYS B N 1
ATOM 3558 C CA . LYS B 1 181 ? 6.914 8.586 -0.381 1 85.31 181 LYS B CA 1
ATOM 3559 C C . LYS B 1 181 ? 7.941 8.102 -1.401 1 85.31 181 LYS B C 1
ATOM 3561 O O . LYS B 1 181 ? 8.531 8.906 -2.127 1 85.31 181 LYS B O 1
ATOM 3566 N N . ARG B 1 182 ? 8.18 6.848 -1.449 1 81.12 182 ARG B N 1
ATOM 3567 C CA . ARG B 1 182 ? 9.18 6.27 -2.342 1 81.12 182 ARG B CA 1
ATOM 3568 C C . ARG B 1 182 ? 8.789 6.469 -3.803 1 81.12 182 ARG B C 1
ATOM 3570 O O . ARG B 1 182 ? 9.648 6.699 -4.652 1 81.12 182 ARG B O 1
ATOM 3577 N N . LEU B 1 183 ? 7.582 6.359 -4.066 1 75.5 183 LEU B N 1
ATOM 3578 C CA . LEU B 1 183 ? 7.109 6.562 -5.434 1 75.5 183 LEU B CA 1
ATOM 3579 C C . LEU B 1 183 ? 7.238 8.023 -5.844 1 75.5 183 LEU B C 1
ATOM 3581 O O . LEU B 1 183 ? 7.543 8.328 -6.996 1 75.5 183 LEU B O 1
ATOM 3585 N N . LEU B 1 184 ? 7.023 8.812 -4.883 1 66.94 184 LEU B N 1
ATOM 3586 C CA . LEU B 1 184 ? 7.176 10.234 -5.176 1 66.94 184 LEU B CA 1
ATOM 3587 C C . LEU B 1 184 ? 8.641 10.586 -5.402 1 66.94 184 LEU B C 1
ATOM 3589 O O . LEU B 1 184 ? 8.961 11.422 -6.246 1 66.94 184 LEU B O 1
ATOM 3593 N N . GLY B 1 185 ? 9.586 9.898 -4.566 1 58.03 185 GLY B N 1
ATOM 3594 C CA . GLY B 1 185 ? 11.016 10.102 -4.727 1 58.03 185 GLY B CA 1
ATOM 3595 C C . GLY B 1 185 ? 11.57 9.461 -5.988 1 58.03 185 GLY B C 1
ATOM 3596 O O . GLY B 1 185 ? 12.5 9.984 -6.594 1 58.03 185 GLY B O 1
ATOM 3597 N N . ALA B 1 186 ? 11.367 8.156 -6.27 1 44.47 186 ALA B N 1
ATOM 3598 C CA . ALA B 1 186 ? 11.812 7.438 -7.461 1 44.47 186 ALA B CA 1
ATOM 3599 C C . ALA B 1 186 ? 11.469 8.211 -8.734 1 44.47 186 ALA B C 1
ATOM 3601 O O . ALA B 1 186 ? 12.219 8.18 -9.711 1 44.47 186 ALA B O 1
ATOM 3602 N N . ILE B 1 187 ? 10.578 8.773 -8.695 1 37.34 187 ILE B N 1
ATOM 3603 C CA . ILE B 1 187 ? 10.219 9.602 -9.844 1 37.34 187 ILE B CA 1
ATOM 3604 C C . ILE B 1 187 ? 11.164 10.797 -9.93 1 37.34 187 ILE B C 1
ATOM 3606 O O . ILE B 1 187 ? 11.492 11.25 -11.031 1 37.34 187 ILE B O 1
ATOM 3610 N N . SER B 1 188 ? 11.898 11.125 -8.727 1 33.66 188 SER B N 1
ATOM 3611 C CA . SER B 1 188 ? 12.797 12.273 -8.664 1 33.66 188 SER B CA 1
ATOM 3612 C C . SER B 1 188 ? 14.242 11.859 -8.914 1 33.66 188 SER B C 1
ATOM 3614 O O . SER B 1 188 ? 15.133 12.711 -8.984 1 33.66 188 SER B O 1
ATOM 3616 N N . ALA B 1 189 ? 14.695 10.469 -8.93 1 33.09 189 ALA B N 1
ATOM 3617 C CA . ALA B 1 189 ? 16.094 10.055 -8.953 1 33.09 189 ALA B CA 1
ATOM 3618 C C . ALA B 1 189 ? 16.75 10.398 -10.289 1 33.09 189 ALA B C 1
ATOM 3620 O O . ALA B 1 189 ? 17.844 9.93 -10.594 1 33.09 189 ALA B O 1
ATOM 3621 N N . ASP B 1 190 ? 16.453 10.773 -11.391 1 30 190 ASP B N 1
ATOM 3622 C CA . ASP B 1 190 ? 17.453 11.062 -12.422 1 30 190 ASP B CA 1
ATOM 3623 C C . ASP B 1 190 ? 18.688 11.727 -11.82 1 30 190 ASP B C 1
ATOM 3625 O O . ASP B 1 190 ? 19.75 11.094 -11.695 1 30 190 ASP B O 1
ATOM 3629 N N . ASP B 1 191 ? 19.266 12.922 -12.391 1 28.72 191 ASP B N 1
ATOM 3630 C CA . ASP B 1 191 ? 20.609 13.492 -12.406 1 28.72 191 ASP B CA 1
ATOM 3631 C C . ASP B 1 191 ? 21.109 13.773 -10.984 1 28.72 191 ASP B C 1
ATOM 3633 O O . ASP B 1 191 ? 22.266 14.164 -10.789 1 28.72 191 ASP B O 1
ATOM 3637 N N . ALA B 1 192 ? 20.516 14.719 -10.133 1 29.2 192 ALA B N 1
ATOM 3638 C CA . ALA B 1 192 ? 21.391 15.266 -9.094 1 29.2 192 ALA B CA 1
ATOM 3639 C C . ALA B 1 192 ? 21.781 14.195 -8.086 1 29.2 192 ALA B C 1
ATOM 3641 O O . ALA B 1 192 ? 21.062 13.203 -7.918 1 29.2 192 ALA B O 1
ATOM 3642 N N . PRO B 1 193 ? 22.984 14.086 -7.531 1 29.19 193 PRO B N 1
ATOM 3643 C CA . PRO B 1 193 ? 23.484 13.234 -6.453 1 29.19 193 PRO B CA 1
ATOM 3644 C C . PRO B 1 193 ? 22.391 12.789 -5.484 1 29.19 193 PRO B C 1
ATOM 3646 O O . PRO B 1 193 ? 21.469 13.555 -5.207 1 29.19 193 PRO B O 1
ATOM 3649 N N . ARG B 1 194 ? 22.047 11.453 -5.371 1 31.97 194 ARG B N 1
ATOM 3650 C CA . ARG B 1 194 ? 21.062 10.672 -4.633 1 31.97 194 ARG B CA 1
ATOM 3651 C C . ARG B 1 194 ? 20.703 11.352 -3.316 1 31.97 194 ARG B C 1
ATOM 3653 O O . ARG B 1 194 ? 19.891 10.828 -2.539 1 31.97 194 ARG B O 1
ATOM 3660 N N . ASP B 1 195 ? 21.641 11.891 -2.561 1 29.67 195 ASP B N 1
ATOM 3661 C CA . ASP B 1 195 ? 21.312 12.453 -1.251 1 29.67 195 ASP B CA 1
ATOM 3662 C C . ASP B 1 195 ? 20.031 13.281 -1.312 1 29.67 195 ASP B C 1
ATOM 3664 O O . ASP B 1 195 ? 19.125 13.078 -0.508 1 29.67 195 ASP B O 1
ATOM 3668 N N . GLU B 1 196 ? 20.156 14.703 -1.443 1 28.23 196 GLU B N 1
ATOM 3669 C CA . GLU B 1 196 ? 19.391 15.906 -1.16 1 28.23 196 GLU B CA 1
ATOM 3670 C C . GLU B 1 196 ? 18.312 16.141 -2.219 1 28.23 196 GLU B C 1
ATOM 3672 O O . GLU B 1 196 ? 17.781 17.25 -2.346 1 28.23 196 GLU B O 1
ATOM 3677 N N . LEU B 1 197 ? 18.328 15.523 -3.287 1 30.16 197 LEU B N 1
ATOM 3678 C CA . LEU B 1 197 ? 17.25 16.078 -4.109 1 30.16 197 LEU B CA 1
ATOM 3679 C C . LEU B 1 197 ? 15.898 15.852 -3.449 1 30.16 197 LEU B C 1
ATOM 3681 O O . LEU B 1 197 ? 15.438 14.711 -3.334 1 30.16 197 LEU B O 1
ATOM 3685 N N . ASP B 1 198 ? 15.688 16.406 -2.324 1 30.12 198 ASP B N 1
ATOM 3686 C CA . ASP B 1 198 ? 14.516 16.672 -1.499 1 30.12 198 ASP B CA 1
ATOM 3687 C C . ASP B 1 198 ? 13.25 16.734 -2.352 1 30.12 198 ASP B C 1
ATOM 3689 O O . ASP B 1 198 ? 13.102 17.641 -3.174 1 30.12 198 ASP B O 1
ATOM 3693 N N . LEU B 1 199 ? 12.742 15.852 -2.838 1 32.09 199 LEU B N 1
ATOM 3694 C CA . LEU B 1 199 ? 11.336 16.094 -3.129 1 32.09 199 LEU B CA 1
ATOM 3695 C C . LEU B 1 199 ? 10.859 17.375 -2.441 1 32.09 199 LEU B C 1
ATOM 3697 O O . LEU B 1 199 ? 9.797 17.906 -2.787 1 32.09 199 LEU B O 1
ATOM 3701 N N . ASP B 1 200 ? 11.578 17.844 -1.444 1 30.7 200 ASP B N 1
ATOM 3702 C CA . ASP B 1 200 ? 11.664 19.188 -0.897 1 30.7 200 ASP B CA 1
ATOM 3703 C C . ASP B 1 200 ? 12.172 20.172 -1.946 1 30.7 200 ASP B C 1
ATOM 3705 O O . ASP B 1 200 ? 11.992 21.391 -1.806 1 30.7 200 ASP B O 1
ATOM 3709 N N . LEU B 1 201 ? 12.938 19.719 -2.832 1 32.28 201 LEU B N 1
ATOM 3710 C CA . LEU B 1 201 ? 13.391 20.672 -3.838 1 32.28 201 LEU B CA 1
ATOM 3711 C C . LEU B 1 201 ? 12.266 21.031 -4.809 1 32.28 201 LEU B C 1
ATOM 3713 O O . LEU B 1 201 ? 12.078 22.188 -5.152 1 32.28 201 LEU B O 1
ATOM 3717 N N . VAL B 1 202 ? 11.539 20.031 -5.332 1 35.66 202 VAL B N 1
ATOM 3718 C CA . VAL B 1 202 ? 10.359 20.406 -6.117 1 35.66 202 VAL B CA 1
ATOM 3719 C C . VAL B 1 202 ? 9.375 21.172 -5.238 1 35.66 202 VAL B C 1
ATOM 3721 O O . VAL B 1 202 ? 8.797 22.172 -5.668 1 35.66 202 VAL B O 1
ATOM 3724 N N . ALA B 1 203 ? 9.188 20.641 -4.078 1 35.28 203 ALA B N 1
ATOM 3725 C CA . ALA B 1 203 ? 8.375 21.359 -3.102 1 35.28 203 ALA B CA 1
ATOM 3726 C C . ALA B 1 203 ? 9 22.703 -2.746 1 35.28 203 ALA B C 1
ATOM 3728 O O . ALA B 1 203 ? 8.289 23.672 -2.453 1 35.28 203 ALA B O 1
ATOM 3729 N N . GLN B 1 204 ? 10.234 22.766 -2.715 1 36.28 204 GLN B N 1
ATOM 3730 C CA . GLN B 1 204 ? 10.898 24.031 -2.445 1 36.28 204 GLN B CA 1
ATOM 3731 C C . GLN B 1 204 ? 10.836 24.953 -3.658 1 36.28 204 GLN B C 1
ATOM 3733 O O . GLN B 1 204 ? 10.844 26.188 -3.516 1 36.28 204 GLN B O 1
ATOM 3738 N N . TRP B 1 205 ? 10.922 24.406 -4.719 1 38.12 205 TRP B N 1
ATOM 3739 C CA . TRP B 1 205 ? 10.867 25.266 -5.898 1 38.12 205 TRP B CA 1
ATOM 3740 C C . TRP B 1 205 ? 9.422 25.547 -6.309 1 38.12 205 TRP B C 1
ATOM 3742 O O . TRP B 1 205 ? 9.164 26.438 -7.121 1 38.12 205 TRP B O 1
ATOM 3752 N N . LEU B 1 206 ? 8.625 24.75 -5.777 1 40.69 206 LEU B N 1
ATOM 3753 C CA . LEU B 1 206 ? 7.199 24.938 -6.02 1 40.69 206 LEU B CA 1
ATOM 3754 C C . LEU B 1 206 ? 6.746 26.312 -5.562 1 40.69 206 LEU B C 1
ATOM 3756 O O . LEU B 1 206 ? 5.93 26.953 -6.223 1 40.69 206 LEU B O 1
ATOM 3760 N N . PRO B 1 207 ? 7.363 26.672 -4.57 1 41.25 207 PRO B N 1
ATOM 3761 C CA . PRO B 1 207 ? 6.883 28.016 -4.25 1 41.25 207 PRO B CA 1
ATOM 3762 C C . PRO B 1 207 ? 7.164 29.031 -5.359 1 41.25 207 PRO B C 1
ATOM 3764 O O . PRO B 1 207 ? 6.316 29.875 -5.66 1 41.25 207 PRO B O 1
ATOM 3767 N N . GLU B 1 208 ? 8.328 28.969 -5.953 1 48.16 208 GLU B N 1
ATOM 3768 C CA . GLU B 1 208 ? 8.594 29.938 -7.016 1 48.16 208 GLU B CA 1
ATOM 3769 C C . GLU B 1 208 ? 7.785 29.609 -8.266 1 48.16 208 GLU B C 1
ATOM 3771 O O . GLU B 1 208 ? 7.336 30.516 -8.969 1 48.16 208 GLU B O 1
ATOM 3776 N N . TRP B 1 209 ? 7.52 28.422 -8.469 1 52.56 209 TRP B N 1
ATOM 3777 C CA . TRP B 1 209 ? 6.699 28.031 -9.617 1 52.56 209 TRP B CA 1
ATOM 3778 C C . TRP B 1 209 ? 5.219 28.266 -9.328 1 52.56 209 TRP B C 1
ATOM 3780 O O . TRP B 1 209 ? 4.445 28.562 -10.242 1 52.56 209 TRP B O 1
ATOM 3790 N N . GLN B 1 210 ? 4.98 28.141 -8.086 1 48.97 210 GLN B N 1
ATOM 3791 C CA . GLN B 1 210 ? 3.6 28.359 -7.676 1 48.97 210 GLN B CA 1
ATOM 3792 C C . GLN B 1 210 ? 3.168 29.812 -7.953 1 48.97 210 GLN B C 1
ATOM 3794 O O . GLN B 1 210 ? 1.986 30.078 -8.172 1 48.97 210 GLN B O 1
ATOM 3799 N N . GLU B 1 211 ? 4.16 30.609 -7.898 1 60 211 GLU B N 1
ATOM 3800 C CA . GLU B 1 211 ? 3.838 32 -8.211 1 60 211 GLU B CA 1
ATOM 3801 C C . GLU B 1 211 ? 3.67 32.219 -9.719 1 60 211 GLU B C 1
ATOM 3803 O O . GLU B 1 211 ? 2.975 33.125 -10.156 1 60 211 GLU B O 1
ATOM 3808 N N . ARG B 1 212 ? 4.219 31.328 -10.484 1 67.38 212 ARG B N 1
ATOM 3809 C CA . ARG B 1 212 ? 4.234 31.531 -11.93 1 67.38 212 ARG B CA 1
ATOM 3810 C C . ARG B 1 212 ? 3.26 30.594 -12.633 1 67.38 212 ARG B C 1
ATOM 3812 O O . ARG B 1 212 ? 2.775 30.891 -13.727 1 67.38 212 ARG B O 1
ATOM 3819 N N . LEU B 1 213 ? 2.945 29.484 -11.898 1 72.19 213 LEU B N 1
ATOM 3820 C CA . LEU B 1 213 ? 2.113 28.469 -12.531 1 72.19 213 LEU B CA 1
ATOM 3821 C C . LEU B 1 213 ? 0.763 28.359 -11.828 1 72.19 213 LEU B C 1
ATOM 3823 O O . LEU B 1 213 ? 0.675 28.531 -10.609 1 72.19 213 LEU B O 1
ATOM 3827 N N . THR B 1 214 ? -0.271 28.281 -12.641 1 68.5 214 THR B N 1
ATOM 3828 C CA . THR B 1 214 ? -1.562 27.922 -12.07 1 68.5 214 THR B CA 1
ATOM 3829 C C . THR B 1 214 ? -1.502 26.531 -11.445 1 68.5 214 THR B C 1
ATOM 3831 O O . THR B 1 214 ? -0.565 25.766 -11.703 1 68.5 214 THR B O 1
ATOM 3834 N N . ALA B 1 215 ? -2.449 26.234 -10.648 1 64.19 215 ALA B N 1
ATOM 3835 C CA . ALA B 1 215 ? -2.514 24.938 -9.984 1 64.19 215 ALA B CA 1
ATOM 3836 C C . ALA B 1 215 ? -2.514 23.797 -11 1 64.19 215 ALA B C 1
ATOM 3838 O O . ALA B 1 215 ? -1.856 22.781 -10.797 1 64.19 215 ALA B O 1
ATOM 3839 N N . ARG B 1 216 ? -3.188 23.953 -12.07 1 73.19 216 ARG B N 1
ATOM 3840 C CA . ARG B 1 216 ? -3.277 22.922 -13.102 1 73.19 216 ARG B CA 1
ATOM 3841 C C . ARG B 1 216 ? -1.947 22.766 -13.828 1 73.19 216 ARG B C 1
ATOM 3843 O O . ARG B 1 216 ? -1.518 21.641 -14.102 1 73.19 216 ARG B O 1
ATOM 3850 N N . GLU B 1 217 ? -1.306 23.875 -14.125 1 73.56 217 GLU B N 1
ATOM 3851 C CA . GLU B 1 217 ? 0.002 23.875 -14.773 1 73.56 217 GLU B CA 1
ATOM 3852 C C . GLU B 1 217 ? 1.054 23.219 -13.891 1 73.56 217 GLU B C 1
ATOM 3854 O O . GLU B 1 217 ? 1.878 22.438 -14.367 1 73.56 217 GLU B O 1
ATOM 3859 N N . MET B 1 218 ? 0.886 23.484 -12.695 1 68.31 218 MET B N 1
ATOM 3860 C CA . MET B 1 218 ? 1.798 22.906 -11.719 1 68.31 218 MET B CA 1
ATOM 3861 C C . MET B 1 218 ? 1.619 21.391 -11.648 1 68.31 218 MET B C 1
ATOM 3863 O O . MET B 1 218 ? 2.6 20.641 -11.602 1 68.31 218 MET B O 1
ATOM 3867 N N . HIS B 1 219 ? 0.493 21.062 -11.641 1 66.25 219 HIS B N 1
ATOM 3868 C CA . HIS B 1 219 ? 0.187 19.625 -11.602 1 66.25 219 HIS B CA 1
ATOM 3869 C C . HIS B 1 219 ? 0.784 18.906 -12.812 1 66.25 219 HIS B C 1
ATOM 3871 O O . HIS B 1 219 ? 1.379 17.844 -12.664 1 66.25 219 HIS B O 1
ATOM 3877 N N . VAL B 1 220 ? 0.559 19.5 -13.922 1 72.62 220 VAL B N 1
ATOM 3878 C CA . VAL B 1 220 ? 1.066 18.906 -15.156 1 72.62 220 VAL B CA 1
ATOM 3879 C C . VAL B 1 220 ? 2.59 18.812 -15.102 1 72.62 220 VAL B C 1
ATOM 3881 O O . VAL B 1 220 ? 3.164 17.766 -15.391 1 72.62 220 VAL B O 1
ATOM 3884 N N . CYS B 1 221 ? 3.232 19.875 -14.609 1 69.94 221 CYS B N 1
ATOM 3885 C CA . CYS B 1 221 ? 4.688 19.891 -14.516 1 69.94 221 CYS B CA 1
ATOM 3886 C C . CYS B 1 221 ? 5.184 18.875 -13.5 1 69.94 221 CYS B C 1
ATOM 3888 O O . CYS B 1 221 ? 6.125 18.125 -13.773 1 69.94 221 CYS B O 1
ATOM 3890 N N . ALA B 1 222 ? 4.477 18.938 -12.461 1 62.31 222 ALA B N 1
ATOM 3891 C CA . ALA B 1 222 ? 4.828 17.984 -11.422 1 62.31 222 ALA B CA 1
ATOM 3892 C C . ALA B 1 222 ? 4.684 16.547 -11.922 1 62.31 222 ALA B C 1
ATOM 3894 O O . ALA B 1 222 ? 5.531 15.695 -11.641 1 62.31 222 ALA B O 1
ATOM 3895 N N . SER B 1 223 ? 3.637 16.359 -12.688 1 62.88 223 SER B N 1
ATOM 3896 C CA . SER B 1 223 ? 3.357 15.039 -13.25 1 62.88 223 SER B CA 1
ATOM 3897 C C . SER B 1 223 ? 4.414 14.641 -14.273 1 62.88 223 SER B C 1
ATOM 3899 O O . SER B 1 223 ? 4.855 13.492 -14.305 1 62.88 223 SER B O 1
ATOM 3901 N N . PHE B 1 224 ? 4.816 15.68 -15.078 1 62.5 224 PHE B N 1
ATOM 3902 C CA . PHE B 1 224 ? 5.871 15.445 -16.062 1 62.5 224 PHE B CA 1
ATOM 3903 C C . PHE B 1 224 ? 7.18 15.07 -15.367 1 62.5 224 PHE B C 1
ATOM 3905 O O . PHE B 1 224 ? 7.879 14.156 -15.812 1 62.5 224 PHE B O 1
ATOM 3912 N N . ILE B 1 225 ? 7.355 15.812 -14.344 1 58.12 225 ILE B N 1
ATOM 3913 C CA . ILE B 1 225 ? 8.586 15.602 -13.586 1 58.12 225 ILE B CA 1
ATOM 3914 C C . ILE B 1 225 ? 8.586 14.203 -12.977 1 58.12 225 ILE B C 1
ATOM 3916 O O . ILE B 1 225 ? 9.641 13.562 -12.883 1 58.12 225 ILE B O 1
ATOM 3920 N N . GLN B 1 226 ? 7.406 13.859 -12.805 1 49.53 226 GLN B N 1
ATOM 3921 C CA . GLN B 1 226 ? 7.207 12.531 -12.234 1 49.53 226 GLN B CA 1
ATOM 3922 C C . GLN B 1 226 ? 7.23 11.461 -13.32 1 49.53 226 GLN B C 1
ATOM 3924 O O . GLN B 1 226 ? 7.035 10.273 -13.031 1 49.53 226 GLN B O 1
ATOM 3929 N N . GLY B 1 227 ? 7.387 11.875 -14.562 1 52.34 227 GLY B N 1
ATOM 3930 C CA . GLY B 1 227 ? 7.562 10.969 -15.68 1 52.34 227 GLY B CA 1
ATOM 3931 C C . GLY B 1 227 ? 6.258 10.586 -16.344 1 52.34 227 GLY B C 1
ATOM 3932 O O . GLY B 1 227 ? 6.227 9.703 -17.203 1 52.34 227 GLY B O 1
ATOM 3933 N N . MET B 1 228 ? 5.312 11.094 -15.953 1 56.84 228 MET B N 1
ATOM 3934 C CA . MET B 1 228 ? 4.027 10.766 -16.562 1 56.84 228 MET B CA 1
ATOM 3935 C C . MET B 1 228 ? 3.936 11.32 -17.984 1 56.84 228 MET B C 1
ATOM 3937 O O . MET B 1 228 ? 4.469 12.391 -18.266 1 56.84 228 MET B O 1
ATOM 3941 N N . THR B 1 229 ? 3.352 10.469 -18.859 1 61.81 229 THR B N 1
ATOM 3942 C CA . THR B 1 229 ? 3.068 10.961 -20.203 1 61.81 229 THR B CA 1
ATOM 3943 C C . THR B 1 229 ? 1.853 11.883 -20.203 1 61.81 229 THR B C 1
ATOM 3945 O O . THR B 1 229 ? 1.074 11.883 -19.234 1 61.81 229 THR B O 1
ATOM 3948 N N . SER B 1 230 ? 1.743 12.672 -21.25 1 72.06 230 SER B N 1
ATOM 3949 C CA . SER B 1 230 ? 0.579 13.539 -21.406 1 72.06 230 SER B CA 1
ATOM 3950 C C . SER B 1 230 ? -0.718 12.742 -21.328 1 72.06 230 SER B C 1
ATOM 3952 O O . SER B 1 230 ? -1.703 13.188 -20.75 1 72.06 230 SER B O 1
ATOM 3954 N N . ALA B 1 231 ? -0.617 11.57 -21.828 1 68.75 231 ALA B N 1
ATOM 3955 C CA . ALA B 1 231 ? -1.807 10.719 -21.828 1 68.75 231 ALA B CA 1
ATOM 3956 C C . ALA B 1 231 ? -2.154 10.242 -20.422 1 68.75 231 ALA B C 1
ATOM 3958 O O . ALA B 1 231 ? -3.32 10.266 -20.031 1 68.75 231 ALA B O 1
ATOM 3959 N N . ALA B 1 232 ? -1.2 9.945 -19.766 1 62.59 232 ALA B N 1
ATOM 3960 C CA . ALA B 1 232 ? -1.39 9.492 -18.391 1 62.59 232 ALA B CA 1
ATOM 3961 C C . ALA B 1 232 ? -1.887 10.625 -17.5 1 62.59 232 ALA B C 1
ATOM 3963 O O . ALA B 1 232 ? -2.777 10.43 -16.672 1 62.59 232 ALA B O 1
ATOM 3964 N N . ILE B 1 233 ? -1.35 11.734 -17.641 1 68.62 233 ILE B N 1
ATOM 3965 C CA . ILE B 1 233 ? -1.757 12.922 -16.906 1 68.62 233 ILE B CA 1
ATOM 3966 C C . ILE B 1 233 ? -3.209 13.258 -17.234 1 68.62 233 ILE B C 1
ATOM 3968 O O . ILE B 1 233 ? -4 13.555 -16.328 1 68.62 233 ILE B O 1
ATOM 3972 N N . ALA B 1 234 ? -3.504 13.164 -18.5 1 75.69 234 ALA B N 1
ATOM 3973 C CA . ALA B 1 234 ? -4.863 13.438 -18.953 1 75.69 234 ALA B CA 1
ATOM 3974 C C . ALA B 1 234 ? -5.867 12.516 -18.266 1 75.69 234 ALA B C 1
ATOM 3976 O O . ALA B 1 234 ? -6.895 12.977 -17.75 1 75.69 234 ALA B O 1
ATOM 3977 N N . GLN B 1 235 ? -5.496 11.375 -18.25 1 63.62 235 GLN B N 1
ATOM 3978 C CA . GLN B 1 235 ? -6.359 10.375 -17.625 1 63.62 235 GLN B CA 1
ATOM 3979 C C . GLN B 1 235 ? -6.52 10.641 -16.141 1 63.62 235 GLN B C 1
ATOM 3981 O O . GLN B 1 235 ? -7.633 10.578 -15.609 1 63.62 235 GLN B O 1
ATOM 3986 N N . SER B 1 236 ? -5.469 11.031 -15.602 1 59.47 236 SER B N 1
ATOM 3987 C CA . SER B 1 236 ? -5.484 11.242 -14.164 1 59.47 236 SER B CA 1
ATOM 3988 C C . SER B 1 236 ? -6.285 12.492 -13.797 1 59.47 236 SER B C 1
ATOM 3990 O O . SER B 1 236 ? -6.863 12.57 -12.711 1 59.47 236 SER B O 1
ATOM 3992 N N . MET B 1 237 ? -6.312 13.406 -14.688 1 62.12 237 MET B N 1
ATOM 3993 C CA . MET B 1 237 ? -6.953 14.695 -14.438 1 62.12 237 MET B CA 1
ATOM 3994 C C . MET B 1 237 ? -8.336 14.742 -15.07 1 62.12 237 MET B C 1
ATOM 3996 O O . MET B 1 237 ? -9.07 15.727 -14.906 1 62.12 237 MET B O 1
ATOM 4000 N N . GLY B 1 238 ? -8.633 13.578 -15.742 1 67.25 238 GLY B N 1
ATOM 4001 C CA . GLY B 1 238 ? -9.898 13.594 -16.469 1 67.25 238 GLY B CA 1
ATOM 4002 C C . GLY B 1 238 ? -9.93 14.625 -17.578 1 67.25 238 GLY B C 1
ATOM 4003 O O . GLY B 1 238 ? -10.945 15.297 -17.781 1 67.25 238 GLY B O 1
ATOM 4004 N N . LEU B 1 239 ? -8.945 14.875 -18.172 1 76.62 239 LEU B N 1
ATOM 4005 C CA . LEU B 1 239 ? -8.805 15.844 -19.25 1 76.62 239 LEU B CA 1
ATOM 4006 C C . LEU B 1 239 ? -8.398 15.164 -20.547 1 76.62 239 LEU B C 1
ATOM 4008 O O . LEU B 1 239 ? -8.016 13.992 -20.547 1 76.62 239 LEU B O 1
ATOM 4012 N N . LYS B 1 240 ? -8.617 15.828 -21.641 1 79.69 240 LYS B N 1
ATOM 4013 C CA . LYS B 1 240 ? -8.055 15.383 -22.922 1 79.69 240 LYS B CA 1
ATOM 4014 C C . LYS B 1 240 ? -6.543 15.586 -22.953 1 79.69 240 LYS B C 1
ATOM 4016 O O . LYS B 1 240 ? -6.027 16.562 -22.406 1 79.69 240 LYS B O 1
ATOM 4021 N N . THR B 1 241 ? -5.918 14.625 -23.625 1 80.62 241 THR B N 1
ATOM 4022 C CA . THR B 1 241 ? -4.473 14.719 -23.766 1 80.62 241 THR B CA 1
ATOM 4023 C C . THR B 1 241 ? -4.078 16.062 -24.375 1 80.62 241 THR B C 1
ATOM 4025 O O . THR B 1 241 ? -3.068 16.656 -23.984 1 80.62 241 THR B O 1
ATOM 4028 N N . SER B 1 242 ? -4.918 16.562 -25.203 1 88 242 SER B N 1
ATOM 4029 C CA . SER B 1 242 ? -4.652 17.844 -25.844 1 88 242 SER B CA 1
ATOM 4030 C C . SER B 1 242 ? -4.688 18.984 -24.812 1 88 242 SER B C 1
ATOM 4032 O O . SER B 1 242 ? -3.934 19.953 -24.922 1 88 242 SER B O 1
ATOM 4034 N N . THR B 1 243 ? -5.512 18.922 -23.828 1 86.25 243 THR B N 1
ATOM 4035 C CA . THR B 1 243 ? -5.613 19.906 -22.766 1 86.25 243 THR B CA 1
ATOM 4036 C C . THR B 1 243 ? -4.371 19.891 -21.891 1 86.25 243 THR B C 1
ATOM 4038 O O . THR B 1 243 ? -3.867 20.938 -21.484 1 86.25 243 THR B O 1
ATOM 4041 N N . VAL B 1 244 ? -3.957 18.703 -21.672 1 82.31 244 VAL B N 1
ATOM 4042 C CA . VAL B 1 244 ? -2.734 18.562 -20.891 1 82.31 244 VAL B CA 1
ATOM 4043 C C . VAL B 1 244 ? -1.561 19.172 -21.656 1 82.31 244 VAL B C 1
ATOM 4045 O O . VAL B 1 244 ? -0.726 19.859 -21.078 1 82.31 244 VAL B O 1
ATOM 4048 N N . ASP B 1 245 ? -1.538 18.906 -22.906 1 84.06 245 ASP B N 1
ATOM 4049 C CA . ASP B 1 245 ? -0.488 19.484 -23.734 1 84.06 245 ASP B CA 1
ATOM 4050 C C . ASP B 1 245 ? -0.543 21 -23.703 1 84.06 245 ASP B C 1
ATOM 4052 O O . ASP B 1 245 ? 0.496 21.672 -23.719 1 84.06 245 ASP B O 1
ATOM 4056 N N . THR B 1 246 ? -1.689 21.469 -23.719 1 87.5 246 THR B N 1
ATOM 4057 C CA . THR B 1 246 ? -1.883 22.906 -23.609 1 87.5 246 THR B CA 1
ATOM 4058 C C . THR B 1 246 ? -1.354 23.438 -22.281 1 87.5 246 THR B C 1
ATOM 4060 O O . THR B 1 246 ? -0.641 24.438 -22.25 1 87.5 246 THR B O 1
ATOM 4063 N N . TYR B 1 247 ? -1.692 22.828 -21.203 1 84 247 TYR B N 1
ATOM 4064 C CA . TYR B 1 247 ? -1.19 23.219 -19.891 1 84 247 TYR B CA 1
ATOM 4065 C C . TYR B 1 247 ? 0.33 23.125 -19.828 1 84 247 TYR B C 1
ATOM 4067 O O . TYR B 1 247 ? 0.988 24 -19.25 1 84 247 TYR B O 1
ATOM 4075 N N . ALA B 1 248 ? 0.791 22.094 -20.406 1 84 248 ALA B N 1
ATOM 4076 C CA . ALA B 1 248 ? 2.238 21.906 -20.453 1 84 248 ALA B CA 1
ATOM 4077 C C . ALA B 1 248 ? 2.906 23.047 -21.219 1 84 248 ALA B C 1
ATOM 4079 O O . ALA B 1 248 ? 3.895 23.625 -20.75 1 84 248 ALA B O 1
ATOM 4080 N N . LYS B 1 249 ? 2.4 23.266 -22.312 1 85.62 249 LYS B N 1
ATOM 4081 C CA . LYS B 1 249 ? 2.938 24.359 -23.141 1 85.62 249 LYS B CA 1
ATOM 4082 C C . LYS B 1 249 ? 2.908 25.672 -22.391 1 85.62 249 LYS B C 1
ATOM 4084 O O . LYS B 1 249 ? 3.875 26.438 -22.422 1 85.62 249 LYS B O 1
ATOM 4089 N N . ARG B 1 250 ? 1.834 26 -21.75 1 85.81 250 ARG B N 1
ATOM 4090 C CA . ARG B 1 250 ? 1.707 27.219 -20.953 1 85.81 250 ARG B CA 1
ATOM 4091 C C . ARG B 1 250 ? 2.711 27.234 -19.812 1 85.81 250 ARG B C 1
ATOM 4093 O O . ARG B 1 250 ? 3.371 28.25 -19.562 1 85.81 250 ARG B O 1
ATOM 4100 N N . ALA B 1 251 ? 2.748 26.156 -19.141 1 81.56 251 ALA B N 1
ATOM 4101 C CA . ALA B 1 251 ? 3.682 26.047 -18.016 1 81.56 251 ALA B CA 1
ATOM 4102 C C . ALA B 1 251 ? 5.125 26.219 -18.484 1 81.56 251 ALA B C 1
ATOM 4104 O O . ALA B 1 251 ? 5.906 26.922 -17.859 1 81.56 251 ALA B O 1
ATOM 4105 N N . PHE B 1 252 ? 5.426 25.609 -19.562 1 81.06 252 PHE B N 1
ATOM 4106 C CA . PHE B 1 252 ? 6.777 25.688 -20.109 1 81.06 252 PHE B CA 1
ATOM 4107 C C . PHE B 1 252 ? 7.129 27.125 -20.484 1 81.06 252 PHE B C 1
ATOM 4109 O O . PHE B 1 252 ? 8.234 27.594 -20.203 1 81.06 252 PHE B O 1
ATOM 4116 N N . ALA B 1 253 ? 6.234 27.719 -21.109 1 85.62 253 ALA B N 1
ATOM 4117 C CA . ALA B 1 253 ? 6.43 29.125 -21.484 1 85.62 253 ALA B CA 1
ATOM 4118 C C . ALA B 1 253 ? 6.695 29.984 -20.25 1 85.62 253 ALA B C 1
ATOM 4120 O O . ALA B 1 253 ? 7.605 30.812 -20.25 1 85.62 253 ALA B O 1
ATOM 4121 N N . LYS B 1 254 ? 5.965 29.703 -19.172 1 81.5 254 LYS B N 1
ATOM 4122 C CA . LYS B 1 254 ? 6.102 30.484 -17.953 1 81.5 254 LYS B CA 1
ATOM 4123 C C . LYS B 1 254 ? 7.43 30.188 -17.25 1 81.5 254 LYS B C 1
ATOM 4125 O O . LYS B 1 254 ? 7.988 31.062 -16.578 1 81.5 254 LYS B O 1
ATOM 4130 N N . LEU B 1 255 ? 7.84 29.078 -17.531 1 75.44 255 LEU B N 1
ATOM 4131 C CA . LEU B 1 255 ? 9.055 28.641 -16.859 1 75.44 255 LEU B CA 1
ATOM 4132 C C . LEU B 1 255 ? 10.281 28.844 -17.734 1 75.44 255 LEU B C 1
ATOM 4134 O O . LEU B 1 255 ? 11.406 28.625 -17.297 1 75.44 255 LEU B O 1
ATOM 4138 N N . GLY B 1 256 ? 10.055 29.203 -18.984 1 79.69 256 GLY B N 1
ATOM 4139 C CA . GLY B 1 256 ? 11.148 29.453 -19.922 1 79.69 256 GLY B CA 1
ATOM 4140 C C . GLY B 1 256 ? 11.789 28.188 -20.453 1 79.69 256 GLY B C 1
ATOM 4141 O O . GLY B 1 256 ? 13 28.125 -20.656 1 79.69 256 GLY B O 1
ATOM 4142 N N . VAL B 1 257 ? 10.93 27.172 -20.469 1 77.81 257 VAL B N 1
ATOM 4143 C CA . VAL B 1 257 ? 11.43 25.922 -21.031 1 77.81 257 VAL B CA 1
ATOM 4144 C C . VAL B 1 257 ? 10.594 25.547 -22.25 1 77.81 257 VAL B C 1
ATOM 4146 O O . VAL B 1 257 ? 9.453 26 -22.406 1 77.81 257 VAL B O 1
ATOM 4149 N N . ASP B 1 258 ? 11.258 24.734 -23.172 1 74.69 258 ASP B N 1
ATOM 4150 C CA . ASP B 1 258 ? 10.594 24.438 -24.438 1 74.69 258 ASP B CA 1
ATOM 4151 C C . ASP B 1 258 ? 10.188 22.969 -24.516 1 74.69 258 ASP B C 1
ATOM 4153 O O . ASP B 1 258 ? 9.562 22.547 -25.484 1 74.69 258 ASP B O 1
ATOM 4157 N N . SER B 1 259 ? 10.656 22.203 -23.531 1 70.75 259 SER B N 1
ATOM 4158 C CA . SER B 1 259 ? 10.391 20.766 -23.609 1 70.75 259 SER B CA 1
ATOM 4159 C C . SER B 1 259 ? 10.398 20.141 -22.219 1 70.75 259 SER B C 1
ATOM 4161 O O . SER B 1 259 ? 10.875 20.734 -21.25 1 70.75 259 SER B O 1
ATOM 4163 N N . ARG B 1 260 ? 9.773 19.016 -22.219 1 64.44 260 ARG B N 1
ATOM 4164 C CA . ARG B 1 260 ? 9.805 18.219 -20.984 1 64.44 260 ARG B CA 1
ATOM 4165 C C . ARG B 1 260 ? 11.234 17.984 -20.516 1 64.44 260 ARG B C 1
ATOM 4167 O O . ARG B 1 260 ? 11.523 18.047 -19.328 1 64.44 260 ARG B O 1
ATOM 4174 N N . ARG B 1 261 ? 12.008 17.781 -21.453 1 57.88 261 ARG B N 1
ATOM 4175 C CA . ARG B 1 261 ? 13.414 17.5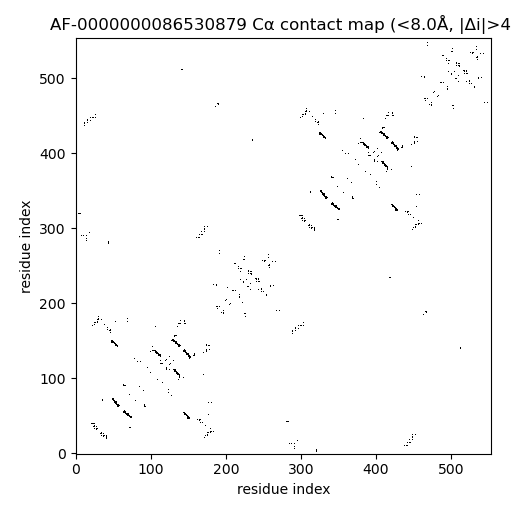78 -21.125 1 57.88 261 ARG B CA 1
ATOM 4176 C C . ARG B 1 261 ? 14.008 18.812 -20.453 1 57.88 261 ARG B C 1
ATOM 4178 O O . ARG B 1 261 ? 14.75 18.703 -19.484 1 57.88 261 ARG B O 1
ATOM 4185 N N . GLN B 1 262 ? 13.773 19.938 -21.016 1 63.06 262 GLN B N 1
ATOM 4186 C CA . GLN B 1 262 ? 14.273 21.188 -20.453 1 63.06 262 GLN B CA 1
ATOM 4187 C C . GLN B 1 262 ? 13.664 21.453 -19.078 1 63.06 262 GLN B C 1
ATOM 4189 O O . GLN B 1 262 ? 14.32 22.016 -18.203 1 63.06 262 GLN B O 1
ATOM 4194 N N . LEU B 1 263 ? 12.406 21.078 -18.891 1 68.06 263 LEU B N 1
ATOM 4195 C CA . LEU B 1 263 ? 11.781 21.156 -17.562 1 68.06 263 LEU B CA 1
ATOM 4196 C C . LEU B 1 263 ? 12.578 20.359 -16.547 1 68.06 263 LEU B C 1
ATOM 4198 O O . LEU B 1 263 ? 12.875 20.859 -15.453 1 68.06 263 LEU B O 1
ATOM 4202 N N . MET B 1 264 ? 12.914 19.281 -16.969 1 58.84 264 MET B N 1
ATOM 4203 C CA . MET B 1 264 ? 13.68 18.406 -16.078 1 58.84 264 MET B CA 1
ATOM 4204 C C . MET B 1 264 ? 15.047 18.984 -15.781 1 58.84 264 MET B C 1
ATOM 4206 O O . MET B 1 264 ? 15.523 18.938 -14.648 1 58.84 264 MET B O 1
ATOM 4210 N N . THR B 1 265 ? 15.617 19.516 -16.844 1 55.44 265 THR B N 1
ATOM 4211 C CA . THR B 1 265 ? 16.906 20.188 -16.688 1 55.44 265 THR B CA 1
ATOM 4212 C C . THR B 1 265 ? 16.797 21.375 -15.734 1 55.44 265 THR B C 1
ATOM 4214 O O . THR B 1 265 ? 17.672 21.578 -14.898 1 55.44 265 THR B O 1
ATOM 4217 N N . LEU B 1 266 ? 15.758 22.141 -15.984 1 59.22 266 LEU B N 1
ATOM 4218 C CA . LEU B 1 266 ? 15.508 23.297 -15.125 1 59.22 266 LEU B CA 1
ATOM 4219 C C . LEU B 1 266 ? 15.398 22.859 -13.664 1 59.22 266 LEU B C 1
ATOM 4221 O O . LEU B 1 266 ? 15.945 23.531 -12.773 1 59.22 266 LEU B O 1
ATOM 4225 N N . VAL B 1 267 ? 14.719 21.859 -13.523 1 56.72 267 VAL B N 1
ATOM 4226 C CA . VAL B 1 267 ? 14.484 21.359 -12.172 1 56.72 267 VAL B CA 1
ATOM 4227 C C . VAL B 1 267 ? 15.789 20.844 -11.57 1 56.72 267 VAL B C 1
ATOM 4229 O O . VAL B 1 267 ? 16.094 21.109 -10.406 1 56.72 267 VAL B O 1
ATOM 4232 N N . LEU B 1 268 ? 16.469 20.25 -12.414 1 47.38 268 LEU B N 1
ATOM 4233 C CA . LEU B 1 268 ? 17.734 19.672 -11.977 1 47.38 268 LEU B CA 1
ATOM 4234 C C . LEU B 1 268 ? 18.766 20.766 -11.734 1 47.38 268 LEU B C 1
ATOM 4236 O O . LEU B 1 268 ? 19.547 20.688 -10.781 1 47.38 268 LEU B O 1
ATOM 4240 N N . ARG B 1 269 ? 18.906 21.641 -12.727 1 47.53 269 ARG B N 1
ATOM 4241 C CA . ARG B 1 269 ? 19.828 22.75 -12.609 1 47.53 269 ARG B CA 1
ATOM 4242 C C . ARG B 1 269 ? 19.562 23.547 -11.328 1 47.53 269 ARG B C 1
ATOM 4244 O O . ARG B 1 269 ? 20.5 24 -10.672 1 47.53 269 ARG B O 1
ATOM 4251 N N . ASN B 1 270 ? 18.406 23.75 -11.156 1 44.53 270 ASN B N 1
ATOM 4252 C CA . ASN B 1 270 ? 18.094 24.531 -9.969 1 44.53 270 ASN B CA 1
ATOM 4253 C C . ASN B 1 270 ? 18.375 23.75 -8.688 1 44.53 270 ASN B C 1
ATOM 4255 O O . ASN B 1 270 ? 18.688 24.344 -7.656 1 44.53 270 ASN B O 1
ATOM 4259 N N . ALA B 1 271 ? 18.328 22.578 -8.797 1 40.84 271 ALA B N 1
ATOM 4260 C CA . ALA B 1 271 ? 18.672 21.719 -7.672 1 40.84 271 ALA B CA 1
ATOM 4261 C C . ALA B 1 271 ? 20.188 21.75 -7.41 1 40.84 271 ALA B C 1
ATOM 4263 O O . ALA B 1 271 ? 20.609 21.703 -6.258 1 40.84 271 ALA B O 1
ATOM 4264 N N . SER B 1 272 ? 20.969 21.703 -8.445 1 37.78 272 SER B N 1
ATOM 4265 C CA . SER B 1 272 ? 22.438 21.781 -8.352 1 37.78 272 SER B CA 1
ATOM 4266 C C . SER B 1 272 ? 22.875 23.156 -7.863 1 37.78 272 SER B C 1
ATOM 4268 O O . SER B 1 272 ? 23.891 23.266 -7.172 1 37.78 272 SER B O 1
ATOM 4270 N N . ARG B 1 273 ? 22.422 24.141 -8.422 1 37.78 273 ARG B N 1
ATOM 4271 C CA . ARG B 1 273 ? 22.875 25.484 -8.07 1 37.78 273 ARG B CA 1
ATOM 4272 C C . ARG B 1 273 ? 22.781 25.703 -6.562 1 37.78 273 ARG B C 1
ATOM 4274 O O . ARG B 1 273 ? 23.562 26.469 -5.992 1 37.78 273 ARG B O 1
ATOM 4281 N N . ARG B 1 274 ? 21.984 25.172 -5.867 1 35.59 274 ARG B N 1
ATOM 4282 C CA . ARG B 1 274 ? 21.891 25.469 -4.441 1 35.59 274 ARG B CA 1
ATOM 4283 C C . ARG B 1 274 ? 22.922 24.672 -3.646 1 35.59 274 ARG B C 1
ATOM 4285 O O . ARG B 1 274 ? 23.234 25.031 -2.504 1 35.59 274 ARG B O 1
ATOM 4292 N N . HIS B 1 275 ? 23.297 23.609 -4.098 1 33.38 275 HIS B N 1
ATOM 4293 C CA . HIS B 1 275 ? 24.422 22.953 -3.436 1 33.38 275 HIS B CA 1
ATOM 4294 C C . HIS B 1 275 ? 25.688 23.766 -3.582 1 33.38 275 HIS B C 1
ATOM 4296 O O . HIS B 1 275 ? 26.562 23.734 -2.715 1 33.38 275 HIS B O 1
ATOM 4302 N N . ASP B 1 276 ? 25.922 24.359 -4.586 1 31.3 276 ASP B N 1
ATOM 4303 C CA . ASP B 1 276 ? 27.125 25.172 -4.711 1 31.3 276 ASP B CA 1
ATOM 4304 C C . ASP B 1 276 ? 26.984 26.469 -3.932 1 31.3 276 ASP B C 1
ATOM 4306 O O . ASP B 1 276 ? 27.984 27.156 -3.686 1 31.3 276 ASP B O 1
ATOM 4310 N N . ALA B 1 277 ? 25.891 26.859 -3.479 1 32.06 277 ALA B N 1
ATOM 4311 C CA . ALA B 1 277 ? 25.859 28.094 -2.691 1 32.06 277 ALA B CA 1
ATOM 4312 C C . ALA B 1 277 ? 25.875 27.781 -1.196 1 32.06 277 ALA B C 1
ATOM 4314 O O . ALA B 1 277 ? 25.281 26.812 -0.744 1 32.06 277 ALA B O 1
#

Organism: NCBI:txid488447

InterPro domains:
  IPR000792 Transcription regulator LuxR, C-terminal [PF00196] (212-266)
  IPR000792 Transcription regulator LuxR, C-terminal [PR00038] (213-227)
  IPR000792 Transcription regulator LuxR, C-terminal [PR00038] (227-243)
  IPR000792 Transcription regulator LuxR, C-terminal [PR00038] (243-255)
  IPR000792 Transcription regulator LuxR, C-terminal [PS00622] (227-254)
  IPR000792 Transcription regulator LuxR, C-terminal [PS50043] (206-271)
  IPR000792 Transcription regulator LuxR, C-terminal [SM00421] (210-267)
  IPR000792 Transcription regulator LuxR, C-terminal [cd06170] (213-269)
  IPR016032 Signal transduction response regulator, C-terminal effector [SSF46894] (201-270)
  IPR036388 Winged helix-like DNA-binding domain superfamily [G3DSA:1.10.10.10] (207-271)

Sequence (554 aa):
MSAALPAPDLPLSHVAFVTETLGDIAQAVGTPQFMRAVYDTLVRYVDFDAVHLDYERSASSGRRSVGWIGSFGREPELVAQVMRHYYRSYASDDATYAAIETENDVQLLQVSAQRVSSELRHLFFDAGDIHDECVIAGVTGGTRYSISIARSRRLPPFSLKELSLLKQLSQVVLPLASAHKRLLGAISADDAPRDELDLDLVAQWLPEWQERLTAREMHVCASFIQGMTSAAIAQSMGLKTSTVDTYAKRAFAKLGVDSRRQLMTLVLRNASRRHDAMSAALPAPDLPLSHVAFVTETLGDIAQAVGTPQFMRAVYDTLVRYVDFDAVHLDYERSASSGRRSVGWIGSFGREPELVAQVMRHYYRSYASDDATYAAIETENDVQLLQVSAQRVSSELRHLFFDAGDIHDECVIAGVTGGTRYSISIARSRRLPPFSLKELSLLKQLSQVVLPLASAHKRLLGAISADDAPRDELDLDLVAQWLPEWQERLTAREMHVCASFIQGMTSAAIAQSMGLKTSTVDTYAKRAFAKLGVDSRRQLMTLVLRNASRRHDA